Protein AF-A0AAN0KIA1-F1 (afdb_monomer_lite)

pLDDT: mean 77.54, std 20.57, range [27.17, 98.75]

Structure (mmCIF, N/CA/C/O backbone):
data_AF-A0AAN0KIA1-F1
#
_entry.id   AF-A0AAN0KIA1-F1
#
loop_
_atom_site.group_PDB
_atom_site.id
_atom_site.type_symbol
_atom_site.label_atom_id
_atom_site.label_alt_id
_atom_site.label_comp_id
_atom_site.label_asym_id
_atom_site.label_entity_id
_atom_site.label_seq_id
_atom_site.pdbx_PDB_ins_code
_atom_site.Cartn_x
_atom_site.Cartn_y
_atom_site.Cartn_z
_atom_site.occupancy
_atom_site.B_iso_or_equiv
_atom_site.auth_seq_id
_atom_site.auth_comp_id
_atom_site.auth_asym_id
_atom_site.auth_atom_id
_atom_site.pdbx_PDB_model_num
ATOM 1 N N . MET A 1 1 ? -20.945 -3.684 -8.820 1.00 30.94 1 MET A N 1
ATOM 2 C CA . MET A 1 1 ? -21.741 -3.152 -7.690 1.00 30.94 1 MET A CA 1
ATOM 3 C C . MET A 1 1 ? -21.444 -1.670 -7.592 1.00 30.94 1 MET A C 1
ATOM 5 O O . MET A 1 1 ? -20.277 -1.324 -7.480 1.00 30.94 1 MET A O 1
ATOM 9 N N . SER A 1 2 ? -22.457 -0.810 -7.702 1.00 33.41 2 SER A N 1
ATOM 10 C CA . SER A 1 2 ? -22.309 0.614 -7.383 1.00 33.41 2 SER A CA 1
ATOM 11 C C . SER A 1 2 ? -21.857 0.712 -5.924 1.00 33.41 2 SER A C 1
ATOM 13 O O . SER A 1 2 ? -22.547 0.207 -5.040 1.00 33.41 2 SER A O 1
ATOM 15 N N . LEU A 1 3 ? -20.665 1.260 -5.674 1.00 46.97 3 LEU A N 1
ATOM 16 C CA . LEU A 1 3 ? -20.264 1.640 -4.323 1.00 46.97 3 LEU A CA 1
ATOM 17 C C . LEU A 1 3 ? -21.205 2.761 -3.898 1.00 46.97 3 LEU A C 1
ATOM 19 O O . LEU A 1 3 ? -21.096 3.878 -4.402 1.00 46.97 3 LEU A O 1
ATOM 23 N N . ASP A 1 4 ? -22.150 2.459 -3.012 1.00 44.25 4 ASP A N 1
ATOM 24 C CA . ASP A 1 4 ? -22.975 3.489 -2.398 1.00 44.25 4 ASP A CA 1
ATOM 25 C C . ASP A 1 4 ? -22.068 4.324 -1.489 1.00 44.25 4 ASP A C 1
ATOM 27 O O . ASP A 1 4 ? -21.781 3.976 -0.347 1.00 44.25 4 ASP A O 1
ATOM 31 N N . THR A 1 5 ? -21.546 5.426 -2.024 1.00 47.78 5 THR A N 1
ATOM 32 C CA . THR A 1 5 ? -20.623 6.337 -1.330 1.00 47.78 5 THR A CA 1
ATOM 33 C C . THR A 1 5 ? -21.319 7.196 -0.265 1.00 47.78 5 THR A C 1
ATOM 35 O O . THR A 1 5 ? -20.777 8.220 0.152 1.00 47.78 5 THR A O 1
ATOM 38 N N . ARG A 1 6 ? -22.545 6.836 0.132 1.00 52.62 6 ARG A N 1
ATOM 39 C CA . ARG A 1 6 ? -23.412 7.562 1.070 1.00 52.62 6 ARG A CA 1
ATOM 40 C C . ARG A 1 6 ? -23.608 6.767 2.359 1.00 52.62 6 ARG A C 1
ATOM 42 O O . ARG A 1 6 ? -24.728 6.603 2.834 1.00 52.62 6 ARG A O 1
ATOM 49 N N . THR A 1 7 ? -22.523 6.254 2.925 1.00 60.44 7 THR A N 1
ATOM 50 C CA . THR A 1 7 ? -22.574 5.693 4.276 1.00 60.44 7 THR A CA 1
ATOM 51 C C . THR A 1 7 ? -22.735 6.822 5.300 1.00 60.44 7 THR A C 1
ATOM 53 O O . THR A 1 7 ? -22.226 7.928 5.100 1.00 60.44 7 THR A O 1
ATOM 56 N N . GLN A 1 8 ? -23.450 6.556 6.399 1.00 76.00 8 GLN A N 1
ATOM 57 C CA . GLN A 1 8 ? -23.572 7.507 7.517 1.00 76.00 8 GLN A CA 1
ATOM 58 C C . GLN A 1 8 ? -22.212 7.833 8.164 1.00 76.00 8 GLN A C 1
ATOM 60 O O . GLN A 1 8 ? -22.034 8.936 8.667 1.00 76.00 8 GLN A O 1
ATOM 65 N N . GLY A 1 9 ? -21.241 6.921 8.075 1.00 89.25 9 GLY A N 1
ATOM 66 C CA . GLY A 1 9 ? -19.862 7.085 8.535 1.00 89.25 9 GLY A CA 1
ATOM 67 C C . GLY A 1 9 ? -18.930 6.023 7.920 1.00 89.25 9 GLY A C 1
ATOM 68 O O . GLY A 1 9 ? -19.361 5.294 7.013 1.00 89.25 9 GLY A O 1
ATOM 69 N N . PRO A 1 10 ? -17.651 5.945 8.325 1.00 95.25 10 PRO A N 1
ATOM 70 C CA . PRO A 1 10 ? -16.753 4.886 7.873 1.00 95.25 10 PRO A CA 1
ATOM 71 C C . PRO A 1 10 ? -17.162 3.535 8.476 1.00 95.25 10 PRO A C 1
ATOM 73 O O . PRO A 1 10 ? -17.524 3.449 9.642 1.00 95.25 10 PRO A O 1
ATOM 76 N N . VAL A 1 11 ? -17.075 2.465 7.688 1.00 96.31 11 VAL A N 1
ATOM 77 C CA . VAL A 1 11 ? -17.365 1.094 8.142 1.00 96.31 11 VAL A CA 1
ATOM 78 C C . VAL A 1 11 ? -16.134 0.458 8.790 1.00 96.31 11 VAL A C 1
ATOM 80 O O . VAL A 1 11 ? -16.275 -0.297 9.749 1.00 96.31 11 VAL A O 1
ATOM 83 N N . SER A 1 12 ? -14.939 0.789 8.301 1.00 97.31 12 SER A N 1
ATOM 84 C CA . SER A 1 12 ? -13.664 0.311 8.843 1.00 97.31 12 SER A CA 1
ATOM 85 C C . SER A 1 12 ? -12.727 1.488 9.104 1.00 97.31 12 SER A C 1
ATOM 87 O O . SER A 1 12 ? -12.732 2.483 8.365 1.00 97.31 12 SER A O 1
ATOM 89 N N . VAL A 1 13 ? -11.945 1.406 10.179 1.00 97.94 13 VAL A N 1
ATOM 90 C CA . VAL A 1 13 ? -10.911 2.396 10.493 1.00 97.94 13 VAL A CA 1
ATOM 91 C C . VAL A 1 13 ? -9.580 1.723 10.794 1.00 97.94 13 VAL A C 1
ATOM 93 O O . VAL A 1 13 ? -9.504 0.816 11.617 1.00 97.94 13 VAL A O 1
ATOM 96 N N . ALA A 1 14 ? -8.510 2.204 10.169 1.00 97.44 14 ALA A N 1
ATOM 97 C CA . ALA A 1 14 ? -7.159 1.840 10.570 1.00 97.44 14 ALA A CA 1
ATOM 98 C C . ALA A 1 14 ? -6.712 2.686 11.761 1.00 97.44 14 ALA A C 1
ATOM 100 O O . ALA A 1 14 ? -6.852 3.903 11.719 1.00 97.44 14 ALA A O 1
ATOM 101 N N . LEU A 1 15 ? -6.164 2.069 12.805 1.00 97.88 15 LEU A N 1
ATOM 102 C CA . LEU A 1 15 ? -5.670 2.744 14.002 1.00 97.88 15 LEU A CA 1
ATOM 103 C C . LEU A 1 15 ? -4.172 2.486 14.177 1.00 97.88 15 LEU A C 1
ATOM 105 O O . LEU A 1 15 ? -3.756 1.358 14.449 1.00 97.88 15 LEU A O 1
ATOM 109 N N . HIS A 1 16 ? -3.362 3.541 14.069 1.00 95.62 16 HIS A N 1
ATOM 110 C CA . HIS A 1 16 ? -1.916 3.478 14.303 1.00 95.62 16 HIS A CA 1
ATOM 111 C C . HIS A 1 16 ? -1.612 3.466 15.804 1.00 95.62 16 HIS A C 1
ATOM 113 O O . HIS A 1 16 ? -1.673 4.502 16.468 1.00 95.62 16 HIS A O 1
ATOM 119 N N . VAL A 1 17 ? -1.259 2.296 16.346 1.00 96.88 17 VAL A N 1
ATOM 120 C CA . VAL A 1 17 ? -1.047 2.108 17.799 1.00 96.88 17 VAL A CA 1
ATOM 121 C C . VAL A 1 17 ? 0.398 2.314 18.249 1.00 96.88 17 VAL A C 1
ATOM 123 O O . VAL A 1 17 ? 0.678 2.484 19.435 1.00 96.88 17 VAL A O 1
ATOM 126 N N . THR A 1 18 ? 1.353 2.292 17.324 1.00 95.19 18 THR A N 1
ATOM 127 C CA . THR A 1 18 ? 2.771 2.469 17.641 1.00 95.19 18 THR A CA 1
ATOM 128 C C . THR A 1 18 ? 3.547 2.953 16.429 1.00 95.19 18 THR A C 1
ATOM 130 O O . THR A 1 18 ? 3.179 2.634 15.305 1.00 95.19 18 THR A O 1
ATOM 133 N N . GLN A 1 19 ? 4.625 3.705 16.649 1.00 92.12 19 GLN A N 1
ATOM 134 C CA . GLN A 1 19 ? 5.630 4.005 15.623 1.00 92.12 19 GLN A CA 1
ATOM 135 C C . GLN A 1 19 ? 6.837 3.061 15.692 1.00 92.12 19 GLN A C 1
ATOM 137 O O . GLN A 1 19 ? 7.703 3.118 14.820 1.00 92.12 19 GLN A O 1
ATOM 142 N N . PHE A 1 20 ? 6.888 2.193 16.706 1.00 95.50 20 PHE A N 1
ATOM 143 C CA . PHE A 1 20 ? 7.945 1.211 16.877 1.00 95.50 20 PHE A CA 1
ATOM 144 C C . PHE A 1 20 ? 7.847 0.122 15.810 1.00 95.50 20 PHE A C 1
ATOM 146 O O . PHE A 1 20 ? 6.773 -0.440 15.584 1.00 95.50 20 PHE A O 1
ATOM 153 N N . CYS A 1 21 ? 8.970 -0.209 15.182 1.00 95.44 21 CYS A N 1
ATOM 154 C CA . CYS A 1 21 ? 9.098 -1.397 14.348 1.00 95.44 21 CYS A CA 1
ATOM 155 C C . CYS A 1 21 ? 10.533 -1.917 14.402 1.00 95.44 21 CYS A C 1
ATOM 157 O O . CYS A 1 21 ? 11.470 -1.147 14.218 1.00 95.44 21 CYS A O 1
ATOM 159 N N . ALA A 1 22 ? 10.698 -3.228 14.581 1.00 92.00 22 ALA A N 1
ATOM 160 C CA . ALA A 1 22 ? 12.008 -3.875 14.504 1.00 92.00 22 ALA A CA 1
ATOM 161 C C . ALA A 1 22 ? 12.520 -4.042 13.056 1.00 92.00 22 ALA A C 1
ATOM 163 O O . ALA A 1 22 ? 13.661 -4.440 12.850 1.00 92.00 22 ALA A O 1
ATOM 164 N N . HIS A 1 23 ? 11.671 -3.793 12.053 1.00 94.31 23 HIS A N 1
ATOM 165 C CA . HIS A 1 23 ? 12.015 -3.919 10.635 1.00 94.31 23 HIS A CA 1
ATOM 166 C C . HIS A 1 23 ? 12.422 -2.564 10.045 1.00 94.31 23 HIS A C 1
ATOM 168 O O . HIS A 1 23 ? 11.911 -1.511 10.428 1.00 94.31 23 HIS A O 1
ATOM 174 N N . ALA A 1 24 ? 13.281 -2.600 9.029 1.00 93.38 24 ALA A N 1
ATOM 175 C CA . ALA A 1 24 ? 13.822 -1.431 8.345 1.00 93.38 24 ALA A CA 1
ATOM 176 C C . ALA A 1 24 ? 13.448 -1.391 6.850 1.00 93.38 24 ALA A C 1
ATOM 178 O O . ALA A 1 24 ? 14.191 -0.833 6.043 1.00 93.38 24 ALA A O 1
ATOM 179 N N . CYS A 1 25 ? 12.277 -1.932 6.471 1.00 92.62 25 CYS A N 1
ATOM 180 C CA . CYS A 1 25 ? 11.848 -2.053 5.070 1.00 92.62 25 CYS A CA 1
ATOM 181 C C . CYS A 1 25 ? 12.008 -0.721 4.313 1.00 92.62 25 CYS A C 1
ATOM 183 O O . CYS A 1 25 ? 11.444 0.289 4.756 1.00 92.62 25 CYS A O 1
ATOM 185 N N . PRO A 1 26 ? 12.707 -0.672 3.169 1.00 88.88 26 PRO A N 1
ATOM 186 C CA . PRO A 1 26 ? 13.097 0.584 2.528 1.00 88.88 26 PRO A CA 1
ATOM 187 C C . PRO A 1 26 ? 11.931 1.347 1.878 1.00 88.88 26 PRO A C 1
ATOM 189 O O . PRO A 1 26 ? 12.130 2.469 1.422 1.00 88.88 26 PRO A O 1
ATOM 192 N N . MET A 1 27 ? 10.719 0.779 1.846 1.00 86.56 27 MET A N 1
ATOM 193 C CA . MET A 1 27 ? 9.525 1.428 1.291 1.00 86.56 27 MET A CA 1
ATOM 194 C C . MET A 1 27 ? 8.473 1.854 2.325 1.00 86.56 27 MET A C 1
ATOM 196 O O . MET A 1 27 ? 7.368 2.239 1.957 1.00 86.56 27 MET A O 1
ATOM 200 N N . CYS A 1 28 ? 8.783 1.770 3.621 1.00 89.88 28 CYS A N 1
ATOM 201 C CA . CYS A 1 28 ? 7.811 2.062 4.674 1.00 89.88 28 CYS A CA 1
ATOM 202 C C . CYS A 1 28 ? 7.292 3.504 4.588 1.00 89.88 28 CYS A C 1
ATOM 204 O O . CYS A 1 28 ? 8.031 4.457 4.851 1.00 89.88 28 CYS A O 1
ATOM 206 N N . TYR A 1 29 ? 5.999 3.640 4.295 1.00 86.38 29 TYR A N 1
ATOM 207 C CA . TYR A 1 29 ? 5.315 4.929 4.200 1.00 86.38 29 TYR A CA 1
ATOM 208 C C . TYR A 1 29 ? 5.266 5.667 5.550 1.00 86.38 29 TYR A C 1
ATOM 210 O O . TYR A 1 29 ? 5.252 6.894 5.596 1.00 86.38 29 TYR A O 1
ATOM 218 N N . PHE A 1 30 ? 5.255 4.919 6.661 1.00 87.06 30 PHE A N 1
ATOM 219 C CA . PHE A 1 30 ? 5.161 5.468 8.014 1.00 87.06 30 PHE A CA 1
ATOM 220 C C . PHE A 1 30 ? 6.525 5.849 8.608 1.00 87.06 30 PHE A C 1
ATOM 222 O O . PHE A 1 30 ? 6.584 6.484 9.656 1.00 87.06 30 PHE A O 1
ATOM 229 N N . SER A 1 31 ? 7.628 5.466 7.949 1.00 86.31 31 SER A N 1
ATOM 230 C CA . SER A 1 31 ? 9.001 5.667 8.438 1.00 86.31 31 SER A CA 1
ATOM 231 C C . SER A 1 31 ? 9.226 5.188 9.881 1.00 86.31 31 SER A C 1
ATOM 233 O O . SER A 1 31 ? 10.000 5.789 10.622 1.00 86.31 31 SER A O 1
ATOM 235 N N . ALA A 1 32 ? 8.566 4.094 10.269 1.00 87.50 32 ALA A N 1
ATOM 236 C CA . ALA A 1 32 ? 8.684 3.498 11.597 1.00 87.50 32 ALA A CA 1
ATOM 237 C C . ALA A 1 32 ? 10.124 3.069 11.916 1.00 87.50 32 ALA A C 1
ATOM 239 O O . ALA A 1 32 ? 10.873 2.693 11.012 1.00 87.50 32 ALA A O 1
ATOM 240 N N . GLY A 1 33 ? 10.501 3.083 13.190 1.00 87.50 33 GLY A N 1
ATOM 241 C CA . GLY A 1 33 ? 11.852 2.725 13.622 1.00 87.50 33 GLY A CA 1
ATOM 242 C C . GLY A 1 33 ? 11.867 2.063 14.991 1.00 87.50 33 GLY A C 1
ATOM 243 O O . GLY A 1 33 ? 10.887 2.110 15.727 1.00 87.50 33 GLY A O 1
ATOM 244 N N . ASP A 1 34 ? 12.996 1.470 15.346 1.00 86.50 34 ASP A N 1
ATOM 245 C CA . ASP A 1 34 ? 13.216 0.707 16.581 1.00 86.50 34 ASP A CA 1
ATOM 246 C C . ASP A 1 34 ? 13.425 1.592 17.825 1.00 86.50 34 ASP A C 1
ATOM 248 O O . ASP A 1 34 ? 13.474 1.102 18.946 1.00 86.50 34 ASP A O 1
ATOM 252 N N . GLN A 1 35 ? 13.534 2.908 17.644 1.00 86.12 35 GLN A N 1
ATOM 253 C CA . GLN A 1 35 ? 13.648 3.885 18.735 1.00 86.12 35 GLN A CA 1
ATOM 254 C C . GLN A 1 35 ? 12.367 4.706 18.938 1.00 86.12 35 GLN A C 1
ATOM 256 O O . GLN A 1 35 ? 12.333 5.629 19.753 1.00 86.12 35 GLN A O 1
ATOM 261 N N . ALA A 1 36 ? 11.314 4.421 18.171 1.00 85.44 36 ALA A N 1
ATOM 262 C CA . ALA A 1 36 ? 10.085 5.196 18.212 1.00 85.44 36 ALA A CA 1
ATOM 263 C C . ALA A 1 36 ? 9.157 4.736 19.354 1.00 85.44 36 ALA A C 1
ATOM 265 O O . ALA A 1 36 ? 9.124 3.552 19.691 1.00 85.44 36 ALA A O 1
ATOM 266 N N . PRO A 1 37 ? 8.376 5.647 19.963 1.00 87.25 37 PRO A N 1
ATOM 267 C CA . PRO A 1 37 ? 7.538 5.301 21.102 1.00 87.25 37 PRO A CA 1
ATOM 268 C C . PRO A 1 37 ? 6.294 4.490 20.703 1.00 87.25 37 PRO A C 1
ATOM 270 O O . PRO A 1 37 ? 5.750 4.588 19.594 1.00 87.25 37 PRO A O 1
ATOM 273 N N . HIS A 1 38 ? 5.780 3.725 21.664 1.00 92.94 38 HIS A N 1
ATOM 274 C CA . HIS A 1 38 ? 4.406 3.230 21.627 1.00 92.94 38 HIS A CA 1
ATOM 275 C C . HIS A 1 38 ? 3.440 4.342 22.038 1.00 92.94 38 HIS A C 1
ATOM 277 O O . HIS A 1 38 ? 3.767 5.171 22.890 1.00 92.94 38 HIS A O 1
ATOM 283 N N . ALA A 1 39 ? 2.241 4.359 21.454 1.00 93.69 39 ALA A N 1
ATOM 284 C CA . ALA A 1 39 ? 1.200 5.240 21.954 1.00 93.69 39 ALA A CA 1
ATOM 285 C C . ALA A 1 39 ? 0.728 4.782 23.339 1.00 93.69 39 ALA A C 1
ATOM 287 O O . ALA A 1 39 ? 0.768 3.598 23.671 1.00 93.69 39 ALA A O 1
ATOM 288 N N . GLU A 1 40 ? 0.248 5.716 24.159 1.00 96.44 40 GLU A N 1
ATOM 289 C CA . GLU A 1 40 ? -0.272 5.343 25.467 1.00 96.44 40 GLU A CA 1
ATOM 290 C C . GLU A 1 40 ? -1.542 4.500 25.342 1.00 96.44 40 GLU A C 1
ATOM 292 O O . GLU A 1 40 ? -2.533 4.906 24.731 1.00 96.44 40 GLU A O 1
ATOM 297 N N . THR A 1 41 ? -1.563 3.357 26.026 1.00 97.81 41 THR A N 1
ATOM 298 C CA . THR A 1 41 ? -2.730 2.466 26.044 1.00 97.81 41 THR A CA 1
ATOM 299 C C . THR A 1 41 ? -3.983 3.189 26.535 1.00 97.81 41 THR A C 1
ATOM 301 O O . THR A 1 41 ? -5.054 3.006 25.970 1.00 97.81 41 THR A O 1
ATOM 304 N N . SER A 1 42 ? -3.863 4.062 27.543 1.00 97.88 42 SER A N 1
ATOM 305 C CA . SER A 1 42 ? -5.001 4.830 28.071 1.00 97.88 42 SER A CA 1
ATOM 306 C C . SER A 1 42 ? -5.656 5.719 27.005 1.00 97.88 42 SER A C 1
ATOM 308 O O . SER A 1 42 ? -6.873 5.884 26.990 1.00 97.88 42 SER A O 1
ATOM 310 N N . GLN A 1 43 ? -4.844 6.275 26.109 1.00 97.88 43 GLN A N 1
ATOM 311 C CA . GLN A 1 43 ? -5.269 7.144 25.025 1.00 97.88 43 GLN A CA 1
ATOM 312 C C . GLN A 1 43 ? -5.918 6.322 23.902 1.00 97.88 43 GLN A C 1
ATOM 314 O O . GLN A 1 43 ? -7.006 6.673 23.453 1.00 97.88 43 GLN A O 1
ATOM 319 N N . LEU A 1 44 ? -5.320 5.192 23.518 1.00 98.44 44 LEU A N 1
ATOM 320 C CA . LEU A 1 44 ? -5.895 4.279 22.523 1.00 98.44 44 LEU A CA 1
ATOM 321 C C . LEU A 1 44 ? -7.248 3.707 22.968 1.00 98.44 44 LEU A C 1
ATOM 323 O O . LEU A 1 44 ? -8.174 3.633 22.165 1.00 98.44 44 LEU A O 1
ATOM 327 N N . LEU A 1 45 ? -7.397 3.364 24.252 1.00 98.69 45 LEU A N 1
ATOM 328 C CA . LEU A 1 45 ? -8.676 2.913 24.809 1.00 98.69 45 LEU A CA 1
ATOM 329 C C . LEU A 1 45 ? -9.760 3.993 24.676 1.00 98.69 45 LEU A C 1
ATOM 331 O O . LEU A 1 45 ? -10.867 3.672 24.261 1.00 98.69 45 LEU A O 1
ATOM 335 N N . ARG A 1 46 ? -9.440 5.275 24.924 1.00 98.56 46 ARG A N 1
ATOM 336 C CA . ARG A 1 46 ? -10.390 6.383 24.696 1.00 98.56 46 ARG A CA 1
ATOM 337 C C . ARG A 1 46 ? -10.792 6.516 23.229 1.00 98.56 46 ARG A C 1
ATOM 339 O O . ARG A 1 46 ? -11.950 6.809 22.944 1.00 98.56 46 ARG A O 1
ATOM 346 N N . VAL A 1 47 ? -9.850 6.316 22.304 1.00 98.62 47 VAL A N 1
ATOM 347 C CA . VAL A 1 47 ? -10.152 6.326 20.866 1.00 98.62 47 VAL A CA 1
ATOM 348 C C . VAL A 1 47 ? -11.110 5.188 20.525 1.00 98.62 47 VAL A C 1
ATOM 350 O O . VAL A 1 47 ? -12.139 5.453 19.916 1.00 98.62 47 VAL A O 1
ATOM 353 N N . LEU A 1 48 ? -10.851 3.959 20.982 1.00 98.75 48 LEU A N 1
ATOM 354 C CA . LEU A 1 48 ? -11.767 2.827 20.781 1.00 98.75 48 LEU A CA 1
ATOM 355 C C . LEU A 1 48 ? -13.155 3.093 21.388 1.00 98.75 48 LEU A C 1
ATOM 357 O O . LEU A 1 48 ? -14.166 2.848 20.735 1.00 98.75 48 LEU A O 1
ATOM 361 N N . ASP A 1 49 ? -13.210 3.665 22.592 1.00 98.62 49 ASP A N 1
ATOM 362 C CA . ASP A 1 49 ? -14.463 4.028 23.263 1.00 98.62 49 ASP A CA 1
ATOM 363 C C . ASP A 1 49 ? -15.290 5.028 22.456 1.00 98.62 49 ASP A C 1
ATOM 365 O O . ASP A 1 49 ? -16.513 4.913 22.399 1.00 98.62 49 ASP A O 1
ATOM 369 N N . SER A 1 50 ? -14.633 5.983 21.792 1.00 98.44 50 SER A N 1
ATOM 370 C CA . SER A 1 50 ? -15.311 6.979 20.953 1.00 98.44 50 SER A CA 1
ATOM 371 C C . SER A 1 50 ? -15.980 6.387 19.705 1.00 98.44 50 SER A C 1
ATOM 373 O O . SER A 1 50 ? -16.832 7.038 19.103 1.00 98.44 50 SER A O 1
ATOM 375 N N . LEU A 1 51 ? -15.623 5.155 19.324 1.00 98.44 51 LEU A N 1
ATOM 376 C CA . LEU A 1 51 ? -16.216 4.441 18.190 1.00 98.44 51 LEU A CA 1
ATOM 377 C C . LEU A 1 51 ? -17.444 3.610 18.591 1.00 98.44 51 LEU A C 1
ATOM 379 O O . LEU A 1 51 ? -18.167 3.125 17.715 1.00 98.44 51 LEU A O 1
ATOM 383 N N . ALA A 1 52 ? -17.713 3.453 19.890 1.00 97.88 52 ALA A N 1
ATOM 384 C CA . ALA A 1 52 ? -18.844 2.680 20.385 1.00 97.88 52 ALA A CA 1
ATOM 385 C C . ALA A 1 52 ? -20.180 3.255 19.882 1.00 97.88 52 ALA A C 1
ATOM 387 O O . ALA A 1 52 ? -20.459 4.445 20.020 1.00 97.88 52 ALA A O 1
ATOM 388 N N . GLY A 1 53 ? -21.030 2.397 19.311 1.00 95.44 53 GLY A N 1
ATOM 389 C CA . GLY A 1 53 ? -22.351 2.801 18.813 1.00 95.44 53 GLY A CA 1
ATOM 390 C C . GLY A 1 53 ? -22.337 3.649 17.534 1.00 95.44 53 GLY A C 1
ATOM 391 O O . GLY A 1 53 ? -23.387 4.153 17.143 1.00 95.44 53 GLY A O 1
ATOM 392 N N . THR A 1 54 ? -21.184 3.790 16.876 1.00 97.00 54 THR A N 1
ATOM 393 C CA . THR A 1 54 ? -21.048 4.491 15.589 1.00 97.00 54 THR A CA 1
ATOM 394 C C . THR A 1 54 ? -21.279 3.547 14.400 1.00 97.00 54 THR A C 1
ATOM 396 O O . THR A 1 54 ? -21.573 2.348 14.553 1.00 97.00 54 THR A O 1
ATOM 399 N N . SER A 1 55 ? -21.149 4.071 13.179 1.00 96.31 55 SER A N 1
ATOM 400 C CA . SER A 1 55 ? -21.202 3.256 11.961 1.00 96.31 55 SER A CA 1
ATOM 401 C C . SER A 1 55 ? -20.011 2.303 11.785 1.00 96.31 55 SER A C 1
ATOM 403 O O . SER A 1 55 ? -20.151 1.324 11.047 1.00 96.31 55 SER A O 1
ATOM 405 N N . VAL A 1 56 ? -18.902 2.517 12.503 1.00 97.94 56 VAL A N 1
ATOM 406 C CA . VAL A 1 56 ? -17.710 1.660 12.444 1.00 97.94 56 VAL A CA 1
ATOM 407 C C . VAL A 1 56 ? -18.057 0.247 12.927 1.00 97.94 56 VAL A C 1
ATOM 409 O O . VAL A 1 56 ? -18.806 0.056 13.892 1.00 97.94 56 VAL A O 1
ATOM 412 N N . LYS A 1 57 ? -17.554 -0.757 12.208 1.00 97.88 57 LYS A N 1
ATOM 413 C CA . LYS A 1 57 ? -17.731 -2.191 12.494 1.00 97.88 57 LYS A CA 1
ATOM 414 C C . LYS A 1 57 ? -16.415 -2.930 12.649 1.00 97.88 57 LYS A C 1
ATOM 416 O O . LYS A 1 57 ? -16.402 -3.980 13.277 1.00 97.88 57 LYS A O 1
ATOM 421 N N . GLU A 1 58 ? -15.333 -2.378 12.121 1.00 98.25 58 GLU A N 1
ATOM 422 C CA . GLU A 1 58 ? -14.015 -2.996 12.126 1.00 98.25 58 GLU A CA 1
ATOM 423 C C . GLU A 1 58 ? -12.946 -1.964 12.485 1.00 98.25 58 GLU A C 1
ATOM 425 O O . GLU A 1 58 ? -13.001 -0.812 12.043 1.00 98.25 58 GLU A O 1
ATOM 430 N N . VAL A 1 59 ? -11.968 -2.396 13.282 1.00 98.62 59 VAL A N 1
ATOM 431 C CA . VAL A 1 59 ? -10.718 -1.673 13.502 1.00 98.62 59 VAL A CA 1
ATOM 432 C C . VAL A 1 59 ? -9.540 -2.508 13.008 1.00 98.62 59 VAL A C 1
ATOM 434 O O . VAL A 1 59 ? -9.363 -3.662 13.402 1.00 98.62 59 VAL A O 1
ATOM 437 N N . ILE A 1 60 ? -8.722 -1.893 12.158 1.00 98.38 60 ILE A N 1
ATOM 438 C CA . ILE A 1 60 ? -7.480 -2.456 11.636 1.00 98.38 60 ILE A CA 1
ATOM 439 C C . ILE A 1 60 ? -6.333 -1.868 12.459 1.00 98.38 60 ILE A C 1
ATOM 441 O O . ILE A 1 60 ? -6.010 -0.687 12.342 1.00 98.38 60 ILE A O 1
ATOM 445 N N . PHE A 1 61 ? -5.722 -2.660 13.333 1.00 98.44 61 PHE A N 1
ATOM 446 C CA . PHE A 1 61 ? -4.567 -2.213 14.107 1.00 98.44 61 PHE A CA 1
ATOM 447 C C . PHE A 1 61 ? -3.319 -2.214 13.224 1.00 98.44 61 PHE A C 1
ATOM 449 O O . PHE A 1 61 ? -2.891 -3.273 12.768 1.00 98.44 61 PHE A O 1
ATOM 456 N N . LEU A 1 62 ? -2.743 -1.024 13.027 1.00 94.00 62 LEU A N 1
ATOM 457 C CA . LEU A 1 62 ? -1.541 -0.750 12.231 1.00 94.00 62 LEU A CA 1
ATOM 458 C C . LEU A 1 62 ? -0.513 0.046 13.056 1.00 94.00 62 LEU A C 1
ATOM 460 O O . LEU A 1 62 ? -0.685 0.284 14.254 1.00 94.00 62 LEU A O 1
ATOM 464 N N . GLY A 1 63 ? 0.562 0.512 12.419 1.00 89.50 63 GLY A N 1
ATOM 465 C CA . GLY A 1 63 ? 1.603 1.307 13.062 1.00 89.50 63 GLY A CA 1
ATOM 466 C C . GLY A 1 63 ? 2.939 1.174 12.345 1.00 89.50 63 GLY A C 1
ATOM 467 O O . GLY A 1 63 ? 2.996 1.109 11.120 1.00 89.50 63 GLY A O 1
ATOM 468 N N . GLY A 1 64 ? 4.007 1.098 13.136 1.00 92.56 64 GLY A N 1
ATOM 469 C CA . GLY A 1 64 ? 5.192 0.339 12.766 1.00 92.56 64 GLY A CA 1
ATOM 470 C C . GLY A 1 64 ? 4.839 -1.146 12.699 1.00 92.56 64 GLY A C 1
ATOM 471 O O . GLY A 1 64 ? 4.318 -1.598 11.688 1.00 92.56 64 GLY A O 1
ATOM 472 N N . ASP A 1 65 ? 5.052 -1.894 13.781 1.00 96.62 65 ASP A N 1
ATOM 473 C CA . ASP A 1 65 ? 4.450 -3.222 13.945 1.00 96.62 65 ASP A CA 1
ATOM 474 C C . ASP A 1 65 ? 3.516 -3.237 15.173 1.00 96.62 65 ASP A C 1
ATOM 476 O O . ASP A 1 65 ? 3.999 -3.154 16.305 1.00 96.62 65 ASP A O 1
ATOM 480 N N . PRO A 1 66 ? 2.183 -3.343 15.002 1.00 97.12 66 PRO A N 1
ATOM 481 C CA . PRO A 1 66 ? 1.240 -3.333 16.122 1.00 97.12 66 PRO A CA 1
ATOM 482 C C . PRO A 1 66 ? 1.458 -4.485 17.111 1.00 97.12 66 PRO A C 1
ATOM 484 O O . PRO A 1 66 ? 1.102 -4.346 18.281 1.00 97.12 66 PRO A O 1
ATOM 487 N N . ALA A 1 67 ? 2.058 -5.603 16.683 1.00 96.75 67 ALA A N 1
ATOM 488 C CA . ALA A 1 67 ? 2.348 -6.725 17.573 1.00 96.75 67 ALA A CA 1
ATOM 489 C C . ALA A 1 67 ? 3.424 -6.408 18.622 1.00 96.75 67 ALA A C 1
ATOM 491 O O . ALA A 1 67 ? 3.492 -7.099 19.638 1.00 96.75 67 ALA A O 1
ATOM 492 N N . GLU A 1 68 ? 4.217 -5.360 18.399 1.00 95.12 68 GLU A N 1
ATOM 493 C CA . GLU A 1 68 ? 5.235 -4.883 19.336 1.00 95.12 68 GLU A CA 1
ATOM 494 C C . GLU A 1 68 ? 4.638 -3.962 20.416 1.00 95.12 68 GLU A C 1
ATOM 496 O O . GLU A 1 68 ? 5.286 -3.670 21.418 1.00 95.12 68 GLU A O 1
ATOM 501 N N . HIS A 1 69 ? 3.383 -3.513 20.274 1.00 96.81 69 HIS A N 1
ATOM 502 C CA . HIS A 1 69 ? 2.720 -2.777 21.347 1.00 96.81 69 HIS A CA 1
ATOM 503 C C . HIS A 1 69 ? 2.394 -3.733 22.519 1.00 96.81 69 HIS A C 1
ATOM 505 O O . HIS A 1 69 ? 1.632 -4.690 22.338 1.00 96.81 69 HIS A O 1
ATOM 511 N N . PRO A 1 70 ? 2.868 -3.463 23.754 1.00 94.94 70 PRO A N 1
ATOM 512 C CA . PRO A 1 70 ? 2.841 -4.436 24.858 1.00 94.94 70 PRO A CA 1
ATOM 513 C C . PRO A 1 70 ? 1.427 -4.896 25.250 1.00 94.94 70 PRO A C 1
ATOM 515 O O . PRO A 1 70 ? 1.223 -6.036 25.672 1.00 94.94 70 PRO A O 1
ATOM 518 N N . GLU A 1 71 ? 0.442 -4.016 25.057 1.00 97.00 71 GLU A N 1
ATOM 519 C CA . GLU A 1 71 ? -0.963 -4.230 25.414 1.00 97.00 71 GLU A CA 1
ATOM 520 C C . GLU A 1 71 ? -1.866 -4.480 24.184 1.00 97.00 71 GLU A C 1
ATOM 522 O O . GLU A 1 71 ? -3.073 -4.263 24.259 1.00 97.00 71 GLU A O 1
ATOM 527 N N . ILE A 1 72 ? -1.329 -4.923 23.036 1.00 98.12 72 ILE A N 1
ATOM 528 C CA . ILE A 1 72 ? -2.121 -5.108 21.797 1.00 98.12 72 ILE A CA 1
ATOM 529 C C . ILE A 1 72 ? -3.361 -6.003 21.988 1.00 98.12 72 ILE A C 1
ATOM 531 O O . ILE A 1 72 ? -4.454 -5.661 21.538 1.00 98.12 72 ILE A O 1
ATOM 535 N N . LEU A 1 73 ? -3.245 -7.101 22.745 1.00 98.25 73 LEU A N 1
ATOM 536 C CA . LEU A 1 73 ? -4.386 -7.979 23.041 1.00 98.25 73 LEU A CA 1
ATOM 537 C C . LEU A 1 73 ? -5.436 -7.304 23.935 1.00 98.25 73 LEU A C 1
ATOM 539 O O . LEU A 1 73 ? -6.624 -7.581 23.799 1.00 98.25 73 LEU A O 1
ATOM 543 N N . ARG A 1 74 ? -5.034 -6.380 24.815 1.00 98.25 74 ARG A N 1
ATOM 544 C CA . ARG A 1 74 ? -5.977 -5.586 25.614 1.00 98.25 74 ARG A CA 1
ATOM 545 C C . ARG A 1 74 ? -6.752 -4.602 24.740 1.00 98.25 74 ARG A C 1
ATOM 547 O O . ARG A 1 74 ? -7.939 -4.397 24.974 1.00 98.25 74 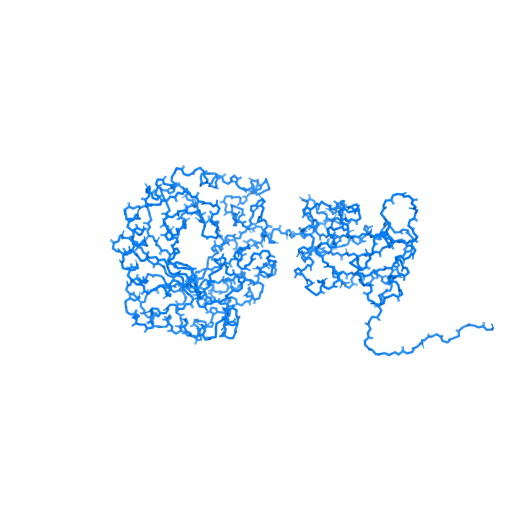ARG A O 1
ATOM 554 N N . LEU A 1 75 ? -6.105 -4.023 23.727 1.00 98.69 75 LEU A N 1
ATOM 555 C CA . LEU A 1 75 ? -6.780 -3.175 22.741 1.00 98.69 75 LEU A CA 1
ATOM 556 C C . LEU A 1 75 ? -7.801 -3.980 21.928 1.00 98.69 75 LEU A C 1
ATOM 558 O O . LEU A 1 75 ? -8.925 -3.522 21.754 1.00 98.69 75 LEU A O 1
ATOM 562 N N . CYS A 1 76 ? -7.453 -5.203 21.515 1.00 98.56 76 CYS A N 1
ATOM 563 C CA . CYS A 1 76 ? -8.386 -6.101 20.825 1.00 98.56 76 CYS A CA 1
ATOM 564 C C . CYS A 1 76 ? -9.586 -6.471 21.705 1.00 98.56 76 CYS A C 1
ATOM 566 O O . CYS A 1 76 ? -10.727 -6.392 21.258 1.00 98.56 76 CYS A O 1
ATOM 568 N N . ALA A 1 77 ? -9.342 -6.808 22.979 1.00 98.62 77 ALA A N 1
ATOM 569 C CA . ALA A 1 77 ? -10.413 -7.069 23.938 1.00 98.62 77 ALA A CA 1
ATOM 570 C C . ALA A 1 77 ? -11.355 -5.866 24.065 1.00 98.62 77 ALA A C 1
ATOM 572 O O . ALA A 1 77 ? -12.572 -6.032 24.007 1.00 98.62 77 ALA A O 1
ATOM 573 N N . ARG A 1 78 ? -10.803 -4.649 24.161 1.00 98.62 78 ARG A N 1
ATOM 574 C CA . ARG A 1 78 ? -11.630 -3.446 24.241 1.00 98.62 78 ARG A CA 1
ATOM 575 C C . ARG A 1 78 ? -12.427 -3.199 22.962 1.00 98.62 78 ARG A C 1
ATOM 577 O O . ARG A 1 78 ? -13.597 -2.852 23.058 1.00 98.62 78 ARG A O 1
ATOM 584 N N . ALA A 1 79 ? -11.822 -3.394 21.791 1.00 98.50 79 ALA A N 1
ATOM 585 C CA . ALA A 1 79 ? -12.508 -3.272 20.507 1.00 98.50 79 ALA A CA 1
ATOM 586 C C . ALA A 1 79 ? -13.729 -4.209 20.429 1.00 98.50 79 ALA A C 1
ATOM 588 O O . ALA A 1 79 ? -14.823 -3.760 20.090 1.00 98.50 79 ALA A O 1
ATOM 589 N N . HIS A 1 80 ? -13.580 -5.469 20.853 1.00 98.06 80 HIS A N 1
ATOM 590 C CA . HIS A 1 80 ? -14.694 -6.423 20.944 1.00 98.06 80 HIS A CA 1
ATOM 591 C C . HIS A 1 80 ? -15.785 -5.960 21.920 1.00 98.06 80 HIS A C 1
ATOM 593 O O . HIS A 1 80 ? -16.968 -6.029 21.590 1.00 98.06 80 HIS A O 1
ATOM 599 N N . GLU A 1 81 ? -15.416 -5.445 23.098 1.00 98.25 81 GLU A N 1
ATOM 600 C CA . GLU A 1 81 ? -16.376 -4.929 24.092 1.00 98.25 81 GLU A CA 1
ATOM 601 C C . GLU A 1 81 ? -17.228 -3.768 23.564 1.00 98.25 81 GLU A C 1
ATOM 603 O O . GLU A 1 81 ? -18.390 -3.636 23.953 1.00 98.25 81 GLU A O 1
ATOM 608 N N . VAL A 1 82 ? -16.674 -2.934 22.679 1.00 97.94 82 VAL A N 1
ATOM 609 C CA . VAL A 1 82 ? -17.403 -1.823 22.043 1.00 97.94 82 VAL A CA 1
ATOM 610 C C . VAL A 1 82 ? -18.082 -2.220 20.723 1.00 97.94 82 VAL A C 1
ATOM 612 O O . VAL A 1 82 ? -18.679 -1.371 20.059 1.00 97.94 82 VAL A O 1
ATOM 615 N N . GLY A 1 83 ? -18.053 -3.510 20.368 1.00 97.81 83 GLY A N 1
ATOM 616 C CA . GLY A 1 83 ? -18.775 -4.080 19.228 1.00 97.81 83 GLY A CA 1
ATOM 617 C C . GLY A 1 83 ? -18.040 -4.009 17.888 1.00 97.81 83 GLY A C 1
ATOM 618 O O . GLY A 1 83 ? -18.696 -4.053 16.847 1.00 97.81 83 GLY A O 1
ATOM 619 N N . LEU A 1 84 ? -16.711 -3.884 17.900 1.00 98.50 84 LEU A N 1
ATOM 620 C CA . LEU A 1 84 ? -15.870 -3.856 16.703 1.00 98.50 84 LEU A CA 1
ATOM 621 C C . LEU A 1 84 ? -15.228 -5.221 16.449 1.00 98.50 84 LEU A C 1
ATOM 623 O O . LEU A 1 84 ? -14.767 -5.875 17.382 1.00 98.50 84 LEU A O 1
ATOM 627 N N . GLN A 1 85 ? -15.145 -5.611 15.181 1.00 98.31 85 GLN A N 1
ATOM 628 C CA . GLN A 1 85 ? -14.259 -6.674 14.712 1.00 98.31 85 GLN A CA 1
ATOM 629 C C . GLN A 1 85 ? -12.815 -6.177 14.675 1.00 98.31 85 GLN A C 1
ATOM 631 O O . GLN A 1 85 ? -12.560 -4.982 14.494 1.00 98.31 85 GLN A O 1
ATOM 636 N N . THR A 1 86 ? -11.872 -7.095 14.851 1.00 98.50 86 THR A N 1
ATOM 637 C CA . THR A 1 86 ? -10.448 -6.770 14.965 1.00 98.50 86 THR A CA 1
ATOM 638 C C . THR A 1 86 ? -9.641 -7.416 13.853 1.00 98.50 86 THR A C 1
ATOM 640 O O . THR A 1 86 ? -9.607 -8.637 13.689 1.00 98.50 86 THR A O 1
ATOM 643 N N . LEU A 1 87 ? -8.913 -6.574 13.131 1.00 98.44 87 LEU A N 1
ATOM 644 C CA . LEU A 1 87 ? -7.897 -6.987 12.181 1.00 98.44 87 LEU A CA 1
ATOM 645 C C . LEU A 1 87 ? -6.537 -6.515 12.691 1.00 98.44 87 LEU A C 1
ATOM 647 O O . LEU A 1 87 ? -6.404 -5.387 13.167 1.00 98.44 87 LEU A O 1
ATOM 651 N N . ILE A 1 88 ? -5.520 -7.370 12.610 1.00 98.56 88 ILE A N 1
ATOM 652 C CA . ILE A 1 88 ? -4.133 -6.974 12.876 1.00 98.56 88 ILE A CA 1
ATOM 653 C C . ILE A 1 88 ? -3.313 -7.240 11.623 1.00 98.56 88 ILE A C 1
ATOM 655 O O . ILE A 1 88 ? -3.143 -8.403 11.265 1.00 98.56 88 ILE A O 1
ATOM 659 N N . LEU A 1 89 ? -2.743 -6.183 11.039 1.00 97.69 89 LEU A N 1
ATOM 660 C CA . LEU A 1 89 ? -1.695 -6.294 10.024 1.00 97.69 89 LEU A CA 1
ATOM 661 C C . LEU A 1 89 ? -0.333 -6.149 10.707 1.00 97.69 89 LEU A C 1
ATOM 663 O O . LEU A 1 89 ? 0.028 -5.066 11.169 1.00 97.69 89 LEU A O 1
ATOM 667 N N . SER A 1 90 ? 0.413 -7.246 10.808 1.00 97.81 90 SER A N 1
ATOM 668 C CA . SER A 1 90 ? 1.681 -7.296 11.539 1.00 97.81 90 SER A CA 1
ATOM 669 C C . SER A 1 90 ? 2.777 -8.004 10.749 1.00 97.81 90 SER A C 1
ATOM 671 O O . SER A 1 90 ? 2.549 -8.996 10.056 1.00 97.81 90 SER A O 1
ATOM 673 N N . ASN A 1 91 ? 4.008 -7.517 10.907 1.00 96.19 91 ASN A N 1
ATOM 674 C CA . ASN A 1 91 ? 5.190 -8.149 10.324 1.00 96.19 91 ASN A CA 1
ATOM 675 C C . ASN A 1 91 ? 5.664 -9.358 11.140 1.00 96.19 91 ASN A C 1
ATOM 677 O O . ASN A 1 91 ? 6.498 -10.115 10.665 1.00 96.19 91 ASN A O 1
ATOM 681 N N . THR A 1 92 ? 5.170 -9.542 12.370 1.00 96.56 92 THR A N 1
ATOM 682 C CA . THR A 1 92 ? 5.702 -10.552 13.298 1.00 96.56 92 THR A CA 1
ATOM 683 C C . THR A 1 92 ? 4.629 -11.390 13.979 1.00 96.56 92 THR A C 1
ATOM 685 O O . THR A 1 92 ? 4.875 -12.557 14.276 1.00 96.56 92 THR A O 1
ATOM 688 N N . HIS A 1 93 ? 3.460 -10.815 14.274 1.00 98.00 93 HIS A N 1
ATOM 689 C CA . HIS A 1 93 ? 2.451 -11.383 15.174 1.00 98.00 93 HIS A CA 1
ATOM 690 C C . HIS A 1 93 ? 3.036 -11.899 16.505 1.00 98.00 93 HIS A C 1
ATOM 692 O O . HIS A 1 93 ? 2.571 -12.897 17.055 1.00 98.00 93 HIS A O 1
ATOM 698 N N . ALA A 1 94 ? 4.047 -11.208 17.043 1.00 96.94 94 ALA A N 1
ATOM 699 C CA . ALA A 1 94 ? 4.827 -11.608 18.220 1.00 96.94 94 ALA A CA 1
ATOM 700 C C . ALA A 1 94 ? 3.995 -12.040 19.446 1.00 96.94 94 ALA A C 1
ATOM 702 O O . ALA A 1 94 ? 4.382 -12.945 20.185 1.00 96.94 94 ALA A O 1
ATOM 703 N N . TYR A 1 95 ? 2.821 -11.439 19.667 1.00 97.12 95 TYR A N 1
ATOM 704 C CA . TYR A 1 95 ? 1.936 -11.797 20.783 1.00 97.12 95 TYR A CA 1
ATOM 705 C C . TYR A 1 95 ? 1.439 -13.256 20.732 1.00 97.12 95 TYR A C 1
ATOM 707 O O . TYR A 1 95 ? 1.074 -13.804 21.776 1.00 97.12 95 TYR A O 1
ATOM 715 N N . LEU A 1 96 ? 1.458 -13.904 19.558 1.00 98.06 96 LEU A N 1
ATOM 716 C CA . LEU A 1 96 ? 1.110 -15.319 19.386 1.00 98.06 96 LEU A CA 1
ATOM 717 C C . LEU A 1 96 ? 2.170 -16.269 19.955 1.00 98.06 96 LEU A C 1
ATOM 719 O O . LEU A 1 96 ? 1.849 -17.416 20.259 1.00 98.06 96 LEU A O 1
ATOM 723 N N . GLU A 1 97 ? 3.411 -15.814 20.140 1.00 96.25 97 GLU A N 1
ATOM 724 C CA . GLU A 1 97 ? 4.446 -16.591 20.835 1.00 96.25 97 GLU A CA 1
ATOM 725 C C . GLU A 1 97 ? 4.080 -16.779 22.310 1.00 96.25 97 GLU A C 1
ATOM 727 O O . GLU A 1 97 ? 4.308 -17.845 22.884 1.00 96.25 97 GLU A O 1
ATOM 732 N N . ARG A 1 98 ? 3.478 -15.743 22.908 1.00 94.56 98 ARG A N 1
ATOM 733 C CA . ARG A 1 98 ? 3.092 -15.711 24.319 1.00 94.56 98 ARG A CA 1
ATOM 734 C C . ARG A 1 98 ? 1.740 -16.370 24.570 1.00 94.56 98 ARG A C 1
ATOM 736 O O . ARG A 1 98 ? 1.618 -17.144 25.513 1.00 94.56 98 ARG A O 1
ATOM 743 N N . ASP A 1 99 ? 0.721 -16.021 23.783 1.00 96.75 99 ASP A N 1
ATOM 744 C CA . ASP A 1 99 ? -0.655 -16.471 24.023 1.00 96.75 99 ASP A CA 1
ATOM 745 C C . ASP A 1 99 ? -1.452 -16.630 22.713 1.00 96.75 99 ASP A C 1
ATOM 747 O O . ASP A 1 99 ? -2.265 -15.771 22.347 1.00 96.75 99 ASP A O 1
ATOM 751 N N . PRO A 1 100 ? -1.231 -17.733 21.973 1.00 96.94 100 PRO A N 1
ATOM 752 C CA . PRO A 1 100 ? -1.901 -17.958 20.697 1.00 96.94 100 PRO A CA 1
ATOM 753 C C . PRO A 1 100 ? -3.406 -18.207 20.856 1.00 96.94 100 PRO A C 1
ATOM 755 O O . PRO A 1 100 ? -4.173 -17.878 19.954 1.00 96.94 100 PRO A O 1
ATOM 758 N N . LEU A 1 101 ? -3.850 -18.743 22.001 1.00 97.44 101 LEU A N 1
ATOM 759 C CA . LEU A 1 101 ? -5.271 -18.977 22.275 1.00 97.44 101 LEU A CA 1
ATOM 760 C C . LEU A 1 101 ? -6.019 -17.657 22.456 1.00 97.44 101 LEU A C 1
ATOM 762 O O . LEU A 1 101 ? -7.097 -17.478 21.891 1.00 97.44 101 LEU A O 1
ATOM 766 N N . MET A 1 102 ? -5.445 -16.720 23.214 1.00 97.31 102 MET A N 1
ATOM 767 C CA . MET A 1 102 ? -6.024 -15.389 23.358 1.00 97.31 102 MET A CA 1
ATOM 768 C C . MET A 1 102 ? -5.989 -14.618 22.040 1.00 97.31 102 MET A C 1
ATOM 770 O O . MET A 1 102 ? -6.984 -13.984 21.693 1.00 97.31 102 MET A O 1
ATOM 774 N N . GLY A 1 103 ? -4.892 -14.718 21.280 1.00 97.12 103 GLY A N 1
ATOM 775 C CA . GLY A 1 103 ? -4.805 -14.159 19.930 1.00 97.12 103 GLY A CA 1
ATOM 776 C C . GLY A 1 103 ? -5.934 -14.667 19.032 1.00 97.12 103 GLY A C 1
ATOM 777 O O . GLY A 1 103 ? -6.712 -13.871 18.521 1.00 97.12 103 GLY A O 1
ATOM 778 N N . ALA A 1 104 ? -6.103 -15.987 18.927 1.00 97.25 104 ALA A N 1
ATOM 779 C CA . ALA A 1 104 ? -7.182 -16.605 18.154 1.00 97.25 104 ALA A CA 1
ATOM 780 C C . ALA A 1 104 ? -8.592 -16.270 18.670 1.00 97.25 104 ALA A C 1
ATOM 782 O O . ALA A 1 104 ? -9.558 -16.365 17.919 1.00 97.25 104 ALA A O 1
ATOM 783 N N . ARG A 1 105 ? -8.748 -15.896 19.945 1.00 97.56 105 ARG A N 1
ATOM 784 C CA . ARG A 1 105 ? -10.043 -15.471 20.494 1.00 97.56 105 ARG A CA 1
ATOM 785 C C . ARG A 1 105 ? -10.375 -14.025 20.134 1.00 97.56 105 ARG A C 1
ATOM 787 O O . ARG A 1 105 ? -11.529 -13.735 19.839 1.00 97.56 105 ARG A O 1
ATOM 794 N N . LEU A 1 106 ? -9.387 -13.138 20.227 1.00 98.00 106 LEU A N 1
ATOM 795 C CA . LEU A 1 106 ? -9.574 -11.686 20.180 1.00 98.00 106 LEU A CA 1
ATOM 796 C C . LEU A 1 106 ? -9.280 -11.053 18.823 1.00 98.00 106 LEU A C 1
ATOM 798 O O . LEU A 1 106 ? -9.595 -9.882 18.655 1.00 98.00 106 LEU A O 1
ATOM 802 N N . VAL A 1 107 ? -8.645 -11.775 17.902 1.00 98.25 107 VAL A N 1
ATOM 803 C CA . VAL A 1 107 ? -8.320 -11.301 16.553 1.00 98.25 107 VAL A CA 1
ATOM 804 C C . VAL A 1 107 ? -9.185 -12.057 15.553 1.00 98.25 107 VAL A C 1
ATOM 806 O O . VAL A 1 107 ? -9.228 -13.290 15.564 1.00 98.25 107 VAL A O 1
ATOM 809 N N . ASP A 1 108 ? -9.912 -11.323 14.717 1.00 98.12 108 ASP A N 1
ATOM 810 C CA . ASP A 1 108 ? -10.816 -11.897 13.721 1.00 98.12 108 ASP A CA 1
ATOM 811 C C . ASP A 1 108 ? -10.113 -12.161 12.389 1.00 98.12 108 ASP A C 1
ATOM 813 O O . ASP A 1 108 ? -10.365 -13.194 11.759 1.00 98.12 108 ASP A O 1
ATOM 817 N N . VAL A 1 109 ? -9.188 -11.275 12.014 1.00 98.19 109 VAL A N 1
ATOM 818 C CA . VAL A 1 109 ? -8.386 -11.377 10.792 1.00 98.19 109 VAL A CA 1
ATOM 819 C C . VAL A 1 109 ? -6.912 -11.110 11.106 1.00 98.19 109 VAL A C 1
ATOM 821 O O . VAL A 1 109 ? -6.556 -10.086 11.696 1.00 98.19 109 VAL A O 1
ATOM 824 N N . PHE A 1 110 ? -6.048 -12.045 10.713 1.00 98.50 110 PHE A N 1
ATOM 825 C CA . PHE A 1 110 ? -4.597 -11.909 10.793 1.00 98.50 110 PHE A CA 1
ATOM 826 C C . PHE A 1 110 ? -4.062 -11.573 9.408 1.00 98.50 110 PHE A C 1
ATOM 828 O O . PHE A 1 110 ? -4.116 -12.411 8.515 1.00 98.50 110 PHE A O 1
ATOM 835 N N . GLU A 1 111 ? -3.522 -10.380 9.217 1.00 98.06 111 GLU A N 1
ATOM 836 C CA . GLU A 1 111 ? -2.841 -10.025 7.977 1.00 98.06 111 GLU A CA 1
ATOM 837 C C . GLU A 1 111 ? -1.349 -9.872 8.222 1.00 98.06 111 GLU A C 1
ATOM 839 O O . GLU A 1 111 ? -0.913 -9.351 9.249 1.00 98.06 111 GLU A O 1
ATOM 844 N N . THR A 1 112 ? -0.544 -10.285 7.253 1.00 97.75 112 THR A N 1
ATOM 845 C CA . THR A 1 112 ? 0.901 -10.107 7.335 1.00 97.75 112 THR A CA 1
ATOM 846 C C . THR A 1 112 ? 1.498 -9.617 6.031 1.00 97.75 112 THR A C 1
ATOM 848 O O . THR A 1 112 ? 0.976 -9.895 4.953 1.00 97.75 112 THR A O 1
ATOM 851 N N . THR A 1 113 ? 2.625 -8.917 6.120 1.00 96.06 113 THR A N 1
ATOM 852 C CA . THR A 1 113 ? 3.396 -8.527 4.943 1.00 96.06 113 THR A CA 1
ATOM 853 C C . THR A 1 113 ? 4.417 -9.607 4.610 1.00 96.06 113 THR A C 1
ATOM 855 O O . THR A 1 113 ? 5.244 -9.945 5.450 1.00 96.06 113 THR A O 1
ATOM 858 N N . ILE A 1 114 ? 4.422 -10.112 3.372 1.00 96.88 114 ILE A N 1
ATOM 859 C CA . ILE A 1 114 ? 5.465 -11.028 2.878 1.00 96.88 114 ILE A CA 1
ATOM 860 C C . ILE A 1 114 ? 6.082 -10.461 1.599 1.00 96.88 114 ILE A C 1
ATOM 862 O O . ILE A 1 114 ? 5.383 -10.192 0.626 1.00 96.88 114 ILE A O 1
ATOM 866 N N . HIS A 1 115 ? 7.409 -10.300 1.589 1.00 94.19 115 HIS A N 1
ATOM 867 C CA . HIS A 1 115 ? 8.133 -9.669 0.478 1.00 94.19 115 HIS A CA 1
ATOM 868 C C . HIS A 1 115 ? 8.644 -10.643 -0.599 1.00 94.19 115 HIS A C 1
ATOM 870 O O . HIS A 1 115 ? 9.103 -10.206 -1.654 1.00 94.19 115 HIS A O 1
ATOM 876 N N . GLY A 1 116 ? 8.570 -11.956 -0.373 1.00 94.31 116 GLY A N 1
ATOM 877 C CA . GLY A 1 116 ? 9.012 -12.947 -1.350 1.00 94.31 116 GLY A CA 1
ATOM 878 C C . GLY A 1 116 ? 8.837 -14.395 -0.890 1.00 94.31 116 GLY A C 1
ATOM 879 O O . GLY A 1 116 ? 8.394 -14.631 0.233 1.00 94.31 116 GLY A O 1
ATOM 880 N N . PRO A 1 117 ? 9.190 -15.364 -1.754 1.00 95.31 117 PRO A N 1
ATOM 881 C CA . PRO A 1 117 ? 8.900 -16.781 -1.534 1.00 95.31 117 PRO A CA 1
ATOM 882 C C . PRO A 1 117 ? 9.841 -17.484 -0.551 1.00 95.31 117 PRO A C 1
ATOM 884 O O . PRO A 1 117 ? 9.567 -18.620 -0.174 1.00 95.31 117 PRO A O 1
ATOM 887 N N . THR A 1 118 ? 10.951 -16.853 -0.163 1.00 96.12 118 THR A N 1
ATOM 888 C CA . THR A 1 118 ? 11.954 -17.447 0.730 1.00 96.12 118 THR A CA 1
ATOM 889 C C . THR A 1 118 ? 12.349 -16.487 1.847 1.00 96.12 118 THR A C 1
ATOM 891 O O . THR A 1 118 ? 12.176 -15.269 1.714 1.00 96.12 118 THR A O 1
ATOM 894 N N . SER A 1 119 ? 12.932 -17.034 2.919 1.00 96.88 119 SER A N 1
ATOM 895 C CA . SER A 1 119 ? 13.505 -16.259 4.023 1.00 96.88 119 SER A CA 1
ATOM 896 C C . SER A 1 119 ? 14.543 -15.260 3.541 1.00 96.88 119 SER A C 1
ATOM 898 O O . SER A 1 119 ? 14.512 -14.112 3.953 1.00 96.88 119 SER A O 1
ATOM 900 N N . GLU A 1 120 ? 15.409 -15.639 2.602 1.00 96.56 120 GLU A N 1
ATOM 901 C CA . GLU A 1 120 ? 16.487 -14.763 2.132 1.00 96.56 120 GLU A CA 1
ATOM 902 C C . GLU A 1 120 ? 15.929 -13.518 1.438 1.00 96.56 120 GLU A C 1
ATOM 904 O O . GLU A 1 120 ? 16.420 -12.415 1.657 1.00 96.56 120 GLU A O 1
ATOM 909 N N . VAL A 1 121 ? 14.889 -13.679 0.611 1.00 94.75 121 VAL A N 1
ATOM 910 C CA . VAL A 1 121 ? 14.257 -12.548 -0.084 1.00 94.75 121 VAL A CA 1
ATOM 911 C C . VAL A 1 121 ? 13.470 -11.687 0.897 1.00 94.75 121 VAL A C 1
ATOM 913 O O . VAL A 1 121 ? 13.545 -10.461 0.828 1.00 94.75 121 VAL A O 1
ATOM 916 N N . HIS A 1 122 ? 12.712 -12.316 1.795 1.00 96.50 122 HIS A N 1
ATOM 917 C CA . HIS A 1 122 ? 11.896 -11.598 2.762 1.00 96.50 122 HIS A CA 1
ATOM 918 C C . HIS A 1 122 ? 12.754 -10.814 3.759 1.00 96.50 122 HIS A C 1
ATOM 920 O O . HIS A 1 122 ? 12.565 -9.608 3.893 1.00 96.50 122 HIS A O 1
ATOM 926 N N . ASP A 1 123 ? 13.709 -11.474 4.411 1.00 97.31 123 ASP A N 1
ATOM 927 C CA . ASP A 1 123 ? 14.533 -10.912 5.483 1.00 97.31 123 ASP A CA 1
ATOM 928 C C . ASP A 1 123 ? 15.430 -9.786 4.953 1.00 97.31 123 ASP A C 1
ATOM 930 O O . ASP A 1 123 ? 15.507 -8.714 5.558 1.00 97.31 123 ASP A O 1
ATOM 934 N N . ALA A 1 124 ? 16.031 -9.974 3.768 1.00 94.88 124 ALA A N 1
ATOM 935 C CA . ALA A 1 124 ? 16.836 -8.940 3.116 1.00 94.88 124 ALA A CA 1
ATOM 936 C C . ALA A 1 124 ? 16.008 -7.694 2.780 1.00 94.88 124 ALA A C 1
ATOM 938 O O . ALA A 1 124 ? 16.497 -6.570 2.893 1.00 94.88 124 ALA A O 1
ATOM 939 N N . PHE A 1 125 ? 14.750 -7.881 2.374 1.00 92.44 125 PHE A N 1
ATOM 940 C CA . PHE A 1 125 ? 13.855 -6.770 2.088 1.00 92.44 125 PHE A CA 1
ATOM 941 C C . PHE A 1 125 ? 13.375 -6.086 3.383 1.00 92.44 125 PHE A C 1
ATOM 943 O O . PHE A 1 125 ? 13.334 -4.857 3.469 1.00 92.44 125 PHE A O 1
ATOM 950 N N . ALA A 1 126 ? 13.037 -6.878 4.400 1.00 93.88 126 ALA A N 1
ATOM 951 C CA . ALA A 1 126 ? 12.611 -6.416 5.714 1.00 93.88 126 ALA A CA 1
ATOM 952 C C . ALA A 1 126 ? 13.720 -5.682 6.487 1.00 93.88 126 ALA A C 1
ATOM 954 O O . ALA A 1 126 ? 13.426 -4.864 7.361 1.00 93.88 126 ALA A O 1
ATOM 955 N N . GLY A 1 127 ? 14.987 -5.970 6.176 1.00 94.25 127 GLY A N 1
ATOM 956 C CA . GLY A 1 127 ? 16.134 -5.519 6.959 1.00 94.25 127 GLY A CA 1
ATOM 957 C C . GLY A 1 127 ? 16.159 -6.157 8.349 1.00 94.25 127 GLY A C 1
ATOM 958 O O . GLY A 1 127 ? 16.522 -5.490 9.314 1.00 94.25 127 GLY A O 1
ATOM 959 N N . SER A 1 128 ? 15.695 -7.406 8.466 1.00 94.38 128 SER A N 1
ATOM 960 C CA . SER A 1 128 ? 15.567 -8.117 9.740 1.00 94.38 128 SER A CA 1
ATOM 961 C C . SER A 1 128 ? 15.777 -9.620 9.546 1.00 94.38 128 SER A C 1
ATOM 963 O O . SER A 1 128 ? 14.967 -10.293 8.909 1.00 94.38 128 SER A O 1
ATOM 965 N N . ASP A 1 129 ? 16.875 -10.142 10.096 1.00 95.81 129 ASP A N 1
ATOM 966 C CA . ASP A 1 129 ? 17.236 -11.558 9.993 1.00 95.81 129 ASP 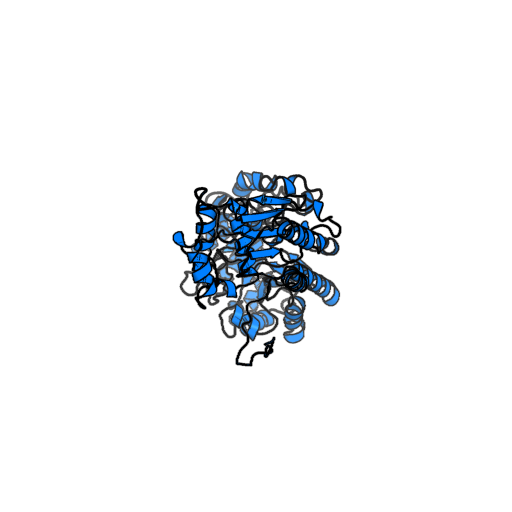A CA 1
ATOM 967 C C . ASP A 1 129 ? 16.244 -12.446 10.760 1.00 95.81 129 ASP A C 1
ATOM 969 O O . ASP A 1 129 ? 15.939 -12.210 11.932 1.00 95.81 129 ASP A O 1
ATOM 973 N N . GLY A 1 130 ? 15.760 -13.509 10.115 1.00 97.00 130 GLY A N 1
ATOM 974 C CA . GLY A 1 130 ? 14.808 -14.457 10.690 1.00 97.00 130 GLY A CA 1
ATOM 975 C C . GLY A 1 130 ? 13.355 -13.975 10.712 1.00 97.00 130 GLY A C 1
ATOM 976 O O . GLY A 1 130 ? 12.501 -14.696 11.240 1.00 97.00 130 GLY A O 1
ATOM 977 N N . ALA A 1 131 ? 13.052 -12.802 10.143 1.00 97.19 131 ALA A N 1
ATOM 978 C CA . ALA A 1 131 ? 11.712 -12.216 10.118 1.00 97.19 131 ALA A CA 1
ATOM 979 C C . ALA A 1 131 ? 10.674 -13.154 9.485 1.00 97.19 131 ALA A C 1
ATOM 981 O O . ALA A 1 131 ? 9.626 -13.410 10.084 1.00 97.19 131 ALA A O 1
ATOM 982 N N . PHE A 1 132 ? 11.005 -13.758 8.341 1.00 98.19 132 PHE A N 1
ATOM 983 C CA . PHE A 1 132 ? 10.125 -14.687 7.638 1.00 98.19 132 PHE A CA 1
ATOM 984 C C . PHE A 1 132 ? 9.744 -15.891 8.504 1.00 98.19 132 PHE A C 1
ATOM 986 O O . PHE A 1 132 ? 8.567 -16.208 8.679 1.00 98.19 132 PHE A O 1
ATOM 993 N N . ASN A 1 133 ? 10.743 -16.554 9.090 1.00 97.50 133 ASN A N 1
ATOM 994 C CA . ASN A 1 133 ? 10.515 -17.744 9.908 1.00 97.50 133 ASN A CA 1
ATOM 995 C C . ASN A 1 133 ? 9.716 -17.412 11.171 1.00 97.50 133 ASN A C 1
ATOM 997 O O . ASN A 1 133 ? 8.864 -18.202 11.581 1.00 97.50 133 ASN A O 1
ATOM 1001 N N . ARG A 1 134 ? 9.958 -16.237 11.766 1.00 97.62 134 ARG A N 1
ATOM 1002 C CA . ARG A 1 134 ? 9.210 -15.754 12.929 1.00 97.62 134 ARG A CA 1
ATOM 1003 C C . ARG A 1 134 ? 7.733 -15.574 12.592 1.00 97.62 134 ARG A C 1
ATOM 1005 O O . ARG A 1 134 ? 6.885 -16.159 13.265 1.00 97.62 134 ARG A O 1
ATOM 1012 N N . VAL A 1 135 ? 7.415 -14.813 11.545 1.00 98.00 135 VAL A N 1
ATOM 1013 C CA . VAL A 1 135 ? 6.019 -14.497 11.218 1.00 98.00 135 VAL A CA 1
ATOM 1014 C C . VAL A 1 135 ? 5.243 -15.716 10.728 1.00 98.00 135 VAL A C 1
ATOM 1016 O O . VAL A 1 135 ? 4.125 -15.958 11.184 1.00 98.00 135 VAL A O 1
ATOM 1019 N N . VAL A 1 136 ? 5.865 -16.556 9.896 1.00 98.25 136 VAL A N 1
ATOM 1020 C CA . VAL A 1 136 ? 5.273 -17.821 9.443 1.00 98.25 136 VAL A CA 1
ATOM 1021 C C . VAL A 1 136 ? 5.025 -18.752 10.630 1.00 98.25 136 VAL A C 1
ATOM 1023 O O . VAL A 1 136 ? 3.921 -19.279 10.774 1.00 98.25 136 VAL A O 1
ATOM 1026 N N . GLY A 1 137 ? 6.011 -18.915 11.517 1.00 98.12 137 GLY A N 1
ATOM 1027 C CA . GLY A 1 137 ? 5.880 -19.741 12.716 1.00 98.12 137 GLY A CA 1
ATOM 1028 C C . GLY A 1 137 ? 4.787 -19.244 13.665 1.00 98.12 137 GLY A C 1
ATOM 1029 O O . GLY A 1 137 ? 4.060 -20.050 14.244 1.00 98.12 137 GLY A O 1
ATOM 1030 N N . ASN A 1 138 ? 4.615 -17.928 13.793 1.00 98.31 138 ASN A N 1
ATOM 1031 C CA . ASN A 1 138 ? 3.567 -17.339 14.623 1.00 98.31 138 ASN A CA 1
ATOM 1032 C C . ASN A 1 138 ? 2.171 -17.552 14.035 1.00 98.31 138 ASN A C 1
ATOM 1034 O O . ASN A 1 138 ? 1.272 -17.977 14.761 1.00 98.31 138 ASN A O 1
ATOM 1038 N N . LEU A 1 139 ? 1.995 -17.376 12.725 1.00 98.38 139 LEU A N 1
ATOM 1039 C CA . LEU A 1 139 ? 0.722 -17.659 12.056 1.00 98.38 139 LEU A CA 1
ATOM 1040 C C . LEU A 1 139 ? 0.356 -19.151 12.089 1.00 98.38 139 LEU A C 1
ATOM 1042 O O . LEU A 1 139 ? -0.813 -19.496 12.268 1.00 98.38 139 LEU A O 1
ATOM 1046 N N . GLN A 1 140 ? 1.337 -20.057 12.027 1.00 97.94 140 GLN A N 1
ATOM 1047 C CA . GLN A 1 140 ? 1.093 -21.499 12.178 1.00 97.94 140 GLN A CA 1
ATOM 1048 C C . GLN A 1 140 ? 0.448 -21.856 13.527 1.00 97.94 140 GLN A C 1
ATOM 1050 O O . GLN A 1 140 ? -0.332 -22.807 13.598 1.00 97.94 140 GLN A O 1
ATOM 1055 N N . ARG A 1 141 ? 0.697 -21.079 14.591 1.00 97.94 141 ARG A N 1
ATOM 1056 C CA . ARG A 1 141 ? 0.076 -21.294 15.914 1.00 97.94 141 ARG A CA 1
ATOM 1057 C C . ARG A 1 141 ? -1.436 -21.069 15.907 1.00 97.94 141 ARG A C 1
ATOM 1059 O O . ARG A 1 141 ? -2.121 -21.604 16.774 1.00 97.94 141 ARG A O 1
ATOM 1066 N N . VAL A 1 142 ? -1.950 -20.300 14.945 1.00 97.25 142 VAL A N 1
ATOM 1067 C CA . VAL A 1 142 ? -3.379 -19.974 14.807 1.00 97.25 142 VAL A CA 1
ATOM 1068 C C . VAL A 1 142 ? -4.007 -20.508 13.519 1.00 97.25 142 VAL A C 1
ATOM 1070 O O . VAL A 1 142 ? -5.216 -20.376 13.347 1.00 97.25 142 VAL A O 1
ATOM 1073 N N . ALA A 1 143 ? -3.246 -21.187 12.659 1.00 96.06 143 ALA A N 1
ATOM 1074 C CA . ALA A 1 143 ? -3.716 -21.717 11.375 1.00 96.06 143 ALA A CA 1
ATOM 1075 C C . ALA A 1 143 ? -4.978 -22.599 11.487 1.00 96.06 143 ALA A C 1
ATOM 1077 O O . ALA A 1 143 ? -5.864 -22.532 10.643 1.00 96.06 143 ALA A O 1
ATOM 1078 N N . ASN A 1 144 ? -5.107 -23.385 12.560 1.00 95.12 144 ASN A N 1
ATOM 1079 C CA . ASN A 1 144 ? -6.255 -24.279 12.771 1.00 95.12 144 ASN A CA 1
ATOM 1080 C C . ASN A 1 144 ? -7.396 -23.649 13.590 1.00 95.12 144 ASN A C 1
ATOM 1082 O O . ASN A 1 144 ? -8.332 -24.348 13.973 1.00 95.12 144 ASN A O 1
ATOM 1086 N N . SER A 1 145 ? -7.328 -22.349 13.892 1.00 95.44 145 SER A N 1
ATOM 1087 C CA . SER A 1 145 ? -8.359 -21.656 14.680 1.00 95.44 145 SER A CA 1
ATOM 1088 C C . SER A 1 145 ? -9.631 -21.334 13.887 1.00 95.44 145 SER A C 1
ATOM 1090 O O . SER A 1 145 ? -10.635 -20.944 14.480 1.00 95.44 145 SER A O 1
ATOM 1092 N N . GLY A 1 146 ? -9.597 -21.481 12.557 1.00 94.44 146 GLY A N 1
ATOM 1093 C CA . GLY A 1 146 ? -10.681 -21.068 11.660 1.00 94.44 146 GLY A CA 1
ATOM 1094 C C . GLY A 1 146 ? -10.764 -19.553 11.440 1.00 94.44 146 GLY A C 1
ATOM 1095 O O . GLY A 1 146 ? -11.729 -19.086 10.841 1.00 94.44 146 GLY A O 1
ATOM 1096 N N . LYS A 1 147 ? -9.781 -18.789 11.932 1.00 95.75 147 LYS A N 1
ATOM 1097 C CA . LYS A 1 147 ? -9.642 -17.353 11.670 1.00 95.75 147 LYS A CA 1
ATOM 1098 C C . LYS A 1 147 ? -9.032 -17.098 10.292 1.00 95.75 147 LYS A C 1
ATOM 1100 O O . LYS A 1 147 ? -8.304 -17.941 9.770 1.00 95.75 147 LYS A O 1
ATOM 1105 N N . SER A 1 148 ? -9.339 -15.931 9.731 1.00 96.88 148 SER A N 1
ATOM 1106 C CA . SER A 1 148 ? -8.853 -15.518 8.413 1.00 96.88 148 SER A CA 1
ATOM 1107 C C . SER A 1 148 ? -7.369 -15.146 8.467 1.00 96.88 148 SER A C 1
ATOM 1109 O O . SER A 1 148 ? -6.935 -14.520 9.440 1.00 96.88 148 SER A O 1
ATOM 1111 N N . ILE A 1 149 ? -6.600 -15.547 7.447 1.00 98.19 149 ILE A N 1
ATOM 1112 C CA . ILE A 1 149 ? -5.161 -15.269 7.329 1.00 98.19 149 ILE A CA 1
ATOM 1113 C C . ILE A 1 149 ? -4.866 -14.679 5.947 1.00 98.19 149 ILE A C 1
ATOM 1115 O O . ILE A 1 149 ? -4.803 -15.392 4.943 1.00 98.19 149 ILE A O 1
ATOM 1119 N N . GLY A 1 150 ? -4.628 -13.371 5.926 1.00 97.81 150 GLY A N 1
ATOM 1120 C CA . GLY A 1 150 ? -4.329 -12.592 4.734 1.00 97.81 150 GLY A CA 1
ATOM 1121 C C . GLY A 1 150 ? -2.848 -12.308 4.534 1.00 97.81 150 GLY A C 1
ATOM 1122 O O . GLY A 1 150 ? -2.066 -12.228 5.485 1.00 97.81 150 GLY A O 1
ATOM 1123 N N . VAL A 1 151 ? -2.466 -12.087 3.277 1.00 98.06 151 VAL A N 1
ATOM 1124 C CA . VAL A 1 151 ? -1.144 -11.558 2.922 1.00 98.06 151 VAL A CA 1
ATOM 1125 C C . VAL A 1 151 ? -1.290 -10.194 2.257 1.00 98.06 151 VAL A C 1
ATOM 1127 O O . VAL A 1 151 ? -1.840 -10.089 1.161 1.00 98.06 151 VAL A O 1
ATOM 1130 N N . ALA A 1 152 ? -0.734 -9.162 2.884 1.00 96.00 152 ALA A N 1
ATOM 1131 C CA . ALA A 1 152 ? -0.463 -7.881 2.253 1.00 96.00 152 ALA A CA 1
ATOM 1132 C C . ALA A 1 152 ? 0.815 -8.002 1.408 1.00 96.00 152 ALA A C 1
ATOM 1134 O O . ALA A 1 152 ? 1.922 -8.213 1.912 1.00 96.00 152 ALA A O 1
ATOM 1135 N N . TYR A 1 153 ? 0.661 -7.922 0.090 1.00 96.25 153 TYR A N 1
ATOM 1136 C CA . TYR A 1 153 ? 1.738 -8.086 -0.872 1.00 96.25 153 TYR A CA 1
ATOM 1137 C C . TYR A 1 153 ? 2.086 -6.755 -1.528 1.00 96.25 153 TYR A C 1
ATOM 1139 O O . TYR A 1 153 ? 1.333 -6.213 -2.342 1.00 96.25 153 TYR A O 1
ATOM 1147 N N . ASN A 1 154 ? 3.275 -6.256 -1.206 1.00 93.06 154 ASN A N 1
ATOM 1148 C CA . ASN A 1 154 ? 3.829 -5.057 -1.816 1.00 93.06 154 ASN A CA 1
ATOM 1149 C C . ASN A 1 154 ? 4.323 -5.370 -3.234 1.00 93.06 154 ASN A C 1
ATOM 1151 O O . ASN A 1 154 ? 5.358 -6.018 -3.415 1.00 93.06 154 ASN A O 1
ATOM 1155 N N . ALA A 1 155 ? 3.590 -4.897 -4.237 1.00 90.94 155 ALA A N 1
ATOM 1156 C CA . ALA A 1 155 ? 3.945 -5.028 -5.638 1.00 90.94 155 ALA A CA 1
ATOM 1157 C C . ALA A 1 155 ? 4.969 -3.953 -6.031 1.00 90.94 155 ALA A C 1
ATOM 1159 O O . ALA A 1 155 ? 4.640 -2.776 -6.186 1.00 90.94 155 ALA A O 1
ATOM 1160 N N . ILE A 1 156 ? 6.209 -4.394 -6.226 1.00 85.00 156 ILE A N 1
ATOM 1161 C CA . ILE A 1 156 ? 7.344 -3.618 -6.744 1.00 85.00 156 ILE A CA 1
ATOM 1162 C C . ILE A 1 156 ? 7.980 -4.391 -7.909 1.00 85.00 156 ILE A C 1
ATOM 1164 O O . ILE A 1 156 ? 7.712 -5.589 -8.029 1.00 85.00 156 ILE A O 1
ATOM 1168 N N . PRO A 1 157 ? 8.819 -3.783 -8.766 1.00 78.31 157 PRO A N 1
ATOM 1169 C CA . PRO A 1 157 ? 9.431 -4.489 -9.899 1.00 78.31 157 PRO A CA 1
ATOM 1170 C C . PRO A 1 157 ? 10.092 -5.818 -9.524 1.00 78.31 157 PRO A C 1
ATOM 1172 O O . PRO A 1 157 ? 9.928 -6.823 -10.214 1.00 78.31 157 PRO A O 1
ATOM 1175 N N . GLU A 1 158 ? 10.793 -5.853 -8.390 1.00 81.75 158 GLU A N 1
ATOM 1176 C CA . GLU A 1 158 ? 11.499 -7.041 -7.915 1.00 81.75 158 GLU A CA 1
ATOM 1177 C C . GLU A 1 158 ? 10.560 -8.170 -7.434 1.00 81.75 158 GLU A C 1
ATOM 1179 O O . GLU A 1 158 ? 10.964 -9.337 -7.431 1.00 81.75 158 GLU A O 1
ATOM 1184 N N . SER A 1 159 ? 9.318 -7.849 -7.042 1.00 88.81 159 SER A N 1
ATOM 1185 C CA . SER A 1 159 ? 8.341 -8.791 -6.470 1.00 88.81 159 SER A CA 1
ATOM 1186 C C . SER A 1 159 ? 7.167 -9.106 -7.409 1.00 88.81 159 SER A C 1
ATOM 1188 O O . SER A 1 159 ? 6.575 -10.176 -7.318 1.00 88.81 159 SER A O 1
ATOM 1190 N N . ALA A 1 160 ? 6.854 -8.240 -8.376 1.00 83.50 160 ALA A N 1
ATOM 1191 C CA . ALA A 1 160 ? 5.654 -8.339 -9.212 1.00 83.50 160 ALA A CA 1
ATOM 1192 C C . ALA A 1 160 ? 5.525 -9.661 -9.990 1.00 83.50 160 ALA A C 1
ATOM 1194 O O . ALA A 1 160 ? 4.417 -10.108 -10.265 1.00 83.50 160 ALA A O 1
ATOM 1195 N N . ALA A 1 161 ? 6.649 -10.303 -10.318 1.00 82.75 161 ALA A N 1
ATOM 1196 C CA . ALA A 1 161 ? 6.694 -11.589 -11.018 1.00 82.75 161 ALA A CA 1
ATOM 1197 C C . ALA A 1 161 ? 6.828 -12.810 -10.084 1.00 82.75 161 ALA A C 1
ATOM 1199 O O . ALA A 1 161 ? 7.192 -13.888 -10.546 1.00 82.75 161 ALA A O 1
ATOM 1200 N N . ARG A 1 162 ? 6.640 -12.629 -8.771 1.00 93.75 162 ARG A N 1
ATOM 1201 C CA . ARG A 1 162 ? 6.848 -13.660 -7.739 1.00 93.75 162 ARG A CA 1
ATOM 1202 C C . ARG A 1 162 ? 5.641 -13.829 -6.823 1.00 93.75 162 ARG A C 1
ATOM 1204 O O . ARG A 1 162 ? 5.746 -14.529 -5.813 1.00 93.75 162 ARG A O 1
ATOM 1211 N N . LEU A 1 163 ? 4.510 -13.198 -7.135 1.00 96.94 163 LEU A N 1
ATOM 1212 C CA . LEU A 1 163 ? 3.316 -13.259 -6.297 1.00 96.94 163 LEU A CA 1
ATOM 1213 C C . LEU A 1 163 ? 2.833 -14.709 -6.164 1.00 96.94 163 LEU A C 1
ATOM 1215 O O . LEU A 1 163 ? 2.656 -15.194 -5.046 1.00 96.94 163 LEU A O 1
ATOM 1219 N N . TYR A 1 164 ? 2.679 -15.420 -7.286 1.00 97.62 164 TYR A N 1
ATOM 1220 C CA . TYR A 1 164 ? 2.189 -16.799 -7.262 1.00 97.62 164 TYR A CA 1
ATOM 1221 C C . TYR A 1 164 ? 3.118 -17.710 -6.453 1.00 97.62 164 TYR A C 1
ATOM 1223 O O . TYR A 1 164 ? 2.661 -18.452 -5.586 1.00 97.62 164 TYR A O 1
ATOM 1231 N N . GLU A 1 165 ? 4.428 -17.627 -6.704 1.00 97.69 165 GLU A N 1
ATOM 1232 C CA . GLU A 1 165 ? 5.440 -18.419 -5.996 1.00 97.69 165 GLU A CA 1
ATOM 1233 C C . GLU A 1 165 ? 5.451 -18.123 -4.496 1.00 97.69 165 GLU A C 1
ATOM 1235 O O . GLU A 1 165 ? 5.539 -19.047 -3.692 1.00 97.69 165 GLU A O 1
ATOM 1240 N N . THR A 1 166 ? 5.301 -16.851 -4.115 1.00 97.81 166 THR A N 1
ATOM 1241 C CA . THR A 1 166 ? 5.268 -16.438 -2.709 1.00 97.81 166 THR A CA 1
ATOM 1242 C C . THR A 1 166 ? 4.093 -17.070 -1.977 1.00 97.81 166 THR A C 1
ATOM 1244 O O . THR A 1 166 ? 4.269 -17.718 -0.947 1.00 97.81 166 THR A O 1
ATOM 1247 N N . ILE A 1 167 ? 2.887 -16.943 -2.531 1.00 98.12 167 ILE A N 1
ATOM 1248 C CA . ILE A 1 167 ? 1.683 -17.487 -1.897 1.00 98.12 167 ILE A CA 1
ATOM 1249 C C . ILE A 1 167 ? 1.689 -19.021 -1.925 1.00 98.12 167 ILE A C 1
ATOM 1251 O O . ILE A 1 167 ? 1.324 -19.658 -0.936 1.00 98.12 167 ILE A O 1
ATOM 1255 N N . ALA A 1 168 ? 2.171 -19.636 -3.010 1.00 97.75 168 ALA A N 1
ATOM 1256 C CA . ALA A 1 168 ? 2.331 -21.086 -3.093 1.00 97.75 168 ALA A CA 1
ATOM 1257 C C . ALA A 1 168 ? 3.332 -21.622 -2.054 1.00 97.75 168 ALA A C 1
ATOM 1259 O O . ALA A 1 168 ? 3.085 -22.680 -1.473 1.00 97.75 168 ALA A O 1
ATOM 1260 N N . ALA A 1 169 ? 4.426 -20.902 -1.781 1.00 97.69 169 ALA A N 1
ATOM 1261 C CA . ALA A 1 169 ? 5.391 -21.270 -0.747 1.00 97.69 169 ALA A CA 1
ATOM 1262 C C . ALA A 1 169 ? 4.751 -21.248 0.649 1.00 97.69 169 ALA A C 1
ATOM 1264 O O . ALA A 1 169 ? 4.858 -22.228 1.387 1.00 97.69 169 ALA A O 1
ATOM 1265 N N . LEU A 1 170 ? 4.004 -20.194 0.989 1.00 97.94 170 LEU A N 1
ATOM 1266 C CA . LEU A 1 170 ? 3.285 -20.107 2.268 1.00 97.94 170 LEU A CA 1
ATOM 1267 C C . LEU A 1 170 ? 2.264 -21.243 2.419 1.00 97.94 170 LEU A C 1
ATOM 1269 O O . LEU A 1 170 ? 2.224 -21.925 3.445 1.00 97.94 170 LEU A O 1
ATOM 1273 N N . LYS A 1 171 ? 1.466 -21.491 1.377 1.00 96.69 171 LYS A N 1
ATOM 1274 C CA . LYS A 1 171 ? 0.373 -22.463 1.435 1.00 96.69 171 LYS A CA 1
ATOM 1275 C C . LYS A 1 171 ? 0.858 -23.910 1.420 1.00 96.69 171 LYS A C 1
ATOM 1277 O O . LYS A 1 171 ? 0.424 -24.713 2.240 1.00 96.69 171 LYS A O 1
ATOM 1282 N N . ASN A 1 172 ? 1.748 -24.252 0.492 1.00 96.06 172 ASN A N 1
ATOM 1283 C CA . ASN A 1 172 ? 2.173 -25.636 0.271 1.00 96.06 172 ASN A CA 1
ATOM 1284 C C . ASN A 1 172 ? 3.454 -25.974 1.040 1.0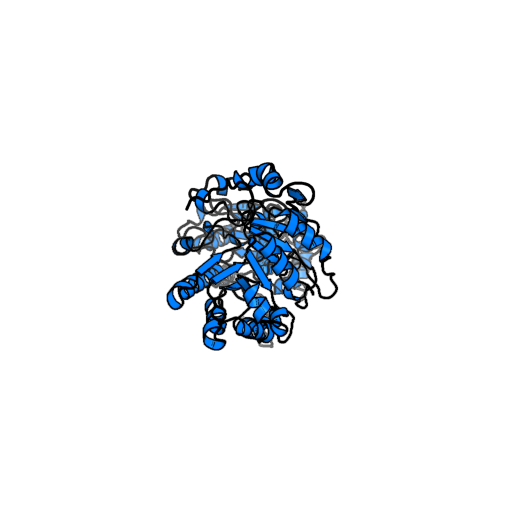0 96.06 172 ASN A C 1
ATOM 1286 O O . ASN A 1 172 ? 3.577 -27.080 1.556 1.00 96.06 172 ASN A O 1
ATOM 1290 N N . GLY A 1 173 ? 4.401 -25.036 1.115 1.00 95.06 173 GLY A N 1
ATOM 1291 C CA . GLY A 1 173 ? 5.670 -25.226 1.821 1.00 95.06 173 GLY A CA 1
ATOM 1292 C C . GLY A 1 173 ? 5.536 -25.083 3.336 1.00 95.06 173 GLY A C 1
ATOM 1293 O O . GLY A 1 173 ? 6.161 -25.839 4.076 1.00 95.06 173 GLY A O 1
ATOM 1294 N N . HIS A 1 174 ? 4.683 -24.163 3.800 1.00 95.81 174 HIS A N 1
ATOM 1295 C CA . HIS A 1 174 ? 4.510 -23.867 5.228 1.00 95.81 174 HIS A CA 1
ATOM 1296 C C . HIS A 1 174 ? 3.129 -24.224 5.793 1.00 95.81 174 HIS A C 1
ATOM 1298 O O . HIS A 1 174 ? 2.881 -23.979 6.974 1.00 95.81 174 HIS A O 1
ATOM 1304 N N . ALA A 1 175 ? 2.248 -24.829 4.989 1.00 94.88 175 ALA A N 1
ATOM 1305 C CA . ALA A 1 175 ? 0.905 -25.246 5.399 1.00 94.88 175 ALA A CA 1
ATOM 1306 C C . ALA A 1 175 ? 0.056 -24.114 6.018 1.00 94.88 175 ALA A C 1
ATOM 1308 O O . ALA A 1 175 ? -0.795 -24.370 6.871 1.00 94.88 175 ALA A O 1
ATOM 1309 N N . LEU A 1 176 ? 0.278 -22.861 5.600 1.00 96.44 176 LEU A N 1
ATOM 1310 C CA . LEU A 1 176 ? -0.536 -21.731 6.042 1.00 96.44 176 LEU A CA 1
ATOM 1311 C C . LEU A 1 176 ? -1.832 -21.645 5.219 1.00 96.44 176 LEU A C 1
ATOM 1313 O O . LEU A 1 176 ? -1.771 -21.633 3.986 1.00 96.44 176 LEU A O 1
ATOM 1317 N N . PRO A 1 177 ? -3.011 -21.551 5.859 1.00 95.44 177 PRO A N 1
ATOM 1318 C CA . PRO A 1 177 ? -4.288 -21.428 5.166 1.00 95.44 177 PRO A CA 1
ATOM 1319 C C . PRO A 1 177 ? -4.527 -19.978 4.725 1.00 95.44 177 PRO A C 1
ATOM 1321 O O . PRO A 1 177 ? -5.431 -19.316 5.221 1.00 95.44 177 PRO A O 1
ATOM 1324 N N . VAL A 1 178 ? -3.696 -19.484 3.803 1.00 97.44 178 VAL A N 1
ATOM 1325 C CA . VAL A 1 178 ? -3.872 -18.151 3.207 1.00 97.44 178 VAL A CA 1
ATOM 1326 C C . VAL A 1 178 ? -5.193 -18.125 2.439 1.00 97.44 178 VAL A C 1
ATOM 1328 O O . VAL A 1 178 ? -5.361 -18.892 1.487 1.00 97.44 178 VAL A O 1
ATOM 1331 N N . ASP A 1 179 ? -6.122 -17.265 2.850 1.00 95.00 179 ASP A N 1
ATOM 1332 C CA . ASP A 1 179 ? -7.473 -17.181 2.280 1.00 95.00 179 ASP A CA 1
ATOM 1333 C C . ASP A 1 179 ? -7.678 -15.942 1.397 1.00 95.00 179 ASP A C 1
ATOM 1335 O O . ASP A 1 179 ? -8.476 -15.980 0.452 1.00 95.00 179 ASP A O 1
ATOM 1339 N N . HIS A 1 180 ? -6.907 -14.878 1.630 1.00 96.88 180 HIS A N 1
ATOM 1340 C CA . HIS A 1 180 ? -6.922 -13.686 0.793 1.00 96.88 180 HIS A CA 1
ATOM 1341 C C . HIS A 1 180 ? -5.553 -13.014 0.642 1.00 96.88 180 HIS A C 1
ATOM 1343 O O . HIS A 1 180 ? -4.628 -13.204 1.433 1.00 96.88 180 HIS A O 1
ATOM 1349 N N . VAL A 1 181 ? -5.431 -12.214 -0.418 1.00 97.06 181 VAL A N 1
ATOM 1350 C CA . VAL A 1 181 ? -4.245 -11.405 -0.712 1.00 97.06 181 VAL A CA 1
ATOM 1351 C C . VAL A 1 181 ? -4.663 -9.973 -1.025 1.00 97.06 181 VAL A C 1
ATOM 1353 O O . VAL A 1 181 ? -5.522 -9.733 -1.880 1.00 97.06 181 VAL A O 1
ATOM 1356 N N . LEU A 1 182 ? -4.008 -9.020 -0.368 1.00 94.56 182 LEU A N 1
ATOM 1357 C CA . LEU A 1 182 ? -4.129 -7.594 -0.637 1.00 94.56 182 LEU A CA 1
ATOM 1358 C C . LEU A 1 182 ? -2.916 -7.125 -1.433 1.00 94.56 182 LEU A C 1
ATOM 1360 O O . LEU A 1 182 ? -1.788 -7.185 -0.959 1.00 94.56 182 LEU A O 1
ATOM 1364 N N . ILE A 1 183 ? -3.136 -6.655 -2.656 1.00 93.88 183 ILE A N 1
ATOM 1365 C CA . ILE A 1 183 ? -2.079 -6.070 -3.479 1.00 93.88 183 ILE A CA 1
ATOM 1366 C C . ILE A 1 183 ? -1.947 -4.591 -3.133 1.00 93.88 183 ILE A C 1
ATOM 1368 O O . ILE A 1 183 ? -2.894 -3.820 -3.324 1.00 93.88 183 ILE A O 1
ATOM 1372 N N . GLN A 1 184 ? -0.756 -4.209 -2.684 1.00 90.69 184 GLN A N 1
ATOM 1373 C CA . GLN A 1 184 ? -0.389 -2.842 -2.332 1.00 90.69 184 GLN A CA 1
ATOM 1374 C C . GLN A 1 184 ? 0.649 -2.310 -3.318 1.00 90.69 184 GLN A C 1
ATOM 1376 O O . GLN A 1 184 ? 1.569 -3.022 -3.725 1.00 90.69 184 GLN A O 1
ATOM 1381 N N . ARG A 1 185 ? 0.497 -1.051 -3.720 1.00 87.19 185 ARG A N 1
ATOM 1382 C CA . ARG A 1 185 ? 1.480 -0.323 -4.524 1.00 87.19 185 ARG A CA 1
ATOM 1383 C C . ARG A 1 185 ? 2.223 0.631 -3.609 1.00 87.19 185 ARG A C 1
ATOM 1385 O O . ARG A 1 185 ? 1.666 1.168 -2.661 1.00 87.19 185 ARG A O 1
ATOM 1392 N N . ILE A 1 186 ? 3.479 0.910 -3.925 1.00 83.31 186 ILE A N 1
ATOM 1393 C CA . ILE A 1 186 ? 4.252 1.811 -3.076 1.00 83.31 186 ILE A CA 1
ATOM 1394 C C . ILE A 1 186 ? 3.892 3.258 -3.386 1.00 83.31 186 ILE A C 1
ATOM 1396 O O . ILE A 1 186 ? 4.180 3.782 -4.462 1.00 83.31 186 ILE A O 1
ATOM 1400 N N . ILE A 1 187 ? 3.267 3.906 -2.408 1.00 75.94 187 ILE A N 1
ATOM 1401 C CA . ILE A 1 187 ? 3.076 5.352 -2.389 1.00 75.94 187 ILE A CA 1
ATOM 1402 C C . ILE A 1 187 ? 4.443 5.990 -2.077 1.00 75.94 187 ILE A C 1
ATOM 1404 O O . ILE A 1 187 ? 5.138 5.512 -1.179 1.00 75.94 187 ILE A O 1
ATOM 1408 N N . PRO A 1 188 ? 4.859 7.049 -2.796 1.00 69.62 188 PRO A N 1
ATOM 1409 C CA . PRO A 1 188 ? 6.159 7.717 -2.637 1.00 69.62 188 PRO A CA 1
ATOM 1410 C C . PRO A 1 188 ? 6.231 8.566 -1.352 1.00 69.62 188 PRO A C 1
ATOM 1412 O O . PRO A 1 188 ? 6.531 9.757 -1.398 1.00 69.62 188 PRO A O 1
ATOM 1415 N N . SER A 1 189 ? 5.917 7.984 -0.200 1.00 76.25 189 SER A N 1
ATOM 1416 C CA . SER A 1 189 ? 5.946 8.652 1.097 1.00 76.25 189 SER A CA 1
ATOM 1417 C C . SER A 1 189 ? 6.851 7.905 2.077 1.00 76.25 189 SER A C 1
ATOM 1419 O O . SER A 1 189 ? 7.371 6.821 1.793 1.00 76.25 189 SER A O 1
ATOM 1421 N N . GLY A 1 190 ? 7.113 8.522 3.229 1.00 83.19 190 GLY A N 1
ATOM 1422 C CA . GLY A 1 190 ? 8.004 7.955 4.238 1.00 83.19 190 GLY A CA 1
ATOM 1423 C C . GLY A 1 190 ? 9.408 7.690 3.691 1.00 83.19 190 GLY A C 1
ATOM 1424 O O . GLY A 1 190 ? 10.027 8.583 3.115 1.00 83.19 190 GLY A O 1
ATOM 1425 N N . ARG A 1 191 ? 9.913 6.461 3.853 1.00 82.75 191 ARG A N 1
ATOM 1426 C CA . ARG A 1 191 ? 11.232 6.044 3.336 1.00 82.75 191 ARG A CA 1
ATOM 1427 C C . ARG A 1 191 ? 11.280 5.901 1.815 1.00 82.75 191 ARG A C 1
ATOM 1429 O O . ARG A 1 191 ? 12.361 5.982 1.242 1.00 82.75 191 ARG A O 1
ATOM 1436 N N . ALA A 1 192 ? 10.128 5.727 1.169 1.00 76.62 192 ALA A N 1
ATOM 1437 C CA . ALA A 1 192 ? 10.017 5.689 -0.287 1.00 76.62 192 ALA A CA 1
ATOM 1438 C C . ALA A 1 192 ? 9.902 7.085 -0.919 1.00 76.62 192 ALA A C 1
ATOM 1440 O O . ALA A 1 192 ? 9.750 7.182 -2.141 1.00 76.62 192 ALA A O 1
ATOM 1441 N N . ARG A 1 193 ? 9.943 8.161 -0.117 1.00 69.69 193 ARG A N 1
ATOM 1442 C CA . ARG A 1 193 ? 9.883 9.528 -0.639 1.00 69.69 193 ARG A CA 1
ATOM 1443 C C . ARG A 1 193 ? 10.955 9.751 -1.698 1.00 69.69 193 ARG A C 1
ATOM 1445 O O . ARG A 1 193 ? 12.066 9.240 -1.582 1.00 69.69 193 ARG A O 1
ATOM 1452 N N . ASP A 1 194 ? 10.600 10.515 -2.724 1.00 56.81 194 ASP A N 1
ATOM 1453 C CA . ASP A 1 194 ? 11.524 10.921 -3.787 1.00 56.81 194 ASP A CA 1
ATOM 1454 C C . ASP A 1 194 ? 12.175 9.735 -4.545 1.00 56.81 194 ASP A C 1
ATOM 1456 O O . ASP A 1 194 ? 13.162 9.907 -5.257 1.00 56.81 194 ASP A O 1
ATOM 1460 N N . SER A 1 195 ? 11.606 8.524 -4.440 1.00 58.00 195 SER A N 1
ATOM 1461 C CA . SER A 1 195 ? 12.098 7.321 -5.114 1.00 58.00 195 SER A CA 1
ATOM 1462 C C . SER A 1 195 ? 11.181 6.888 -6.255 1.00 58.00 195 SER A C 1
ATOM 1464 O O . SER A 1 195 ? 9.984 6.676 -6.070 1.00 58.00 195 SER A O 1
ATOM 1466 N N . ALA A 1 196 ? 11.762 6.675 -7.437 1.00 59.97 196 ALA A N 1
ATOM 1467 C CA . ALA A 1 196 ? 11.085 6.024 -8.560 1.00 59.97 196 ALA A CA 1
ATOM 1468 C C . ALA A 1 196 ? 11.254 4.494 -8.552 1.00 59.97 196 ALA A C 1
ATOM 1470 O O . ALA A 1 196 ? 10.629 3.811 -9.360 1.00 59.97 196 ALA A O 1
ATOM 1471 N N . ARG A 1 197 ? 12.077 3.944 -7.646 1.00 66.25 197 ARG A N 1
ATOM 1472 C CA . ARG A 1 197 ? 12.503 2.535 -7.652 1.00 66.25 197 ARG A CA 1
ATOM 1473 C C . ARG A 1 197 ? 11.341 1.542 -7.617 1.00 66.25 197 ARG A C 1
ATOM 1475 O O . ARG A 1 197 ? 11.404 0.504 -8.260 1.00 66.25 197 ARG A O 1
ATOM 1482 N N . TYR A 1 198 ? 10.294 1.852 -6.860 1.00 73.44 198 TYR A N 1
ATOM 1483 C CA . TYR A 1 198 ? 9.176 0.936 -6.603 1.00 73.44 198 TYR A CA 1
ATOM 1484 C C . TYR A 1 198 ? 8.056 1.017 -7.643 1.00 73.44 198 TYR A C 1
ATOM 1486 O O . TYR A 1 198 ? 6.984 0.437 -7.479 1.00 73.44 198 TYR A O 1
ATOM 1494 N N . THR A 1 199 ? 8.306 1.750 -8.718 1.00 70.62 199 THR A N 1
ATOM 1495 C CA . THR A 1 199 ? 7.390 1.924 -9.832 1.00 70.62 199 THR A CA 1
ATOM 1496 C C . THR A 1 199 ? 7.239 0.645 -10.627 1.00 70.62 199 THR A C 1
ATOM 1498 O O . THR A 1 199 ? 8.208 0.157 -11.194 1.00 70.62 199 THR A O 1
ATOM 1501 N N . LEU A 1 200 ? 6.008 0.171 -10.780 1.00 72.94 200 LEU A N 1
ATOM 1502 C CA . LEU A 1 200 ? 5.710 -0.938 -11.678 1.00 72.94 200 LEU A CA 1
ATOM 1503 C C . LEU A 1 200 ? 5.757 -0.487 -13.144 1.00 72.94 200 LEU A C 1
ATOM 1505 O O . LEU A 1 200 ? 5.191 0.542 -13.505 1.00 72.94 200 LEU A O 1
ATOM 1509 N N . SER A 1 201 ? 6.384 -1.285 -14.006 1.00 66.88 201 SER A N 1
ATOM 1510 C CA . SER A 1 201 ? 6.245 -1.163 -15.458 1.00 66.88 201 SER A CA 1
ATOM 1511 C C . SER A 1 201 ? 4.970 -1.857 -15.953 1.00 66.88 201 SER A C 1
ATOM 1513 O O . SER A 1 201 ? 4.362 -2.663 -15.248 1.00 66.88 201 SER A O 1
ATOM 1515 N N . HIS A 1 202 ? 4.590 -1.629 -17.216 1.00 68.75 202 HIS A N 1
ATOM 1516 C CA . HIS A 1 202 ? 3.492 -2.380 -17.837 1.00 68.75 202 HIS A CA 1
ATOM 1517 C C . HIS A 1 202 ? 3.706 -3.899 -17.760 1.00 68.75 202 HIS A C 1
ATOM 1519 O O . HIS A 1 202 ? 2.772 -4.640 -17.477 1.00 68.75 202 HIS A O 1
ATOM 1525 N N . ASN A 1 203 ? 4.935 -4.370 -17.988 1.00 70.06 203 ASN A N 1
ATOM 1526 C CA . ASN A 1 203 ? 5.243 -5.794 -17.917 1.00 70.06 203 ASN A CA 1
ATOM 1527 C C . ASN A 1 203 ? 5.125 -6.336 -16.482 1.00 70.06 203 ASN A C 1
ATOM 1529 O O . ASN A 1 203 ? 4.668 -7.461 -16.303 1.00 70.06 203 ASN A O 1
ATOM 1533 N N . ASP A 1 204 ? 5.485 -5.542 -15.473 1.00 80.50 204 ASP A N 1
ATOM 1534 C CA . ASP A 1 204 ? 5.319 -5.936 -14.070 1.00 80.50 204 ASP A CA 1
ATOM 1535 C C . ASP A 1 204 ? 3.838 -6.061 -13.717 1.00 80.50 204 ASP A C 1
ATOM 1537 O O . ASP A 1 204 ? 3.433 -7.059 -13.129 1.00 80.50 204 ASP A O 1
ATOM 1541 N N . VAL A 1 205 ? 3.010 -5.112 -14.168 1.00 81.19 205 VAL A N 1
ATOM 1542 C CA . VAL A 1 205 ? 1.547 -5.194 -14.043 1.00 81.19 205 VAL A CA 1
ATOM 1543 C C . VAL A 1 205 ? 1.008 -6.438 -14.750 1.00 81.19 205 VAL A C 1
ATOM 1545 O O . VAL A 1 205 ? 0.231 -7.179 -14.158 1.00 81.19 205 VAL A O 1
ATOM 1548 N N . LEU A 1 206 ? 1.421 -6.714 -15.991 1.00 78.88 206 LEU A N 1
ATOM 1549 C CA . LEU A 1 206 ? 0.981 -7.917 -16.705 1.00 78.88 206 LEU A CA 1
ATOM 1550 C C . LEU A 1 206 ? 1.272 -9.191 -15.908 1.00 78.88 206 LEU A C 1
ATOM 1552 O O . LEU A 1 206 ? 0.357 -9.981 -15.691 1.00 78.88 206 LEU A O 1
ATOM 1556 N N . ARG A 1 207 ? 2.516 -9.356 -15.446 1.00 85.94 207 ARG A N 1
ATOM 1557 C CA . ARG A 1 207 ? 2.945 -10.538 -14.685 1.00 85.94 207 ARG A CA 1
ATOM 1558 C C . ARG A 1 207 ? 2.215 -10.657 -13.354 1.00 85.94 207 ARG A C 1
ATOM 1560 O O . ARG A 1 207 ? 1.739 -11.737 -13.024 1.00 85.94 207 ARG A O 1
ATOM 1567 N N . LEU A 1 208 ? 2.066 -9.542 -12.639 1.00 93.38 208 LEU A N 1
ATOM 1568 C CA . LEU A 1 208 ? 1.331 -9.489 -11.382 1.00 93.38 208 LEU A CA 1
ATOM 1569 C C . LEU A 1 208 ? -0.102 -9.987 -11.569 1.00 93.38 208 LEU A C 1
ATOM 1571 O O . LEU A 1 208 ? -0.543 -10.871 -10.846 1.00 93.38 208 LEU A O 1
ATOM 1575 N N . PHE A 1 209 ? -0.828 -9.462 -12.558 1.00 92.88 209 PHE A N 1
ATOM 1576 C CA . PHE A 1 209 ? -2.220 -9.854 -12.785 1.00 92.88 209 PHE A CA 1
ATOM 1577 C C . PHE A 1 209 ? -2.373 -11.267 -13.370 1.00 92.88 209 PHE A C 1
ATOM 1579 O O . PHE A 1 209 ? -3.379 -11.922 -13.096 1.00 92.88 209 PHE A O 1
ATOM 1586 N N . GLU A 1 210 ? -1.389 -11.767 -14.120 1.00 92.94 210 GLU A N 1
ATOM 1587 C CA . GLU A 1 210 ? -1.330 -13.181 -14.515 1.00 92.94 210 GLU A CA 1
ATOM 1588 C C . GLU A 1 210 ? -1.174 -14.092 -13.290 1.00 92.94 210 GLU A C 1
ATOM 1590 O O . GLU A 1 210 ? -1.889 -15.087 -13.171 1.00 92.94 210 GLU A O 1
ATOM 1595 N N . ASP A 1 211 ? -0.325 -13.722 -12.331 1.00 96.94 211 ASP A N 1
ATOM 1596 C CA . ASP A 1 211 ? -0.198 -14.441 -11.063 1.00 96.94 211 ASP A CA 1
ATOM 1597 C C . ASP A 1 211 ? -1.473 -14.356 -10.210 1.00 96.94 211 ASP A C 1
ATOM 1599 O O . ASP A 1 211 ? -1.878 -15.363 -9.631 1.00 96.94 211 ASP A O 1
ATOM 1603 N N . ILE A 1 212 ? -2.156 -13.205 -10.175 1.00 95.88 212 ILE A N 1
ATOM 1604 C CA . ILE A 1 212 ? -3.464 -13.061 -9.509 1.00 95.88 212 ILE A CA 1
ATOM 1605 C C . ILE A 1 212 ? -4.491 -14.033 -10.103 1.00 95.88 212 ILE A C 1
ATOM 1607 O O . ILE A 1 212 ? -5.201 -14.721 -9.366 1.00 95.88 212 ILE A O 1
ATOM 1611 N N . GLU A 1 213 ? -4.577 -14.110 -11.434 1.00 94.88 213 GLU A N 1
ATOM 1612 C CA . GLU A 1 213 ? -5.507 -15.018 -12.108 1.00 94.88 213 GLU A CA 1
ATOM 1613 C C . GLU A 1 213 ? -5.178 -16.486 -11.817 1.00 94.88 213 GLU A C 1
ATOM 1615 O O . GLU A 1 213 ? -6.084 -17.268 -11.517 1.00 94.88 213 GLU A O 1
ATOM 1620 N N . ARG A 1 214 ? -3.890 -16.846 -11.806 1.00 96.31 214 ARG A N 1
ATOM 1621 C CA . ARG A 1 214 ? -3.429 -18.187 -11.423 1.00 96.31 214 ARG A CA 1
ATOM 1622 C C . ARG A 1 214 ? -3.769 -18.525 -9.975 1.00 96.31 214 ARG A C 1
ATOM 1624 O O . ARG A 1 214 ? -4.302 -19.598 -9.727 1.00 96.31 214 ARG A O 1
ATOM 1631 N N . LEU A 1 215 ? -3.538 -17.619 -9.023 1.00 96.69 215 LEU A N 1
ATOM 1632 C CA . LEU A 1 215 ? -3.893 -17.838 -7.613 1.00 96.69 215 LEU A CA 1
ATOM 1633 C C . LEU A 1 215 ? -5.395 -18.057 -7.421 1.00 96.69 215 LEU A C 1
ATOM 1635 O O . LEU A 1 215 ? -5.811 -18.948 -6.678 1.00 96.69 215 LEU A O 1
ATOM 1639 N N . SER A 1 216 ? -6.207 -17.266 -8.121 1.00 93.81 216 SER A N 1
ATOM 1640 C CA . SER A 1 216 ? -7.659 -17.412 -8.107 1.00 93.81 216 SER A CA 1
ATOM 1641 C C . SER A 1 216 ? -8.100 -18.758 -8.697 1.00 93.81 216 SER A C 1
ATOM 1643 O O . SER A 1 216 ? -8.975 -19.404 -8.128 1.00 93.81 216 SER A O 1
ATOM 1645 N N . SER A 1 217 ? -7.478 -19.207 -9.791 1.00 95.00 217 SER A N 1
ATOM 1646 C CA . SER A 1 217 ? -7.778 -20.486 -10.450 1.00 95.00 217 SER A CA 1
ATOM 1647 C C . SER A 1 217 ? -7.326 -21.702 -9.633 1.00 95.00 217 SER A C 1
ATOM 1649 O O . SER A 1 217 ? -8.107 -22.625 -9.410 1.00 95.00 217 SER A O 1
ATOM 1651 N N . ASP A 1 218 ? -6.073 -21.705 -9.182 1.00 96.56 218 ASP A N 1
ATOM 1652 C CA . ASP A 1 218 ? -5.422 -22.890 -8.613 1.00 96.56 218 ASP A CA 1
ATOM 1653 C C . ASP A 1 218 ? -5.776 -23.088 -7.135 1.00 96.56 218 ASP A C 1
ATOM 1655 O O . ASP A 1 218 ? -5.828 -24.220 -6.649 1.00 96.56 218 ASP A O 1
ATOM 1659 N N . TYR A 1 219 ? -6.042 -21.994 -6.412 1.00 95.50 219 TYR A N 1
ATOM 1660 C CA . TYR A 1 219 ? -6.293 -22.028 -4.971 1.00 95.50 219 TYR A CA 1
ATOM 1661 C C . TYR A 1 219 ? -7.630 -21.426 -4.539 1.00 95.50 219 TYR A C 1
ATOM 1663 O O . TYR A 1 219 ? -7.982 -21.562 -3.369 1.00 95.50 219 TYR A O 1
ATOM 1671 N N . GLY A 1 220 ? -8.376 -20.765 -5.430 1.00 95.06 220 GLY A N 1
ATOM 1672 C CA . GLY A 1 220 ? -9.613 -20.074 -5.051 1.00 95.06 220 GLY A CA 1
ATOM 1673 C C . GLY A 1 220 ? -9.388 -18.880 -4.117 1.00 95.06 220 GLY A C 1
ATOM 1674 O O . GLY A 1 220 ? -10.328 -18.448 -3.455 1.00 95.06 220 GLY A O 1
ATOM 1675 N N . ILE A 1 221 ? -8.157 -18.363 -4.041 1.00 95.12 221 ILE A N 1
ATOM 1676 C CA . ILE A 1 221 ? -7.791 -17.266 -3.139 1.00 95.12 221 ILE A CA 1
ATOM 1677 C C . ILE A 1 221 ? -8.411 -15.964 -3.645 1.00 95.12 221 ILE A C 1
ATOM 1679 O O . ILE A 1 221 ? -8.295 -15.616 -4.825 1.00 95.12 221 ILE A O 1
ATOM 1683 N N . ALA A 1 222 ? -9.060 -15.234 -2.738 1.00 93.25 222 ALA A N 1
ATOM 1684 C CA . ALA A 1 222 ? -9.593 -13.918 -3.040 1.00 93.25 222 ALA A CA 1
ATOM 1685 C C . ALA A 1 222 ? -8.444 -12.909 -3.109 1.00 93.25 222 ALA A C 1
ATOM 1687 O O . ALA A 1 222 ? -7.696 -12.740 -2.150 1.00 93.25 222 ALA A O 1
ATOM 1688 N N . VAL A 1 223 ? -8.312 -12.215 -4.236 1.00 92.81 223 VAL A N 1
ATOM 1689 C CA . VAL A 1 223 ? -7.313 -11.158 -4.390 1.00 92.81 223 VAL A CA 1
ATOM 1690 C C . VAL A 1 223 ? -8.008 -9.830 -4.627 1.00 92.81 223 VAL A C 1
ATOM 1692 O O . VAL A 1 223 ? -8.901 -9.728 -5.473 1.00 92.81 223 VAL A O 1
ATOM 1695 N N . SER A 1 224 ? -7.581 -8.803 -3.902 1.00 88.62 224 SER A N 1
ATOM 1696 C CA . SER A 1 224 ? -7.998 -7.425 -4.150 1.00 88.62 224 SER A CA 1
ATOM 1697 C C . SER A 1 224 ? -6.812 -6.480 -4.170 1.00 88.62 224 SER A C 1
ATOM 1699 O O . SER A 1 224 ? -5.847 -6.663 -3.438 1.00 88.62 224 SER A O 1
ATOM 1701 N N . CYS A 1 225 ? -6.899 -5.436 -4.988 1.00 88.00 225 CYS A N 1
ATOM 1702 C CA . CYS A 1 225 ? -5.955 -4.326 -4.947 1.00 88.00 225 CYS A CA 1
ATOM 1703 C C . CYS A 1 225 ? -6.447 -3.287 -3.940 1.00 88.00 225 CYS A C 1
ATOM 1705 O O . CYS A 1 225 ? -7.483 -2.660 -4.173 1.00 88.00 225 CYS A O 1
ATOM 1707 N N . GLU A 1 226 ? -5.722 -3.121 -2.837 1.00 83.12 226 GLU A N 1
ATOM 1708 C CA . GLU A 1 226 ? -6.032 -2.108 -1.824 1.00 83.12 226 GLU A CA 1
ATOM 1709 C C . GLU A 1 226 ? -5.700 -0.709 -2.361 1.00 83.12 226 GLU A C 1
ATOM 1711 O O . GLU A 1 226 ? -6.533 0.204 -2.343 1.00 83.12 226 GLU A O 1
ATOM 1716 N N . ASP A 1 227 ? -4.521 -0.582 -2.974 1.00 81.50 227 ASP A N 1
ATOM 1717 C CA . ASP A 1 227 ? -4.143 0.592 -3.748 1.00 81.50 227 ASP A CA 1
ATOM 1718 C C . ASP A 1 227 ? -4.716 0.501 -5.159 1.00 81.50 227 ASP A C 1
ATOM 1720 O O . ASP A 1 227 ? -4.161 -0.147 -6.052 1.00 81.50 227 ASP A O 1
ATOM 1724 N N . ALA A 1 228 ? -5.842 1.185 -5.371 1.00 85.00 228 ALA A N 1
ATOM 1725 C CA . ALA A 1 228 ? -6.578 1.159 -6.630 1.00 85.00 228 ALA A CA 1
ATOM 1726 C C . ALA A 1 228 ? -5.676 1.480 -7.837 1.00 85.00 228 ALA A C 1
ATOM 1728 O O . ALA A 1 228 ? -5.099 2.568 -7.926 1.00 85.00 228 ALA A O 1
ATOM 1729 N N . PHE A 1 229 ? -5.583 0.547 -8.788 1.00 86.00 229 PHE A N 1
ATOM 1730 C CA . PHE A 1 229 ? -4.934 0.772 -10.081 1.00 86.00 229 PHE A CA 1
ATOM 1731 C C . PHE A 1 229 ? -5.865 1.580 -10.996 1.00 86.00 229 PHE A C 1
ATOM 1733 O O . PHE A 1 229 ? -7.062 1.276 -11.064 1.00 86.00 229 PHE A O 1
ATOM 1740 N N . PRO A 1 230 ? -5.354 2.563 -11.756 1.00 82.56 230 PRO A N 1
ATOM 1741 C CA . PRO A 1 230 ? -6.129 3.144 -12.841 1.00 82.56 230 PRO A CA 1
ATOM 1742 C C . PRO A 1 230 ? -6.399 2.077 -13.914 1.00 82.56 230 PRO A C 1
ATOM 1744 O O . PRO A 1 230 ? -5.484 1.418 -14.396 1.00 82.56 230 PRO A O 1
ATOM 1747 N N . TYR A 1 231 ? -7.653 1.912 -14.333 1.00 83.00 231 TYR A N 1
ATOM 1748 C CA . TYR A 1 231 ? -8.046 0.836 -15.258 1.00 83.00 231 TYR A CA 1
ATOM 1749 C C . TYR A 1 231 ? -7.306 0.891 -16.603 1.00 83.00 231 TYR A C 1
ATOM 1751 O O . TYR A 1 231 ? -7.091 -0.142 -17.228 1.00 83.00 231 TYR A O 1
ATOM 1759 N N . CYS A 1 232 ? -6.895 2.077 -17.058 1.00 74.44 232 CYS A N 1
ATOM 1760 C CA . CYS A 1 232 ? -6.148 2.245 -18.306 1.00 74.44 232 CYS A CA 1
ATOM 1761 C C . CYS A 1 232 ? -4.725 1.660 -18.269 1.00 74.44 232 CYS A C 1
ATOM 1763 O O . CYS A 1 232 ? -4.123 1.502 -19.328 1.00 74.44 232 CYS A O 1
ATOM 1765 N N . THR A 1 233 ? -4.192 1.323 -17.091 1.00 74.81 233 THR A N 1
ATOM 1766 C CA . THR A 1 233 ? -2.839 0.762 -16.930 1.00 74.81 233 THR A CA 1
ATOM 1767 C C . THR A 1 233 ? -2.845 -0.765 -16.852 1.00 74.81 233 THR A C 1
ATOM 1769 O O . THR A 1 233 ? -1.800 -1.406 -16.970 1.00 74.81 233 THR A O 1
ATOM 1772 N N . VAL A 1 234 ? -4.035 -1.357 -16.718 1.00 80.06 234 VAL A N 1
ATOM 1773 C CA . VAL A 1 234 ? -4.262 -2.795 -16.569 1.00 80.06 234 VAL A CA 1
ATOM 1774 C C . VAL A 1 234 ? -5.068 -3.302 -17.772 1.00 80.06 234 VAL A C 1
ATOM 1776 O O . VAL A 1 234 ? -6.084 -2.700 -18.123 1.00 80.06 234 VAL A O 1
ATOM 1779 N N . PRO A 1 235 ? -4.679 -4.414 -18.424 1.00 77.44 235 PRO A N 1
ATOM 1780 C CA . PRO A 1 235 ? -5.475 -4.990 -19.506 1.00 77.44 235 PRO A CA 1
ATOM 1781 C C . PRO A 1 235 ? -6.919 -5.280 -19.090 1.00 77.44 235 PRO A C 1
ATOM 1783 O O . PRO A 1 235 ? -7.164 -5.822 -18.012 1.00 77.44 235 PRO A O 1
ATOM 1786 N N . SER A 1 236 ? -7.869 -5.020 -19.990 1.00 80.75 236 SER A N 1
ATOM 1787 C CA . SER A 1 236 ? -9.310 -5.148 -19.717 1.00 80.75 236 SER A CA 1
ATOM 1788 C C . SER A 1 236 ? -9.742 -6.521 -19.198 1.00 80.75 236 SER A C 1
ATOM 1790 O O . SER A 1 236 ? -10.630 -6.606 -18.353 1.00 80.75 236 SER A O 1
ATOM 1792 N N . ARG A 1 237 ? -9.070 -7.603 -19.620 1.00 85.19 237 ARG A N 1
ATOM 1793 C CA . ARG A 1 237 ? -9.332 -8.969 -19.122 1.00 85.19 237 ARG A CA 1
ATOM 1794 C C . ARG A 1 237 ? -9.170 -9.113 -17.600 1.00 85.19 237 ARG A C 1
ATOM 1796 O O . ARG A 1 237 ? -9.770 -10.004 -17.006 1.00 85.19 237 ARG A O 1
ATOM 1803 N N . PHE A 1 238 ? -8.388 -8.235 -16.974 1.00 87.44 238 PHE A N 1
ATOM 1804 C CA . PHE A 1 238 ? -8.097 -8.254 -15.543 1.00 87.44 238 PHE A CA 1
ATOM 1805 C C . PHE A 1 238 ? -8.900 -7.231 -14.730 1.00 87.44 238 PHE A C 1
ATOM 1807 O O . PHE A 1 238 ? -8.798 -7.225 -13.506 1.00 87.44 238 PHE A O 1
ATOM 1814 N N . HIS A 1 239 ? -9.748 -6.405 -15.360 1.00 87.12 239 HIS A N 1
ATOM 1815 C CA . HIS A 1 239 ? -10.539 -5.380 -14.655 1.00 87.12 239 HIS A CA 1
ATOM 1816 C C . HIS A 1 239 ? -11.455 -5.961 -13.568 1.00 87.12 239 HIS A C 1
ATOM 1818 O O . HIS A 1 239 ? -11.721 -5.288 -12.580 1.00 87.12 239 HIS A O 1
ATOM 1824 N N . LYS A 1 240 ? -11.843 -7.240 -13.675 1.00 89.00 240 LYS A N 1
ATOM 1825 C CA . LYS A 1 240 ? -12.607 -7.971 -12.645 1.00 89.00 240 LYS A CA 1
ATOM 1826 C C . LYS A 1 240 ? -11.932 -8.015 -11.261 1.00 89.00 240 LYS A C 1
ATOM 1828 O O . LYS A 1 240 ? -12.628 -8.187 -10.266 1.00 89.00 240 LYS A O 1
ATOM 1833 N N . TYR A 1 241 ? -10.606 -7.866 -11.194 1.00 89.25 241 TYR A N 1
ATOM 1834 C CA . TYR A 1 241 ? -9.835 -7.844 -9.942 1.00 89.25 241 TYR A CA 1
ATOM 1835 C C . TYR A 1 241 ? -9.669 -6.434 -9.361 1.00 89.25 241 TYR A C 1
ATOM 1837 O O . TYR A 1 241 ? -9.207 -6.272 -8.231 1.00 89.25 241 TYR A O 1
ATOM 1845 N N . LEU A 1 242 ? -10.031 -5.404 -10.127 1.00 89.19 242 LEU A N 1
ATOM 1846 C CA . LEU A 1 242 ? -9.839 -4.017 -9.741 1.00 89.19 242 LEU A CA 1
ATOM 1847 C C . LEU A 1 242 ? -11.043 -3.484 -8.977 1.00 89.19 242 LEU A C 1
ATOM 1849 O O . LEU A 1 242 ? -12.198 -3.729 -9.323 1.00 89.19 242 LEU A O 1
ATOM 1853 N N . LYS A 1 243 ? -10.761 -2.662 -7.970 1.00 88.25 243 LYS A N 1
ATOM 1854 C CA . LYS A 1 243 ? -11.761 -1.881 -7.248 1.00 88.25 243 LYS A CA 1
ATOM 1855 C C . LYS A 1 243 ? -11.272 -0.441 -7.127 1.00 88.25 243 LYS A C 1
ATOM 1857 O O . LYS A 1 243 ? -10.062 -0.220 -7.044 1.00 88.25 243 LYS A O 1
ATOM 1862 N N . PRO A 1 244 ? -12.177 0.547 -7.135 1.00 89.00 244 PRO A N 1
ATOM 1863 C CA . PRO A 1 244 ? -11.784 1.918 -6.867 1.00 89.00 244 PRO A CA 1
ATOM 1864 C C . PRO A 1 244 ? -11.440 2.099 -5.383 1.00 89.00 244 PRO A C 1
ATOM 1866 O O . PRO A 1 244 ? -11.793 1.282 -4.532 1.00 89.00 244 PRO A O 1
ATOM 1869 N N . CYS A 1 245 ? -10.773 3.210 -5.076 1.00 88.62 245 CYS A N 1
ATOM 1870 C CA . CYS A 1 245 ? -10.310 3.523 -3.729 1.00 88.62 245 CYS A CA 1
ATOM 1871 C C . CYS A 1 245 ? -11.470 3.587 -2.713 1.00 88.62 245 CYS A C 1
ATOM 1873 O O . CYS A 1 245 ? -12.438 4.336 -2.889 1.00 88.62 245 CYS A O 1
ATOM 1875 N N . VAL A 1 246 ? -11.343 2.822 -1.625 1.00 91.06 246 VAL A N 1
ATOM 1876 C CA . VAL A 1 246 ? -12.320 2.774 -0.522 1.00 91.06 246 VAL A CA 1
ATOM 1877 C C . VAL A 1 246 ? -12.020 3.779 0.598 1.00 91.06 246 VAL A C 1
ATOM 1879 O O . VAL A 1 246 ? -12.920 4.131 1.369 1.00 91.06 246 VAL A O 1
ATOM 1882 N N . TRP A 1 247 ? -10.790 4.298 0.654 1.00 92.44 247 TRP A N 1
ATOM 1883 C CA . TRP A 1 247 ? -10.342 5.306 1.616 1.00 92.44 247 TRP A CA 1
ATOM 1884 C C . TRP A 1 247 ? -11.031 6.655 1.374 1.00 92.44 247 TRP A C 1
ATOM 1886 O O . TRP A 1 247 ? -10.954 7.240 0.291 1.00 92.44 247 TRP A O 1
ATOM 1896 N N . GLY A 1 248 ? -11.755 7.145 2.379 1.00 92.12 248 GLY A N 1
ATOM 1897 C CA . GLY A 1 248 ? -12.657 8.294 2.269 1.00 92.12 248 GLY A CA 1
ATOM 1898 C C . GLY A 1 248 ? -14.075 7.962 1.787 1.00 92.12 248 GLY A C 1
ATOM 1899 O O . GLY A 1 248 ? -14.924 8.856 1.749 1.00 92.12 248 GLY A O 1
ATOM 1900 N N . SER A 1 249 ? -14.365 6.703 1.448 1.00 91.75 249 SER A N 1
ATOM 1901 C CA . SER A 1 249 ? -15.710 6.235 1.070 1.00 91.75 249 SER A CA 1
ATOM 1902 C C . SER A 1 249 ? -16.303 5.328 2.141 1.00 91.75 249 SER A C 1
ATOM 1904 O O . SER A 1 249 ? -17.359 5.640 2.678 1.00 91.75 249 SER A O 1
ATOM 1906 N N . THR A 1 250 ? -15.587 4.267 2.511 1.00 93.62 250 THR A N 1
ATOM 1907 C CA . THR A 1 250 ? -15.972 3.335 3.583 1.00 93.62 250 THR A CA 1
ATOM 1908 C C . THR A 1 250 ? -14.860 3.111 4.609 1.00 93.62 250 THR A C 1
ATOM 1910 O O . THR A 1 250 ? -15.149 2.563 5.666 1.00 93.62 250 THR A O 1
ATOM 1913 N N . HIS A 1 251 ? -13.626 3.546 4.323 1.00 95.25 251 HIS A N 1
ATOM 1914 C CA . HIS A 1 251 ? -12.460 3.377 5.198 1.00 95.25 251 HIS A CA 1
ATOM 1915 C C . HIS A 1 251 ? -11.856 4.725 5.598 1.00 95.25 251 HIS A C 1
ATOM 1917 O O . HIS A 1 251 ? -11.705 5.600 4.742 1.00 95.25 251 HIS A O 1
ATOM 1923 N N . GLY A 1 252 ? -11.487 4.889 6.866 1.00 95.88 252 GLY A N 1
ATOM 1924 C CA . GLY A 1 252 ? -10.745 6.048 7.381 1.00 95.88 252 GLY A CA 1
ATOM 1925 C C . GLY A 1 252 ? -9.517 5.625 8.187 1.00 95.88 252 GLY A C 1
ATOM 1926 O O . GLY A 1 252 ? -9.362 4.450 8.501 1.00 95.88 252 GLY A O 1
ATOM 1927 N N . SER A 1 253 ? -8.635 6.564 8.529 1.00 96.44 253 SER A N 1
ATOM 1928 C CA . SER A 1 253 ? -7.459 6.283 9.368 1.00 96.44 253 SER A CA 1
ATOM 1929 C C . SER A 1 253 ? -7.461 7.161 10.609 1.00 96.44 253 SER A C 1
ATOM 1931 O O . SER A 1 253 ? -7.823 8.330 10.536 1.00 96.44 253 SER A O 1
ATOM 1933 N N . LEU A 1 254 ? -7.044 6.605 11.737 1.00 97.06 254 LEU A N 1
ATOM 1934 C CA . LEU A 1 254 ? -6.939 7.250 13.033 1.00 97.06 254 LEU A CA 1
ATOM 1935 C C . LEU A 1 254 ? -5.501 7.163 13.528 1.00 97.06 254 LEU A C 1
ATOM 1937 O O . LEU A 1 254 ? -4.892 6.092 13.528 1.00 97.06 254 LEU A O 1
ATOM 1941 N N . ASP A 1 255 ? -4.976 8.289 13.995 1.00 94.88 255 ASP A N 1
ATOM 1942 C CA . ASP A 1 255 ? -3.780 8.271 14.827 1.00 94.88 255 ASP A CA 1
ATOM 1943 C C . ASP A 1 255 ? -4.130 7.996 16.299 1.00 94.88 255 ASP A C 1
ATOM 1945 O O . ASP A 1 255 ? -5.293 7.999 16.716 1.00 94.88 255 ASP A O 1
ATOM 1949 N N . ALA A 1 256 ? -3.099 7.787 17.117 1.00 94.56 256 ALA A N 1
ATOM 1950 C CA . ALA A 1 256 ? -3.267 7.565 18.546 1.00 94.56 256 ALA A CA 1
ATOM 1951 C C . ALA A 1 256 ? -3.962 8.730 19.272 1.00 94.56 256 ALA A C 1
ATOM 1953 O O . ALA A 1 256 ? -4.616 8.520 20.290 1.00 94.56 256 ALA A O 1
ATOM 1954 N N . SER A 1 257 ? -3.856 9.961 18.771 1.00 95.50 257 SER A N 1
ATOM 1955 C CA . SER A 1 257 ? -4.513 11.136 19.350 1.00 95.50 257 SER A CA 1
ATOM 1956 C C . SER A 1 257 ? -5.994 11.245 18.969 1.00 95.50 257 SER A C 1
ATOM 1958 O O . SER A 1 257 ? -6.677 12.146 19.459 1.00 95.50 257 SER A O 1
ATOM 1960 N N . GLY A 1 258 ? -6.506 10.330 18.142 1.00 96.81 258 GLY A N 1
ATOM 1961 C CA . GLY A 1 258 ? -7.885 10.314 17.670 1.00 96.81 258 GLY A CA 1
ATOM 1962 C C . GLY A 1 258 ? -8.133 11.224 16.467 1.00 96.81 258 GLY A C 1
ATOM 1963 O O . GLY A 1 258 ? -9.290 11.491 16.146 1.00 96.81 258 GLY A O 1
ATOM 1964 N N . ASN A 1 259 ? -7.094 11.731 15.799 1.00 97.12 259 ASN A N 1
ATOM 1965 C CA . ASN A 1 259 ? -7.292 12.502 14.575 1.00 97.12 259 ASN A CA 1
ATOM 1966 C C . ASN A 1 259 ? -7.686 11.561 13.438 1.00 97.12 259 ASN A C 1
ATOM 1968 O O . ASN A 1 259 ? -6.959 10.620 13.123 1.00 97.12 259 ASN A O 1
ATOM 1972 N N . LEU A 1 260 ? -8.828 11.837 12.815 1.00 97.38 260 LEU A N 1
ATOM 1973 C CA . LEU A 1 260 ? -9.338 11.101 11.671 1.00 97.38 260 LEU A CA 1
ATOM 1974 C C . LEU A 1 260 ? -8.791 11.713 10.384 1.00 97.38 260 LEU A C 1
ATOM 1976 O O . LEU A 1 260 ? -8.976 12.904 10.130 1.00 97.38 260 LEU A O 1
ATOM 1980 N N . THR A 1 261 ? -8.185 10.895 9.532 1.00 95.19 261 THR A N 1
ATOM 1981 C CA . THR A 1 261 ? -7.774 11.271 8.181 1.00 95.19 261 THR A CA 1
ATOM 1982 C C . THR A 1 261 ? -8.492 10.433 7.126 1.00 95.19 261 THR A C 1
ATOM 1984 O O . THR A 1 261 ? -8.975 9.325 7.379 1.00 95.19 261 THR A O 1
ATOM 1987 N N . ARG A 1 262 ? -8.568 10.966 5.899 1.00 92.19 262 ARG A N 1
ATOM 1988 C CA . ARG A 1 262 ? -9.164 10.254 4.753 1.00 92.19 262 ARG A CA 1
ATOM 1989 C C . ARG A 1 262 ? -8.422 8.954 4.412 1.00 92.19 262 ARG A C 1
ATOM 1991 O O . ARG A 1 262 ? -9.053 8.000 3.974 1.00 92.19 262 ARG A O 1
ATOM 1998 N N . CYS A 1 263 ? -7.096 8.947 4.537 1.00 90.00 263 CYS A N 1
ATOM 1999 C CA . CYS A 1 263 ? -6.215 7.851 4.135 1.00 90.00 263 CYS A CA 1
ATOM 2000 C C . CYS A 1 263 ? -5.010 7.794 5.079 1.00 90.00 263 CYS A C 1
ATOM 2002 O O . CYS A 1 263 ? -4.456 8.840 5.412 1.00 90.00 263 CYS A O 1
ATOM 2004 N N . GLY A 1 264 ? -4.588 6.590 5.473 1.00 85.75 264 GLY A N 1
ATOM 2005 C CA . GLY A 1 264 ? -3.467 6.397 6.399 1.00 85.75 264 GLY A CA 1
ATOM 2006 C C . GLY A 1 264 ? -2.091 6.730 5.818 1.00 85.75 264 GLY A C 1
ATOM 2007 O O . GLY A 1 264 ? -1.155 6.951 6.577 1.00 85.75 264 GLY A O 1
ATOM 2008 N N . ALA A 1 265 ? -1.960 6.817 4.492 1.00 82.44 265 ALA A N 1
ATOM 2009 C CA . ALA A 1 265 ? -0.688 7.105 3.829 1.00 82.44 265 ALA A CA 1
ATOM 2010 C C . ALA A 1 265 ? -0.275 8.590 3.869 1.00 82.44 265 ALA A C 1
ATOM 2012 O O . ALA A 1 265 ? 0.855 8.917 3.509 1.00 82.44 265 ALA A O 1
ATOM 2013 N N . THR A 1 266 ? -1.167 9.497 4.292 1.00 77.94 266 THR A N 1
ATOM 2014 C CA . THR A 1 266 ? -0.851 10.924 4.446 1.00 77.94 266 THR A CA 1
ATOM 2015 C C . THR A 1 266 ? -1.632 11.571 5.585 1.00 77.94 266 THR A C 1
ATOM 2017 O O . THR A 1 266 ? -2.811 11.294 5.809 1.00 77.94 266 THR A O 1
ATOM 2020 N N . THR A 1 267 ? -0.996 12.517 6.270 1.00 75.31 267 THR A N 1
ATOM 2021 C CA . THR A 1 267 ? -1.643 13.362 7.283 1.00 75.31 267 THR A CA 1
ATOM 2022 C C . THR A 1 267 ? -2.282 14.619 6.688 1.00 75.31 267 THR A C 1
ATOM 2024 O O . THR A 1 267 ? -3.024 15.312 7.381 1.00 75.31 267 THR A O 1
ATOM 2027 N N . ALA A 1 268 ? -2.064 14.902 5.397 1.00 77.75 268 ALA A N 1
ATOM 2028 C CA . ALA A 1 268 ? -2.560 16.108 4.726 1.00 77.75 268 ALA A CA 1
ATOM 2029 C C . ALA A 1 268 ? -4.098 16.192 4.647 1.00 77.75 268 ALA A C 1
ATOM 2031 O O . ALA A 1 268 ? -4.659 17.262 4.412 1.00 77.75 268 ALA A O 1
ATOM 2032 N N . TYR A 1 269 ? -4.794 15.070 4.843 1.00 84.69 269 TYR A N 1
ATOM 2033 C CA . TYR A 1 269 ? -6.251 14.974 4.763 1.00 84.69 269 TYR A CA 1
ATOM 2034 C C . TYR A 1 269 ? -6.895 14.775 6.136 1.00 84.69 269 TYR A C 1
ATOM 2036 O O . TYR A 1 269 ? -7.666 13.832 6.319 1.00 84.69 269 TYR A O 1
ATOM 2044 N N . ASN A 1 270 ? -6.538 15.620 7.106 1.00 91.81 270 ASN A N 1
ATOM 2045 C CA . ASN A 1 270 ? -7.155 15.625 8.432 1.00 91.81 270 ASN A CA 1
ATOM 2046 C C . ASN A 1 270 ? -8.604 16.136 8.357 1.00 91.81 270 ASN A C 1
ATOM 2048 O O . ASN A 1 270 ? -8.883 17.191 7.787 1.00 91.81 270 ASN A O 1
ATOM 2052 N N . LEU A 1 271 ? -9.519 15.360 8.932 1.00 95.50 271 LEU A N 1
ATOM 2053 C CA . LEU A 1 271 ? -10.962 15.565 8.892 1.00 95.50 271 LEU A CA 1
ATOM 2054 C C . LEU A 1 271 ? -11.521 16.080 10.226 1.00 95.50 271 LEU A C 1
ATOM 2056 O O . LEU A 1 271 ? -12.600 16.668 10.241 1.00 95.50 271 LEU A O 1
ATOM 2060 N N . GLY A 1 272 ? -10.816 15.856 11.337 1.00 96.12 272 GLY A N 1
ATOM 2061 C CA . GLY A 1 272 ? -11.266 16.179 12.690 1.00 96.12 272 GLY A CA 1
ATOM 2062 C C . GLY A 1 272 ? -10.716 15.207 13.735 1.00 96.12 272 GLY A C 1
ATOM 2063 O O . GLY A 1 272 ? -9.866 14.376 13.428 1.00 96.12 272 GLY A O 1
ATOM 2064 N N . ASN A 1 273 ? -11.214 15.292 14.972 1.00 98.06 273 ASN A N 1
ATOM 2065 C CA . ASN A 1 273 ? -10.781 14.433 16.077 1.00 98.06 273 ASN A CA 1
ATOM 2066 C C . ASN A 1 273 ? -11.973 13.731 16.750 1.00 98.06 273 ASN A C 1
ATOM 2068 O O . ASN A 1 273 ? -12.907 14.399 17.206 1.00 98.06 273 ASN A O 1
ATOM 2072 N N . VAL A 1 274 ? -11.924 12.397 16.830 1.00 98.31 274 VAL A N 1
ATOM 2073 C CA . VAL A 1 274 ? -13.034 11.555 17.320 1.00 98.31 274 VAL A CA 1
ATOM 2074 C C . VAL A 1 274 ? -13.296 11.689 18.820 1.00 98.31 274 VAL A C 1
ATOM 2076 O O . VAL A 1 274 ? -14.380 11.370 19.296 1.00 98.31 274 VAL A O 1
ATOM 2079 N N . LEU A 1 275 ? -12.336 12.226 19.577 1.00 98.06 275 LEU A N 1
ATOM 2080 C CA . LEU A 1 275 ? -12.511 12.516 21.002 1.00 98.06 275 LEU A CA 1
ATOM 2081 C C . LEU A 1 275 ? -13.283 13.817 21.250 1.00 98.06 275 LEU A C 1
ATOM 2083 O O . LEU A 1 275 ? -13.690 14.083 22.379 1.00 98.06 275 LEU A O 1
ATOM 2087 N N . LEU A 1 276 ? -13.471 14.637 20.212 1.00 97.88 276 LEU A N 1
ATOM 2088 C CA . LEU A 1 276 ? -14.210 15.900 20.283 1.00 97.88 276 LEU A CA 1
ATOM 2089 C C . LEU A 1 276 ? -15.594 15.800 19.637 1.00 97.88 276 LEU A C 1
ATOM 2091 O O . LEU A 1 276 ? -16.521 16.493 20.054 1.00 97.88 276 LEU A O 1
ATOM 2095 N N . LYS A 1 277 ? -15.733 14.972 18.598 1.00 97.06 277 LYS A N 1
ATOM 2096 C CA . LYS A 1 277 ? -16.965 14.809 17.824 1.00 97.06 277 LYS A CA 1
ATOM 2097 C C . LYS A 1 277 ? -17.078 13.367 17.336 1.00 97.06 277 LYS A C 1
ATOM 2099 O O . LYS A 1 277 ? -16.064 12.779 16.984 1.00 97.06 277 LYS A O 1
ATOM 2104 N N . SER A 1 278 ? -18.296 12.827 17.256 1.00 97.31 278 SER A N 1
ATOM 2105 C CA . SER A 1 278 ? -18.522 11.483 16.706 1.00 97.31 278 SER A CA 1
ATOM 2106 C C . SER A 1 278 ? -17.888 11.330 15.318 1.00 97.31 278 SER A C 1
ATOM 2108 O O . SER A 1 278 ? -17.965 12.242 14.487 1.00 97.31 278 SER A O 1
ATOM 2110 N N . VAL A 1 279 ? -17.296 10.160 15.057 1.00 97.56 279 VAL A N 1
ATOM 2111 C CA . VAL A 1 279 ? -16.703 9.817 13.755 1.00 97.56 279 VAL A CA 1
ATOM 2112 C C . VAL A 1 279 ? -17.718 9.960 12.614 1.00 97.56 279 VAL A C 1
ATOM 2114 O O . VAL A 1 279 ? -17.366 10.473 11.553 1.00 97.56 279 VAL A O 1
ATOM 2117 N N . ASP A 1 280 ? -18.985 9.613 12.853 1.00 97.06 280 ASP A N 1
ATOM 2118 C CA . ASP A 1 280 ? -20.066 9.705 11.863 1.00 97.06 280 ASP A CA 1
ATOM 2119 C C . ASP A 1 280 ? -20.355 11.166 11.499 1.00 97.06 280 ASP A C 1
ATOM 2121 O O . ASP A 1 280 ? -20.468 11.524 10.325 1.00 97.06 280 ASP A O 1
ATOM 2125 N N . ASP A 1 281 ? -20.370 12.054 12.494 1.00 96.12 281 ASP A N 1
ATOM 2126 C CA . ASP A 1 281 ? -20.588 13.475 12.252 1.00 96.12 281 ASP A CA 1
ATOM 2127 C C . ASP A 1 281 ? -19.411 14.117 11.514 1.00 96.12 281 ASP A C 1
ATOM 2129 O O . ASP A 1 281 ? -19.616 14.982 10.657 1.00 96.12 281 ASP A O 1
ATOM 2133 N N . ILE A 1 282 ? -18.171 13.749 11.858 1.00 96.88 282 ILE A N 1
ATOM 2134 C CA . ILE A 1 282 ? -16.972 14.210 11.139 1.00 96.88 282 ILE A CA 1
ATOM 2135 C C . ILE A 1 282 ? -17.065 13.765 9.673 1.00 96.88 282 ILE A C 1
ATOM 2137 O O . ILE A 1 282 ? -16.866 14.564 8.756 1.00 96.88 282 ILE A O 1
ATOM 2141 N N . TRP A 1 283 ? -17.431 12.504 9.452 1.00 96.00 283 TRP A N 1
ATOM 2142 C CA . TRP A 1 283 ? -17.534 11.893 8.132 1.00 96.00 283 TRP A CA 1
ATOM 2143 C C . TRP A 1 283 ? -18.622 12.513 7.253 1.00 96.00 283 TRP A C 1
ATOM 2145 O O . TRP A 1 283 ? -18.393 12.770 6.068 1.00 96.00 283 TRP A O 1
ATOM 2155 N N . ALA A 1 284 ? -19.801 12.765 7.823 1.00 93.69 284 ALA A N 1
ATOM 2156 C CA . ALA A 1 284 ? -20.949 13.306 7.104 1.00 93.69 284 ALA A CA 1
ATOM 2157 C C . ALA A 1 284 ? -20.783 14.793 6.756 1.00 93.69 284 ALA A C 1
ATOM 2159 O O . ALA A 1 284 ? -21.279 15.244 5.725 1.00 93.69 284 ALA A O 1
ATOM 2160 N N . THR A 1 285 ? -20.079 15.556 7.600 1.00 93.06 285 THR A N 1
ATOM 2161 C CA . THR A 1 285 ? -19.944 17.018 7.445 1.00 93.06 285 THR A CA 1
ATOM 2162 C C . THR A 1 285 ? -18.646 17.466 6.768 1.00 93.06 285 THR A C 1
ATOM 2164 O O . THR A 1 285 ? -18.472 18.656 6.505 1.00 93.06 285 THR A O 1
ATOM 2167 N N . SER A 1 286 ? -17.738 16.543 6.438 1.00 94.56 286 SER A N 1
ATOM 2168 C CA . SER A 1 286 ? -16.458 16.888 5.813 1.00 94.56 286 SER A CA 1
ATOM 2169 C C . SER A 1 286 ? -16.609 17.337 4.353 1.00 94.56 286 SER A C 1
ATOM 2171 O O . SER A 1 286 ? -16.899 16.541 3.454 1.00 94.56 286 SER A O 1
ATOM 2173 N N . ALA A 1 287 ? -16.298 18.611 4.092 1.00 92.38 287 ALA A N 1
ATOM 2174 C CA . ALA A 1 287 ? -16.219 19.160 2.737 1.00 92.38 287 ALA A CA 1
ATOM 2175 C C . ALA A 1 287 ? -15.149 18.458 1.880 1.00 92.38 287 ALA A C 1
ATOM 2177 O O . ALA A 1 287 ? -15.331 18.281 0.675 1.00 92.38 287 ALA A O 1
ATOM 2178 N N . GLN A 1 288 ? -14.055 18.009 2.501 1.00 91.00 288 GLN A N 1
ATOM 2179 C CA . GLN A 1 288 ? -12.986 17.285 1.817 1.00 91.00 288 GLN A CA 1
ATOM 2180 C C . GLN A 1 288 ? -13.458 15.914 1.324 1.00 91.00 288 GLN A C 1
ATOM 2182 O O . GLN A 1 288 ? -13.197 15.550 0.177 1.00 91.00 288 GLN A O 1
ATOM 2187 N N . LEU A 1 289 ? -14.202 15.172 2.153 1.00 93.44 289 LEU A N 1
ATOM 2188 C CA . LEU A 1 289 ? -14.808 13.909 1.732 1.00 93.44 289 LEU A CA 1
ATOM 2189 C C . LEU A 1 289 ? -15.880 14.132 0.665 1.00 93.44 289 LEU A C 1
ATOM 2191 O O . LEU A 1 289 ? -15.928 13.378 -0.305 1.00 93.44 289 LEU A O 1
ATOM 2195 N N . ALA A 1 290 ? -16.701 15.178 0.797 1.00 92.31 290 ALA A N 1
ATOM 2196 C CA . ALA A 1 290 ? -17.699 15.528 -0.211 1.00 92.31 290 ALA A CA 1
ATOM 2197 C C . ALA A 1 290 ? -17.051 15.811 -1.579 1.00 92.31 290 ALA A C 1
ATOM 2199 O O . ALA A 1 290 ? -17.443 15.207 -2.577 1.00 92.31 290 ALA A O 1
ATOM 2200 N N . SER A 1 291 ? -16.012 16.652 -1.617 1.00 90.56 291 SER A N 1
ATOM 2201 C CA . SER A 1 291 ? -15.240 16.961 -2.829 1.00 90.56 291 SER A CA 1
ATOM 2202 C C . SER A 1 291 ? -14.599 15.708 -3.442 1.00 90.56 291 SER A C 1
ATOM 2204 O O . SER A 1 291 ? -14.726 15.456 -4.645 1.00 90.56 291 SER A O 1
ATOM 2206 N N . PHE A 1 292 ? -13.983 14.859 -2.611 1.00 89.62 292 PHE A N 1
ATOM 2207 C CA . PHE A 1 292 ? -13.378 13.601 -3.049 1.00 89.62 292 PHE A CA 1
ATOM 2208 C C . PHE A 1 292 ? -14.407 12.637 -3.661 1.00 89.62 292 PHE A C 1
ATOM 2210 O O . PHE A 1 292 ? -14.191 12.114 -4.756 1.00 89.62 292 PHE A O 1
ATOM 2217 N N . ARG A 1 293 ? -15.551 12.434 -2.995 1.00 90.56 293 ARG A N 1
ATOM 2218 C CA . ARG A 1 293 ? -16.629 11.535 -3.450 1.00 90.56 293 ARG A CA 1
ATOM 2219 C C . ARG A 1 293 ? -17.314 12.026 -4.719 1.00 90.56 293 ARG A C 1
ATOM 2221 O O . ARG A 1 293 ? -17.743 11.195 -5.516 1.00 90.56 293 ARG A O 1
ATOM 2228 N N . GLN A 1 294 ? -17.358 13.341 -4.918 1.00 90.44 294 GLN A N 1
ATOM 2229 C CA . GLN A 1 294 ? -17.798 13.993 -6.155 1.00 90.44 294 GLN A CA 1
ATOM 2230 C C . GLN A 1 294 ? -16.728 13.986 -7.257 1.00 90.44 294 GLN A C 1
ATOM 2232 O O . GLN A 1 294 ? -16.923 14.611 -8.294 1.00 90.44 294 GLN A O 1
ATOM 2237 N N . LEU A 1 295 ? -15.606 13.287 -7.050 1.00 88.62 295 LEU A N 1
ATOM 2238 C CA . LEU A 1 295 ? -14.545 13.104 -8.040 1.00 88.62 295 LEU A CA 1
ATOM 2239 C C . LEU A 1 295 ? -13.889 14.414 -8.511 1.00 88.62 295 LEU A C 1
ATOM 2241 O O . LEU A 1 295 ? -13.261 14.452 -9.565 1.00 88.62 295 LEU A O 1
ATOM 2245 N N . GLN A 1 296 ? -13.955 15.480 -7.708 1.00 87.19 296 GLN A N 1
ATOM 2246 C CA . GLN A 1 296 ? -13.384 16.788 -8.064 1.00 87.19 296 GLN A CA 1
ATOM 2247 C C . GLN A 1 296 ? -11.847 16.781 -8.143 1.00 87.19 296 GLN A C 1
ATOM 2249 O O . GLN A 1 296 ? -11.247 17.690 -8.704 1.00 87.19 296 GLN A O 1
ATOM 2254 N N . HIS A 1 297 ? -11.210 15.749 -7.587 1.00 80.31 297 HIS A N 1
ATOM 2255 C CA . HIS A 1 297 ? -9.764 15.540 -7.640 1.00 80.31 297 HIS A CA 1
ATOM 2256 C C . HIS A 1 297 ? -9.280 14.969 -8.985 1.00 80.31 297 HIS A C 1
ATOM 2258 O O . HIS A 1 297 ? -8.072 14.895 -9.215 1.00 80.31 297 HIS A O 1
ATOM 2264 N N . LEU A 1 298 ? -10.192 14.525 -9.859 1.00 78.62 298 LEU A N 1
ATOM 2265 C CA . LEU A 1 298 ? -9.832 13.937 -11.145 1.00 78.62 298 LEU A CA 1
ATOM 2266 C C . LEU A 1 298 ? -9.306 14.983 -12.127 1.00 78.62 298 LEU A C 1
ATOM 2268 O O . LEU A 1 298 ? -9.773 16.119 -12.186 1.00 78.62 298 LEU A O 1
ATOM 2272 N N . SER A 1 299 ? -8.366 14.562 -12.975 1.00 72.56 299 SER A N 1
ATOM 2273 C CA . SER A 1 299 ? -7.970 15.346 -14.143 1.00 72.56 299 SER A CA 1
ATOM 2274 C C . SER A 1 299 ? -9.125 15.470 -15.143 1.00 72.56 299 SER A C 1
ATOM 2276 O O . SER A 1 299 ? -10.030 14.634 -15.189 1.00 72.56 299 SER A O 1
ATOM 2278 N N . ALA A 1 300 ? -9.046 16.462 -16.034 1.00 72.06 300 ALA A N 1
ATOM 2279 C CA . ALA A 1 300 ? -10.033 16.644 -17.099 1.00 72.06 300 ALA A CA 1
ATOM 2280 C C . ALA A 1 300 ? -10.173 15.415 -18.024 1.00 72.06 300 ALA A C 1
ATOM 2282 O O . ALA A 1 300 ? -11.253 15.183 -18.566 1.00 72.06 300 ALA A O 1
ATOM 2283 N N . SER A 1 301 ? -9.103 14.629 -18.210 1.00 70.19 301 SER A N 1
ATOM 2284 C CA . SER A 1 301 ? -9.145 13.386 -18.991 1.00 70.19 301 SER A CA 1
ATOM 2285 C C . SER A 1 301 ? -9.901 12.277 -18.256 1.00 70.19 301 SER A C 1
ATOM 2287 O O . SER A 1 301 ? -10.805 11.678 -18.836 1.00 70.19 301 SER A O 1
ATOM 2289 N N . CYS A 1 302 ? -9.605 12.047 -16.972 1.00 77.19 302 CYS A N 1
ATOM 2290 C CA . CYS A 1 302 ? -10.302 11.044 -16.163 1.00 77.19 302 CYS A CA 1
ATOM 2291 C C . CYS A 1 302 ? -11.778 11.402 -15.954 1.00 77.19 302 CYS A C 1
ATOM 2293 O O . CYS A 1 302 ? -12.631 10.524 -16.040 1.00 77.19 302 CYS A O 1
ATOM 2295 N N . ALA A 1 303 ? -12.089 12.686 -15.756 1.00 78.12 303 ALA A N 1
ATOM 2296 C CA . ALA A 1 303 ? -13.455 13.167 -15.551 1.00 78.12 303 ALA A CA 1
ATOM 2297 C C . ALA A 1 303 ? -14.385 12.934 -16.759 1.00 78.12 303 ALA A C 1
ATOM 2299 O O . ALA A 1 303 ? -15.597 12.861 -16.587 1.00 78.12 303 ALA A O 1
ATOM 2300 N N . ARG A 1 304 ? -13.838 12.808 -17.978 1.00 79.50 304 ARG A N 1
ATOM 2301 C CA . ARG A 1 304 ? -14.603 12.508 -19.206 1.00 79.50 304 ARG A CA 1
ATOM 2302 C C . ARG A 1 304 ? -14.465 11.053 -19.670 1.00 79.50 304 ARG A C 1
ATOM 2304 O O . ARG A 1 304 ? -14.938 10.712 -20.752 1.00 79.50 304 ARG A O 1
ATOM 2311 N N . CYS A 1 305 ? -13.776 10.208 -18.906 1.00 76.44 305 CYS A N 1
ATOM 2312 C CA . CYS A 1 305 ? -13.534 8.821 -19.282 1.00 76.44 305 CYS A CA 1
ATOM 2313 C C . CYS A 1 305 ? -14.820 7.991 -19.163 1.00 76.44 305 CYS A C 1
ATOM 2315 O O . CYS A 1 305 ? -15.521 8.071 -18.161 1.00 76.44 305 CYS A O 1
ATOM 2317 N N . HIS A 1 306 ? -15.094 7.126 -20.141 1.00 83.56 306 HIS A N 1
ATOM 2318 C CA . HIS A 1 306 ? -16.260 6.233 -20.110 1.00 83.56 306 HIS A CA 1
ATOM 2319 C C . HIS A 1 306 ? -16.207 5.179 -18.985 1.00 83.56 306 HIS A C 1
ATOM 2321 O O . HIS A 1 306 ? -17.231 4.588 -18.671 1.00 83.56 306 HIS A O 1
ATOM 2327 N N . LEU A 1 307 ? -15.035 4.958 -18.373 1.00 81.81 307 LEU A N 1
ATOM 2328 C CA . LEU A 1 307 ? -14.836 4.058 -17.226 1.00 81.81 307 LEU A CA 1
ATOM 2329 C C . LEU A 1 307 ? -14.821 4.800 -15.879 1.00 81.81 307 LEU A C 1
ATOM 2331 O O . LEU A 1 307 ? -14.429 4.217 -14.870 1.00 81.81 307 LEU A O 1
ATOM 2335 N N . VAL A 1 308 ? -15.160 6.095 -15.837 1.00 83.69 308 VAL A N 1
ATOM 2336 C CA . VAL A 1 308 ? -14.991 6.933 -14.635 1.00 83.69 308 VAL A CA 1
ATOM 2337 C C . VAL A 1 308 ? -15.747 6.396 -13.416 1.00 83.69 308 VAL A C 1
ATOM 2339 O O . VAL A 1 308 ? -15.210 6.443 -12.311 1.00 83.69 308 VAL A O 1
ATOM 2342 N N . ASP A 1 309 ? -16.930 5.815 -13.614 1.00 87.19 309 ASP A N 1
ATOM 2343 C CA . ASP A 1 309 ? -17.763 5.299 -12.522 1.00 87.19 309 ASP A CA 1
ATOM 2344 C C . ASP A 1 309 ? -17.182 4.032 -11.872 1.00 87.19 309 ASP A C 1
ATOM 2346 O O . ASP A 1 309 ? -17.359 3.811 -10.672 1.00 87.19 309 ASP A O 1
ATOM 2350 N N . GLU A 1 310 ? -16.447 3.225 -12.642 1.00 88.94 310 GLU A N 1
ATOM 2351 C CA . GLU A 1 310 ? -15.809 1.984 -12.183 1.00 88.94 310 GLU A CA 1
ATOM 2352 C C . GLU A 1 310 ? -14.384 2.234 -11.669 1.00 88.94 310 GLU A C 1
ATOM 2354 O O . GLU A 1 310 ? -14.009 1.784 -10.587 1.00 88.94 310 GLU A O 1
ATOM 2359 N N . CYS A 1 311 ? -13.595 2.998 -12.428 1.00 86.69 311 CYS A N 1
ATOM 2360 C CA . CYS A 1 311 ? -12.180 3.254 -12.168 1.00 86.69 311 CYS A CA 1
ATOM 2361 C C . CYS A 1 311 ? -11.961 4.348 -11.117 1.00 86.69 311 CYS A C 1
ATOM 2363 O O . CYS A 1 311 ? -11.051 4.255 -10.290 1.00 86.69 311 CYS A O 1
ATOM 2365 N N . ARG A 1 312 ? -12.762 5.422 -11.177 1.00 88.44 312 ARG A N 1
ATOM 2366 C CA . ARG A 1 312 ? -12.641 6.622 -10.330 1.00 88.44 312 ARG A CA 1
ATOM 2367 C C . ARG A 1 312 ? -11.224 7.217 -10.285 1.00 88.44 312 ARG A C 1
ATOM 2369 O O . ARG A 1 312 ? -10.864 7.858 -9.307 1.00 88.44 312 ARG A O 1
ATOM 2376 N N . GLY A 1 313 ? -10.433 7.012 -11.343 1.00 82.19 313 GLY A N 1
ATOM 2377 C CA . GLY A 1 313 ? -9.093 7.582 -11.511 1.00 82.19 313 GLY A CA 1
ATOM 2378 C C . GLY A 1 313 ? -7.952 6.859 -10.792 1.00 82.19 313 GLY A C 1
ATOM 2379 O O . GLY A 1 313 ? -6.847 7.384 -10.806 1.00 82.19 313 GLY A O 1
ATOM 2380 N N . GLY A 1 314 ? -8.178 5.681 -10.197 1.00 86.19 314 GLY A N 1
ATOM 2381 C CA . GLY A 1 314 ? -7.153 4.967 -9.425 1.00 86.19 314 GLY A CA 1
ATOM 2382 C C . GLY A 1 314 ? -6.892 5.583 -8.043 1.00 86.19 314 GLY A C 1
ATOM 2383 O O . GLY A 1 314 ? -7.766 6.217 -7.449 1.00 86.19 314 GLY A O 1
ATOM 2384 N N . CYS A 1 315 ? -5.700 5.357 -7.485 1.00 85.50 315 CYS A N 1
ATOM 2385 C CA . CYS A 1 315 ? -5.315 5.920 -6.192 1.00 85.50 315 CYS A CA 1
ATOM 2386 C C . CYS A 1 315 ? -5.172 7.442 -6.292 1.00 85.50 315 CYS A C 1
ATOM 2388 O O . CYS A 1 315 ? -4.294 7.962 -6.977 1.00 85.50 315 CYS A O 1
ATOM 2390 N N . SER A 1 316 ? -6.006 8.177 -5.559 1.00 80.00 316 SER A N 1
ATOM 2391 C CA . SER A 1 316 ? -6.024 9.637 -5.646 1.00 80.00 316 SER A CA 1
ATOM 2392 C C . SER A 1 316 ? -4.750 10.304 -5.126 1.00 80.00 316 SER A C 1
ATOM 2394 O O . SER A 1 316 ? -4.515 11.447 -5.488 1.00 80.00 316 SER A O 1
ATOM 2396 N N . LEU A 1 317 ? -3.970 9.624 -4.276 1.00 77.19 317 LEU A N 1
ATOM 2397 C CA . LEU A 1 317 ? -2.649 10.090 -3.842 1.00 77.19 317 LEU A CA 1
ATOM 2398 C C . LEU A 1 317 ? -1.637 9.974 -4.974 1.00 77.19 317 LEU A C 1
ATOM 2400 O O . LEU A 1 317 ? -0.953 10.934 -5.297 1.00 77.19 317 LEU A O 1
ATOM 2404 N N . SER A 1 318 ? -1.608 8.819 -5.634 1.00 67.62 318 SER A N 1
ATOM 2405 C CA . SER A 1 318 ? -0.703 8.573 -6.753 1.00 67.62 318 SER A CA 1
ATOM 2406 C C . SER A 1 318 ? -1.055 9.437 -7.981 1.00 67.62 318 SER A C 1
ATOM 2408 O O . SER A 1 318 ? -0.173 9.800 -8.760 1.00 67.62 318 SER A O 1
ATOM 2410 N N . CYS A 1 319 ? -2.336 9.796 -8.158 1.00 57.81 319 CYS A N 1
ATOM 2411 C CA . CYS A 1 319 ? -2.848 10.483 -9.351 1.00 57.81 319 CYS A CA 1
ATOM 2412 C C . CYS A 1 319 ? -3.082 12.010 -9.207 1.00 57.81 319 CYS A C 1
ATOM 2414 O O . CYS A 1 319 ? -3.339 12.682 -10.215 1.00 57.81 319 CYS A O 1
ATOM 2416 N N . SER A 1 320 ? -3.012 12.599 -8.005 1.00 51.75 320 SER A N 1
ATOM 2417 C CA . SER A 1 320 ? -3.299 14.032 -7.786 1.00 51.75 320 SER A CA 1
ATOM 2418 C C . SER A 1 320 ? -2.233 14.970 -8.364 1.00 51.75 320 SER A C 1
ATOM 2420 O O . SER A 1 320 ? -1.048 14.780 -8.127 1.00 51.75 320 SER A O 1
ATOM 2422 N N . ALA A 1 321 ? -2.657 16.012 -9.098 1.00 35.84 321 ALA A N 1
ATOM 2423 C CA . ALA A 1 321 ? -1.791 17.080 -9.618 1.00 35.84 321 ALA A CA 1
ATOM 2424 C C . ALA A 1 321 ? -1.270 17.988 -8.493 1.00 35.84 321 ALA A C 1
ATOM 2426 O O . ALA A 1 321 ? -2.067 18.645 -7.829 1.00 35.84 321 ALA A O 1
ATOM 2427 N N . GLY A 1 322 ? 0.054 18.064 -8.333 1.00 39.91 322 GLY A N 1
ATOM 2428 C CA . GLY A 1 322 ? 0.711 18.900 -7.325 1.00 39.91 322 GLY A CA 1
ATOM 2429 C C . GLY A 1 322 ? 1.293 18.077 -6.175 1.00 39.91 322 GLY A C 1
ATOM 2430 O O . GLY A 1 322 ? 0.594 17.299 -5.537 1.00 39.91 322 GLY A O 1
ATOM 2431 N N . VAL A 1 323 ? 2.598 18.259 -5.964 1.00 36.69 323 VAL A N 1
ATOM 2432 C CA . VAL A 1 323 ? 3.507 17.615 -4.993 1.00 36.69 323 VAL A CA 1
ATOM 2433 C C . VAL A 1 323 ? 3.684 16.090 -5.115 1.00 36.69 323 VAL A C 1
ATOM 2435 O O . VAL A 1 323 ? 4.796 15.632 -4.893 1.00 36.69 323 VAL A O 1
ATOM 2438 N N . GLU A 1 324 ? 2.706 15.297 -5.567 1.00 37.75 324 GLU A N 1
ATOM 2439 C CA . GLU A 1 324 ? 2.851 13.821 -5.565 1.00 37.75 324 GLU A CA 1
ATOM 2440 C C . GLU A 1 324 ? 2.209 13.100 -6.773 1.00 37.75 324 GLU A C 1
ATOM 2442 O O . GLU A 1 324 ? 1.667 12.006 -6.641 1.00 37.75 324 GLU A O 1
ATOM 2447 N N . ARG A 1 325 ? 2.316 13.640 -8.002 1.00 38.34 325 ARG A N 1
ATOM 2448 C CA . ARG A 1 325 ? 2.128 12.802 -9.211 1.00 38.34 325 ARG A CA 1
ATOM 2449 C C . ARG A 1 325 ? 3.348 11.908 -9.411 1.00 38.34 325 ARG A C 1
ATOM 2451 O O . ARG A 1 325 ? 4.219 12.226 -10.212 1.00 38.34 325 ARG A O 1
ATOM 2458 N N . ASN A 1 326 ? 3.402 10.794 -8.693 1.00 40.72 326 ASN A N 1
ATOM 2459 C CA . ASN A 1 326 ? 4.392 9.743 -8.936 1.00 40.72 326 ASN A CA 1
ATOM 2460 C C . ASN A 1 326 ? 3.734 8.423 -9.364 1.00 40.72 326 ASN A C 1
ATOM 2462 O O . ASN A 1 326 ? 4.371 7.378 -9.274 1.00 40.72 326 ASN A O 1
ATOM 2466 N N . ASP A 1 327 ? 2.482 8.420 -9.846 1.00 40.75 327 ASP A N 1
ATOM 2467 C CA . ASP A 1 327 ? 1.984 7.242 -10.564 1.00 40.75 327 ASP A CA 1
ATOM 2468 C C . ASP A 1 327 ? 2.573 7.189 -11.978 1.00 40.75 327 ASP A C 1
ATOM 2470 O O . ASP A 1 327 ? 1.977 7.625 -12.963 1.00 40.75 327 ASP A O 1
ATOM 2474 N N . TYR A 1 328 ? 3.780 6.650 -12.074 1.00 40.56 328 TYR A N 1
ATOM 2475 C CA . TYR A 1 328 ? 4.470 6.385 -13.332 1.00 40.56 328 TYR A CA 1
ATOM 2476 C C . TYR A 1 328 ? 3.747 5.345 -14.213 1.00 40.56 328 TYR A C 1
ATOM 2478 O O . TYR A 1 328 ? 4.072 5.232 -15.395 1.00 40.56 328 TYR A O 1
ATOM 2486 N N . LEU A 1 329 ? 2.732 4.627 -13.700 1.00 40.88 329 LEU A N 1
ATOM 2487 C CA . LEU A 1 329 ? 1.867 3.792 -14.544 1.00 40.88 329 LEU A CA 1
ATOM 2488 C C . LEU A 1 329 ? 0.986 4.628 -15.482 1.00 40.88 329 LEU A C 1
ATOM 2490 O O . LEU A 1 329 ? 0.447 4.090 -16.445 1.00 40.88 329 LEU A O 1
ATOM 2494 N N . ALA A 1 330 ? 0.856 5.937 -15.247 1.00 40.81 330 ALA A N 1
ATOM 2495 C CA . ALA A 1 330 ? 0.089 6.829 -16.109 1.00 40.81 330 ALA A CA 1
ATOM 2496 C C . ALA A 1 330 ? 0.753 7.120 -17.470 1.00 40.81 330 ALA A C 1
ATOM 2498 O O . ALA A 1 330 ? 0.173 7.858 -18.263 1.00 40.81 330 ALA A O 1
ATOM 2499 N N . ARG A 1 331 ? 1.925 6.548 -17.793 1.00 41.66 331 ARG A N 1
ATOM 2500 C CA . ARG A 1 331 ? 2.514 6.706 -19.133 1.00 41.66 331 ARG A CA 1
ATOM 2501 C C . ARG A 1 331 ? 2.037 5.626 -20.098 1.00 41.66 331 ARG A C 1
ATOM 2503 O O . ARG A 1 331 ? 2.599 4.543 -20.211 1.00 41.66 331 ARG A O 1
ATOM 2510 N N . TYR A 1 332 ? 0.936 5.993 -20.749 1.00 40.97 332 TYR A N 1
ATOM 2511 C CA . TYR A 1 332 ? 0.573 5.767 -22.145 1.00 40.97 332 TYR A CA 1
ATOM 2512 C C . TYR A 1 332 ? 1.276 4.608 -22.878 1.00 40.97 332 TYR A C 1
ATOM 2514 O O . TYR A 1 332 ? 2.458 4.665 -23.211 1.00 40.97 332 TYR A O 1
ATOM 2522 N N . ILE A 1 333 ? 0.489 3.586 -23.227 1.00 43.69 333 ILE A N 1
ATOM 2523 C CA . ILE A 1 333 ? 0.808 2.634 -24.295 1.00 43.69 333 ILE A CA 1
ATOM 2524 C C . ILE A 1 333 ? 0.195 3.221 -25.569 1.00 43.69 333 ILE A C 1
ATOM 2526 O O . ILE A 1 333 ? -1.034 3.211 -25.691 1.00 43.69 333 ILE A O 1
ATOM 2530 N N . PRO A 1 334 ? 0.993 3.711 -26.532 1.00 46.22 334 PRO A N 1
ATOM 2531 C CA . PRO A 1 334 ? 0.440 4.178 -27.789 1.00 46.22 334 PRO A CA 1
ATOM 2532 C C . PRO A 1 334 ? -0.337 3.047 -28.452 1.00 46.22 334 PRO A C 1
ATOM 2534 O O . PRO A 1 334 ? 0.116 1.896 -28.485 1.00 46.22 334 PRO A O 1
ATOM 2537 N N . THR A 1 335 ? -1.526 3.370 -28.957 1.00 40.12 335 THR A N 1
ATOM 2538 C CA . THR A 1 335 ? -2.373 2.414 -29.667 1.00 40.12 335 THR A CA 1
ATOM 2539 C C . THR A 1 335 ? -1.536 1.704 -30.731 1.00 40.12 335 THR A C 1
ATOM 2541 O O . THR A 1 335 ? -0.841 2.331 -31.538 1.00 40.12 335 THR A O 1
ATOM 2544 N N . LYS A 1 336 ? -1.544 0.363 -30.714 1.00 42.62 336 LYS A N 1
ATOM 2545 C CA . LYS A 1 336 ? -0.916 -0.438 -31.773 1.00 42.62 336 LYS A CA 1
ATOM 2546 C C . LYS A 1 336 ? -1.533 0.003 -33.107 1.00 42.62 336 LYS A C 1
ATOM 2548 O O . LYS A 1 336 ? -2.672 -0.354 -33.382 1.00 42.62 336 LYS A O 1
ATOM 2553 N N . GLY A 1 337 ? -0.796 0.780 -33.904 1.00 54.03 337 GLY A N 1
ATOM 2554 C CA . GLY A 1 337 ? -1.255 1.272 -35.209 1.00 54.03 337 GLY A CA 1
ATOM 2555 C C . GLY A 1 337 ? -1.117 2.776 -35.465 1.00 54.03 337 GLY A C 1
ATOM 2556 O O . GLY A 1 337 ? -1.381 3.178 -36.591 1.00 54.03 337 GLY A O 1
ATOM 2557 N N . ALA A 1 338 ? -0.689 3.588 -34.491 1.00 61.06 338 ALA A N 1
ATOM 2558 C CA . ALA A 1 338 ? -0.421 5.013 -34.727 1.00 61.06 338 ALA A CA 1
ATOM 2559 C C . ALA A 1 338 ? 0.656 5.217 -35.809 1.00 61.06 338 ALA A C 1
ATOM 2561 O O . ALA A 1 338 ? 1.683 4.522 -35.819 1.00 61.06 338 ALA A O 1
ATOM 2562 N N . ALA A 1 339 ? 0.417 6.157 -36.719 1.00 70.00 339 ALA A N 1
ATOM 2563 C CA . ALA A 1 339 ? 1.323 6.474 -37.810 1.00 70.00 339 ALA A CA 1
ATOM 2564 C C . ALA A 1 339 ? 2.419 7.454 -37.338 1.00 70.00 339 ALA A C 1
ATOM 2566 O O . ALA A 1 339 ? 2.224 8.173 -36.360 1.00 70.00 339 ALA A O 1
ATOM 2567 N N . PRO A 1 340 ? 3.606 7.495 -37.971 1.00 70.44 340 PRO A N 1
ATOM 2568 C CA . PRO A 1 340 ? 4.692 8.396 -37.568 1.00 70.44 340 PRO A CA 1
ATOM 2569 C C . PRO A 1 340 ? 4.302 9.883 -37.451 1.00 70.44 340 PRO A C 1
ATOM 2571 O O . PRO A 1 340 ? 4.851 10.602 -36.625 1.00 70.44 340 PRO A O 1
ATOM 2574 N N . GLU A 1 341 ? 3.357 10.339 -38.265 1.00 74.62 341 GLU A N 1
ATOM 2575 C CA . GLU A 1 341 ? 2.784 11.688 -38.278 1.00 74.62 341 GLU A CA 1
ATOM 2576 C C . GLU A 1 341 ? 1.931 12.037 -37.045 1.00 74.62 341 GLU A C 1
ATOM 2578 O O . GLU A 1 341 ? 1.706 13.221 -36.775 1.00 74.62 341 GLU A O 1
ATOM 2583 N N . ASP A 1 342 ? 1.514 11.035 -36.266 1.00 73.50 342 ASP A N 1
ATOM 2584 C CA . ASP A 1 342 ? 0.801 11.221 -34.997 1.00 73.50 342 ASP A CA 1
ATOM 2585 C C . ASP A 1 342 ? 1.740 11.663 -33.862 1.00 73.50 342 ASP A C 1
ATOM 2587 O O . ASP A 1 342 ? 1.278 11.999 -32.772 1.00 73.50 342 ASP A O 1
ATOM 2591 N N . PHE A 1 343 ? 3.056 11.684 -34.110 1.00 76.69 343 PHE A N 1
ATOM 2592 C CA . PHE A 1 343 ? 4.070 12.080 -33.140 1.00 76.69 343 PHE A CA 1
ATOM 2593 C C . PHE A 1 343 ? 4.664 13.433 -33.508 1.00 76.69 343 PHE A C 1
ATOM 2595 O O . PHE A 1 343 ? 5.282 13.596 -34.563 1.00 76.69 343 PHE A O 1
ATOM 2602 N N . ARG A 1 344 ? 4.503 14.416 -32.622 1.00 79.25 344 ARG A N 1
ATOM 2603 C CA . ARG A 1 344 ? 4.926 15.795 -32.867 1.00 79.25 344 ARG A CA 1
ATOM 2604 C C . ARG A 1 344 ? 6.040 16.207 -31.909 1.00 79.25 344 ARG A C 1
ATOM 2606 O O . ARG A 1 344 ? 5.873 16.036 -30.700 1.00 79.25 344 ARG A O 1
ATOM 2613 N N . PRO A 1 345 ? 7.152 16.758 -32.420 1.00 81.81 345 PRO A N 1
ATOM 2614 C CA . PRO A 1 345 ? 8.166 17.356 -31.574 1.00 81.81 345 PRO A CA 1
ATOM 2615 C C . PRO A 1 345 ? 7.682 18.707 -31.033 1.00 81.81 345 PRO A C 1
ATOM 2617 O O . PRO A 1 345 ? 7.033 19.478 -31.744 1.00 81.81 345 PRO A O 1
ATOM 2620 N N . SER A 1 346 ? 8.030 19.012 -29.790 1.00 83.56 346 SER A N 1
ATOM 2621 C CA . SER A 1 346 ? 7.906 20.345 -29.199 1.00 83.56 346 SER A CA 1
ATOM 2622 C C . SER A 1 346 ? 9.075 20.617 -28.262 1.00 83.56 346 SER A C 1
ATOM 2624 O O . SER A 1 346 ? 9.662 19.678 -27.730 1.00 83.56 346 SER A O 1
ATOM 2626 N N . VAL A 1 347 ? 9.373 21.891 -28.007 1.00 85.00 347 VAL A N 1
ATOM 2627 C CA . VAL A 1 347 ? 10.294 22.279 -26.927 1.00 85.00 347 VAL A CA 1
ATOM 2628 C C . VAL A 1 347 ? 9.782 21.710 -25.598 1.00 85.00 347 VAL A C 1
ATOM 2630 O O . VAL A 1 347 ? 8.571 21.721 -25.355 1.00 85.00 347 VAL A O 1
ATOM 2633 N N . ALA A 1 348 ? 10.683 21.170 -24.780 1.00 80.25 348 ALA A N 1
ATOM 2634 C CA . ALA A 1 348 ? 10.349 20.558 -23.499 1.00 80.25 348 ALA A CA 1
ATOM 2635 C C . ALA A 1 348 ? 9.981 21.624 -22.456 1.00 80.25 348 ALA A C 1
ATOM 2637 O O . ALA A 1 348 ? 10.768 22.528 -22.171 1.00 80.25 348 ALA A O 1
ATOM 2638 N N . GLY A 1 349 ? 8.801 21.499 -21.849 1.00 78.81 349 GLY A N 1
ATOM 2639 C CA . GLY A 1 349 ? 8.429 22.275 -20.664 1.00 78.81 349 GLY A CA 1
ATOM 2640 C C . GLY A 1 349 ? 9.102 21.758 -19.384 1.00 78.81 349 GLY A C 1
ATOM 2641 O O . GLY A 1 349 ? 9.541 20.613 -19.328 1.00 78.81 349 GLY A O 1
ATOM 2642 N N . VAL A 1 350 ? 9.112 22.571 -18.319 1.00 67.75 350 VAL A N 1
ATOM 2643 C CA . VAL A 1 350 ? 9.712 22.223 -17.005 1.00 67.75 350 VAL A CA 1
ATOM 2644 C C . VAL A 1 350 ? 9.229 20.864 -16.488 1.00 67.75 350 VAL A C 1
ATOM 2646 O O . VAL A 1 350 ? 10.025 20.017 -16.091 1.00 67.75 350 VAL A O 1
ATOM 2649 N N . SER A 1 351 ? 7.913 20.636 -16.508 1.00 59.53 351 SER A N 1
ATOM 2650 C CA . SER A 1 351 ? 7.315 19.384 -16.033 1.00 59.53 351 SER A CA 1
ATOM 2651 C C . SER A 1 351 ? 7.709 18.189 -16.898 1.00 59.53 351 SER A C 1
ATOM 2653 O O . SER A 1 351 ? 7.877 17.089 -16.391 1.00 59.53 351 SER A O 1
ATOM 2655 N N . GLU A 1 352 ? 7.882 18.412 -18.201 1.00 68.50 352 GLU A N 1
ATOM 2656 C CA . GLU A 1 352 ? 8.252 17.378 -19.167 1.00 68.50 352 GLU A CA 1
ATOM 2657 C C . GLU A 1 352 ? 9.724 16.998 -19.010 1.00 68.50 352 GLU A C 1
ATOM 2659 O O . GLU A 1 352 ? 10.052 15.820 -19.087 1.00 68.50 352 GLU A O 1
ATOM 2664 N N . LEU A 1 353 ? 10.594 17.967 -18.708 1.00 65.38 353 LEU A N 1
ATOM 2665 C CA . LEU A 1 353 ? 11.994 17.725 -18.368 1.00 65.38 353 LEU A CA 1
ATOM 2666 C C . LEU A 1 353 ? 12.115 16.856 -17.112 1.00 65.38 353 LEU A C 1
ATOM 2668 O O . LEU A 1 353 ? 12.794 15.835 -17.133 1.00 65.38 353 LEU A O 1
ATOM 2672 N N . GLN A 1 354 ? 11.409 17.201 -16.034 1.00 58.69 354 GLN A N 1
ATOM 2673 C CA . GLN A 1 354 ? 11.411 16.388 -14.811 1.00 58.69 354 GLN A CA 1
ATOM 2674 C C . GLN A 1 354 ? 10.943 14.954 -15.091 1.00 58.69 354 GLN A C 1
ATOM 2676 O O . GLN A 1 354 ? 11.506 13.981 -14.589 1.00 58.69 354 GLN A O 1
ATOM 2681 N N . ASP A 1 355 ? 9.940 14.823 -15.951 1.00 57.03 355 ASP A N 1
ATOM 2682 C CA . ASP A 1 355 ? 9.385 13.556 -16.389 1.00 57.03 355 ASP A CA 1
ATOM 2683 C C . ASP A 1 355 ? 10.337 12.732 -17.273 1.00 57.03 355 ASP A C 1
ATOM 2685 O O . ASP A 1 355 ? 10.350 11.502 -17.178 1.00 57.03 355 ASP A O 1
ATOM 2689 N N . ILE A 1 356 ? 11.116 13.377 -18.133 1.00 58.88 356 ILE A N 1
ATOM 2690 C CA . ILE A 1 356 ? 12.172 12.772 -18.952 1.00 58.88 356 ILE A CA 1
ATOM 2691 C C . ILE A 1 356 ? 13.279 12.202 -18.059 1.00 58.88 356 ILE A C 1
ATOM 2693 O O . ILE A 1 356 ? 13.635 11.029 -18.172 1.00 58.88 356 ILE A O 1
ATOM 2697 N N . LEU A 1 357 ? 13.777 13.023 -17.132 1.00 57.88 357 LEU A N 1
ATOM 2698 C CA . LEU A 1 357 ? 14.934 12.711 -16.292 1.00 57.88 357 LEU A CA 1
ATOM 2699 C C . LEU A 1 357 ? 14.640 11.583 -15.301 1.00 57.88 357 LEU A C 1
ATOM 2701 O O . LEU A 1 357 ? 15.468 10.698 -15.086 1.00 57.88 357 LEU A O 1
ATOM 2705 N N . ARG A 1 358 ? 13.414 11.546 -14.768 1.00 51.72 358 ARG A N 1
ATOM 2706 C CA . ARG A 1 358 ? 12.954 10.452 -13.902 1.00 51.72 358 ARG A CA 1
ATOM 2707 C C . ARG A 1 358 ? 12.929 9.101 -14.617 1.00 51.72 358 ARG A C 1
ATOM 2709 O O . ARG A 1 358 ? 13.209 8.083 -13.991 1.00 51.72 358 ARG A O 1
ATOM 2716 N N . ILE A 1 359 ? 12.607 9.076 -15.911 1.00 50.16 359 ILE A N 1
ATOM 2717 C CA . ILE A 1 359 ? 12.576 7.829 -16.685 1.00 50.16 359 ILE A CA 1
ATOM 2718 C C . ILE A 1 359 ? 13.974 7.336 -17.010 1.00 50.16 359 ILE A C 1
ATOM 2720 O O . ILE A 1 359 ? 14.224 6.139 -16.863 1.00 50.16 359 ILE A O 1
ATOM 2724 N N . GLU A 1 360 ? 14.871 8.225 -17.429 1.00 51.12 360 GLU A N 1
ATOM 2725 C CA . GLU A 1 360 ? 16.263 7.857 -17.690 1.00 51.12 360 GLU A CA 1
ATOM 2726 C C . GLU A 1 360 ? 16.914 7.215 -16.471 1.00 51.12 360 GLU A C 1
ATOM 2728 O O . GLU A 1 360 ? 17.481 6.131 -16.583 1.00 51.12 360 GLU A O 1
ATOM 2733 N N . TRP A 1 361 ? 16.770 7.814 -15.284 1.00 53.16 361 TRP A N 1
ATOM 2734 C CA . TRP A 1 361 ? 17.349 7.237 -14.068 1.00 53.16 361 TRP A CA 1
ATOM 2735 C C . TRP A 1 361 ? 16.714 5.922 -13.650 1.00 53.16 361 TRP A C 1
ATOM 2737 O O . TRP A 1 361 ? 17.421 5.037 -13.169 1.00 53.16 361 TRP A O 1
ATOM 2747 N N . ALA A 1 362 ? 15.402 5.772 -13.838 1.00 44.81 362 ALA A N 1
ATOM 2748 C CA . ALA A 1 362 ? 14.724 4.517 -13.535 1.00 44.81 362 ALA A CA 1
ATOM 2749 C C . ALA A 1 362 ? 15.171 3.386 -14.478 1.00 44.81 362 ALA A C 1
ATOM 2751 O O . ALA A 1 362 ? 15.265 2.235 -14.058 1.00 44.81 362 ALA A O 1
ATOM 2752 N N . CYS A 1 363 ? 15.468 3.703 -15.741 1.00 42.97 363 CYS A N 1
ATOM 2753 C CA . CYS A 1 363 ? 15.862 2.713 -16.742 1.00 42.97 363 CYS A CA 1
ATOM 2754 C C . CYS A 1 363 ? 17.378 2.445 -16.764 1.00 42.97 363 CYS A C 1
ATOM 2756 O O . CYS A 1 363 ? 17.793 1.339 -17.115 1.00 42.97 363 CYS A O 1
ATOM 2758 N N . PHE A 1 364 ? 18.205 3.426 -16.384 1.00 47.31 364 PHE A N 1
ATOM 2759 C CA . PHE A 1 364 ? 19.663 3.397 -16.545 1.00 47.31 364 PHE A CA 1
ATOM 2760 C C . PHE A 1 364 ? 20.390 3.993 -15.320 1.00 47.31 364 PHE A C 1
ATOM 2762 O O . PHE A 1 364 ? 21.055 5.020 -15.419 1.00 47.31 364 PHE A O 1
ATOM 2769 N N . PRO A 1 365 ? 20.333 3.342 -14.144 1.00 41.75 365 PRO A N 1
ATOM 2770 C CA . PRO A 1 365 ? 20.840 3.898 -12.879 1.00 41.75 365 PRO A CA 1
ATOM 2771 C C . PRO A 1 365 ? 22.355 4.188 -12.850 1.00 41.75 365 PRO A C 1
ATOM 2773 O O . PRO A 1 365 ? 22.817 4.972 -12.032 1.00 41.75 365 PRO A O 1
ATOM 2776 N N . HIS A 1 366 ? 23.135 3.607 -13.762 1.00 45.88 366 HIS A N 1
ATOM 2777 C CA . HIS A 1 366 ? 24.569 3.879 -13.943 1.00 45.88 366 HIS A CA 1
ATOM 2778 C C . HIS A 1 366 ? 24.852 5.203 -14.687 1.00 45.88 366 HIS A C 1
ATOM 2780 O O . HIS A 1 366 ? 26.006 5.573 -14.866 1.00 45.88 366 HIS A O 1
ATOM 2786 N N . TYR A 1 367 ? 23.818 5.927 -15.133 1.00 49.56 367 TYR A N 1
ATOM 2787 C CA . TYR A 1 367 ? 23.960 7.256 -15.740 1.00 49.56 367 TYR A CA 1
ATOM 2788 C C . TYR A 1 367 ? 24.133 8.384 -14.720 1.00 49.56 367 TYR A C 1
ATOM 2790 O O . TYR A 1 367 ? 24.455 9.497 -15.128 1.00 49.56 367 TYR A O 1
ATOM 2798 N N . VAL A 1 368 ? 23.968 8.121 -13.419 1.00 46.81 368 VAL A N 1
ATOM 2799 C CA . VAL A 1 368 ? 24.205 9.114 -12.352 1.00 46.81 368 VAL A CA 1
ATOM 2800 C C . VAL A 1 368 ? 25.630 9.682 -12.422 1.00 46.81 368 VAL A C 1
ATOM 2802 O O . VAL A 1 368 ? 25.823 10.868 -12.181 1.00 46.81 368 VAL A O 1
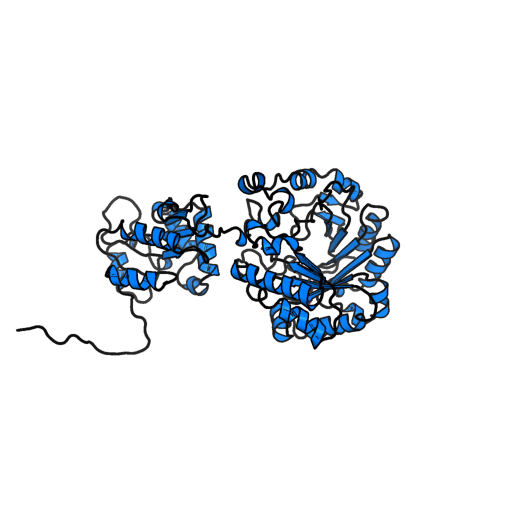ATOM 2805 N N . ASP A 1 369 ? 26.598 8.873 -12.861 1.00 50.19 369 ASP A N 1
ATOM 2806 C CA . ASP A 1 369 ? 27.995 9.290 -13.043 1.00 50.19 369 ASP A CA 1
ATOM 2807 C C . ASP A 1 369 ? 28.222 10.114 -14.325 1.00 50.19 369 ASP A C 1
ATOM 2809 O O . ASP A 1 369 ? 29.283 10.703 -14.517 1.00 50.19 369 ASP A O 1
ATOM 2813 N N . LYS A 1 370 ? 27.236 10.144 -15.233 1.00 50.88 370 LYS A N 1
ATOM 2814 C CA . LYS A 1 370 ? 27.300 10.872 -16.507 1.00 50.88 370 LYS A CA 1
ATOM 2815 C C . LYS A 1 370 ? 26.469 12.149 -16.486 1.00 50.88 370 LYS A C 1
ATOM 2817 O O . LYS A 1 370 ? 26.874 13.124 -17.105 1.00 50.88 370 LYS A O 1
ATOM 2822 N N . PHE A 1 371 ? 25.334 12.185 -15.799 1.00 53.34 371 PHE A N 1
ATOM 2823 C CA . PHE A 1 371 ? 24.493 13.380 -15.726 1.00 53.34 371 PHE A CA 1
ATOM 2824 C C . PHE A 1 371 ? 23.801 13.478 -14.363 1.00 53.34 371 PHE A C 1
ATOM 2826 O O . PHE A 1 371 ? 23.099 12.544 -13.961 1.00 53.34 371 PHE A O 1
ATOM 2833 N N . SER A 1 372 ? 23.932 14.624 -13.687 1.00 56.62 372 SER A N 1
ATOM 2834 C CA . SER A 1 372 ? 23.124 14.938 -12.504 1.00 56.62 372 SER A CA 1
ATOM 2835 C C . SER A 1 372 ? 21.859 15.725 -12.876 1.00 56.62 372 SER A C 1
ATOM 2837 O O . SER A 1 372 ? 21.797 16.376 -13.923 1.00 56.62 372 SER A O 1
ATOM 2839 N N . LEU A 1 373 ? 20.834 15.663 -12.011 1.00 56.34 373 LEU A N 1
ATOM 2840 C CA . LEU A 1 373 ? 19.595 16.447 -12.159 1.00 56.34 373 LEU A CA 1
ATOM 2841 C C . LEU A 1 373 ? 19.907 17.927 -12.285 1.00 56.34 373 LEU A C 1
ATOM 2843 O O . LEU A 1 373 ? 19.421 18.598 -13.188 1.00 56.34 373 LEU A O 1
ATOM 2847 N N . THR A 1 374 ? 20.770 18.379 -11.386 1.00 64.12 374 THR A N 1
ATOM 2848 C CA . THR A 1 374 ? 21.196 19.759 -11.255 1.00 64.12 374 THR A CA 1
ATOM 2849 C C . THR A 1 374 ? 21.848 20.260 -12.539 1.00 64.12 374 THR A C 1
ATOM 2851 O O . THR A 1 374 ? 21.550 21.369 -12.964 1.00 64.12 374 THR A O 1
ATOM 2854 N N . ASP A 1 375 ? 22.668 19.439 -13.202 1.00 66.50 375 ASP A N 1
ATOM 2855 C CA . ASP A 1 375 ? 23.362 19.841 -14.432 1.00 66.50 375 ASP A CA 1
ATOM 2856 C C . ASP A 1 375 ? 22.400 19.943 -15.620 1.00 66.50 375 ASP A C 1
ATOM 2858 O O . ASP A 1 375 ? 22.479 20.872 -16.418 1.00 66.50 375 ASP A O 1
ATOM 2862 N N . LEU A 1 376 ? 21.458 19.006 -15.751 1.00 66.69 376 LEU A N 1
ATOM 2863 C CA . LEU A 1 376 ? 20.487 19.036 -16.849 1.00 66.69 376 LEU A CA 1
ATOM 2864 C C . LEU A 1 376 ? 19.425 20.122 -16.653 1.00 66.69 376 LEU A C 1
ATOM 2866 O O . LEU A 1 376 ? 19.033 20.761 -17.627 1.00 66.69 376 LEU A O 1
ATOM 2870 N N . GLU A 1 377 ? 18.998 20.376 -15.416 1.00 71.75 377 GLU A N 1
ATOM 2871 C CA . GLU A 1 377 ? 18.160 21.531 -15.076 1.00 71.75 377 GLU A CA 1
ATOM 2872 C C . GLU A 1 377 ? 18.897 22.851 -15.319 1.00 71.75 377 GLU A C 1
ATOM 2874 O O . GLU A 1 377 ? 18.294 23.799 -15.822 1.00 71.75 377 GLU A O 1
ATOM 2879 N N . HIS A 1 378 ? 20.200 22.904 -15.028 1.00 75.25 378 HIS A N 1
ATOM 2880 C CA . HIS A 1 378 ? 21.050 24.049 -15.334 1.00 75.25 378 HIS A CA 1
ATOM 2881 C C . HIS A 1 378 ? 21.108 24.317 -16.845 1.00 75.25 378 HIS A C 1
ATOM 2883 O O . HIS A 1 378 ? 20.755 25.412 -17.282 1.00 75.25 378 HIS A O 1
ATOM 2889 N N . TRP A 1 379 ? 21.436 23.305 -17.657 1.00 74.62 379 TRP A N 1
ATOM 2890 C CA . TRP A 1 379 ? 21.478 23.436 -19.118 1.00 74.62 379 TRP A CA 1
ATOM 2891 C C . TRP A 1 379 ? 20.115 23.774 -19.729 1.00 74.62 379 TRP A C 1
ATOM 2893 O O . TRP A 1 379 ? 20.033 24.600 -20.639 1.00 74.62 379 TRP A O 1
ATOM 2903 N N . TRP A 1 380 ? 19.033 23.178 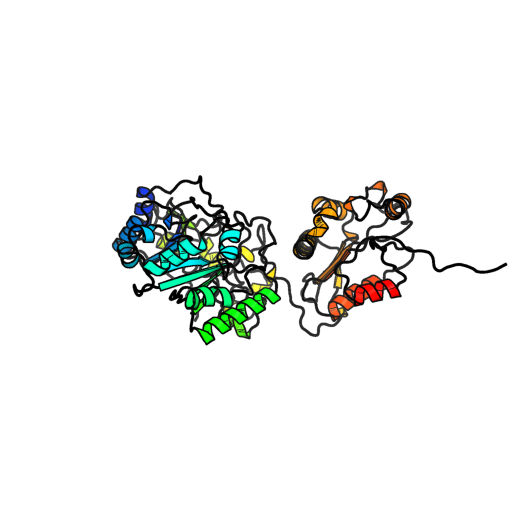-19.225 1.00 78.69 380 TRP A N 1
ATOM 2904 C CA . TRP A 1 380 ? 17.677 23.519 -19.655 1.00 78.69 380 TRP A CA 1
ATOM 2905 C C . TRP A 1 380 ? 17.297 24.952 -19.271 1.00 78.69 380 TRP A C 1
ATOM 2907 O O . TRP A 1 380 ? 16.654 25.641 -20.057 1.00 78.69 380 TRP A O 1
ATOM 2917 N N . GLY A 1 381 ? 17.716 25.424 -18.093 1.00 78.69 381 GLY A N 1
ATOM 2918 C CA . GLY A 1 381 ? 17.490 26.799 -17.649 1.00 78.69 381 GLY A CA 1
ATOM 2919 C C . GLY A 1 381 ? 18.217 27.838 -18.503 1.00 78.69 381 GLY A C 1
ATOM 2920 O O . GLY A 1 381 ? 17.713 28.950 -18.661 1.00 78.69 381 GLY A O 1
ATOM 2921 N N . LEU A 1 382 ? 19.368 27.475 -19.074 1.00 77.25 382 LEU A N 1
ATOM 2922 C CA . LEU A 1 382 ? 20.133 28.330 -19.980 1.00 77.25 382 LEU A CA 1
ATOM 2923 C C . LEU A 1 382 ? 19.560 28.347 -21.403 1.00 77.25 382 LEU A C 1
ATOM 2925 O O . LEU A 1 382 ? 19.502 29.409 -22.019 1.00 77.25 382 LEU A O 1
ATOM 2929 N N . MET A 1 383 ? 19.160 27.186 -21.927 1.00 76.81 383 MET A N 1
ATOM 2930 C CA . MET A 1 383 ? 18.764 27.020 -23.331 1.00 76.81 383 MET A CA 1
ATOM 2931 C C . MET A 1 383 ? 17.662 25.957 -23.483 1.00 76.81 383 MET A C 1
ATOM 2933 O O . MET A 1 383 ? 17.918 24.843 -23.946 1.00 76.81 383 MET A O 1
ATOM 2937 N N . PRO A 1 384 ? 16.413 26.245 -23.095 1.00 77.19 384 PRO A N 1
ATOM 2938 C CA . PRO A 1 384 ? 15.334 25.258 -23.121 1.00 77.19 384 PRO A CA 1
ATOM 2939 C C . PRO A 1 384 ? 15.020 24.744 -24.536 1.00 77.19 384 PRO A C 1
ATOM 2941 O O . PRO A 1 384 ? 14.599 23.600 -24.699 1.00 77.19 384 PRO A O 1
ATOM 2944 N N . GLU A 1 385 ? 15.259 25.551 -25.571 1.00 76.12 385 GLU A N 1
ATOM 2945 C CA . GLU A 1 385 ? 15.017 25.237 -26.982 1.00 76.12 385 GLU A CA 1
ATOM 2946 C C . GLU A 1 385 ? 15.820 24.044 -27.504 1.00 76.12 385 GLU A C 1
ATOM 2948 O O . GLU A 1 385 ? 15.422 23.419 -28.491 1.00 76.12 385 GLU A O 1
ATOM 2953 N N . ILE A 1 386 ? 16.921 23.695 -26.835 1.00 73.12 386 ILE A N 1
ATOM 2954 C CA . ILE A 1 386 ? 17.735 22.546 -27.225 1.00 73.12 386 ILE A CA 1
ATOM 2955 C C . ILE A 1 386 ? 17.140 21.223 -26.750 1.00 73.12 386 ILE A C 1
ATOM 2957 O O . ILE A 1 386 ? 17.542 20.169 -27.245 1.00 73.12 386 ILE A O 1
ATOM 2961 N N . PHE A 1 387 ? 16.189 21.262 -25.812 1.00 77.19 387 PHE A N 1
ATOM 2962 C CA . PHE A 1 387 ? 15.468 20.100 -25.311 1.00 77.19 387 PHE A CA 1
ATOM 2963 C C . PHE A 1 387 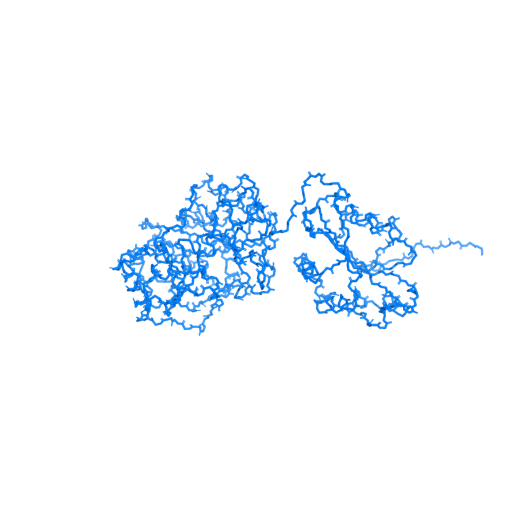? 14.146 19.955 -26.062 1.00 77.19 387 PHE A C 1
ATOM 2965 O O . PHE A 1 387 ? 13.254 20.797 -25.986 1.00 77.19 387 PHE A O 1
ATOM 2972 N N . THR A 1 388 ? 14.002 18.852 -26.788 1.00 78.25 388 THR A N 1
ATOM 2973 C CA . THR A 1 388 ? 12.808 18.515 -27.563 1.00 78.25 388 THR A CA 1
ATOM 2974 C C . THR A 1 388 ? 12.162 17.254 -27.004 1.00 78.25 388 THR A C 1
ATOM 2976 O O . THR A 1 388 ? 12.830 16.246 -26.802 1.00 78.25 388 THR A O 1
ATOM 2979 N N . VAL A 1 389 ? 10.846 17.274 -26.820 1.00 77.75 389 VAL A N 1
ATOM 2980 C CA . VAL A 1 389 ? 10.031 16.089 -26.525 1.00 77.75 389 VAL A CA 1
ATOM 2981 C C . VAL A 1 389 ? 9.184 15.710 -27.720 1.00 77.75 389 VAL A C 1
ATOM 2983 O O . VAL A 1 389 ? 8.715 16.571 -28.459 1.00 77.75 389 VAL A O 1
ATOM 2986 N N . TRP A 1 390 ? 8.935 14.416 -27.877 1.00 78.31 390 TRP A N 1
ATOM 2987 C CA . TRP A 1 390 ? 7.926 13.905 -28.787 1.00 78.31 390 TRP A CA 1
ATOM 2988 C C . TRP A 1 390 ? 6.685 13.571 -28.011 1.00 78.31 390 TRP A C 1
ATOM 2990 O O . TRP A 1 390 ? 6.739 12.793 -27.058 1.00 78.31 390 TRP A O 1
ATOM 3000 N N . LYS A 1 391 ? 5.577 14.129 -28.478 1.00 73.94 391 LYS A N 1
ATOM 3001 C CA . LYS A 1 391 ? 4.256 13.843 -27.954 1.00 73.94 391 LYS A CA 1
ATOM 3002 C C . LYS A 1 391 ? 3.446 13.075 -28.973 1.00 73.94 391 LYS A C 1
ATOM 3004 O O . LYS A 1 391 ? 3.568 13.335 -30.169 1.00 73.94 391 LYS A O 1
ATOM 3009 N N . ASP A 1 392 ? 2.644 12.131 -28.518 1.00 68.12 392 ASP A N 1
ATOM 3010 C CA . ASP A 1 392 ? 1.613 11.523 -29.360 1.00 68.12 392 ASP A CA 1
ATOM 3011 C C . ASP A 1 392 ? 0.407 12.460 -29.568 1.00 68.12 392 ASP A C 1
ATOM 3013 O O . ASP A 1 392 ? 0.370 13.604 -29.104 1.00 68.12 392 ASP A O 1
ATOM 3017 N N . SER A 1 393 ? -0.614 11.948 -30.258 1.00 65.12 393 SER A N 1
ATOM 3018 C CA . SER A 1 393 ? -1.871 12.640 -30.550 1.00 65.12 393 SER A CA 1
ATOM 3019 C C . SER A 1 393 ? -2.689 13.051 -29.317 1.00 65.12 393 SER A C 1
ATOM 3021 O O . SER A 1 393 ? -3.609 13.857 -29.450 1.00 65.12 393 SER A O 1
ATOM 3023 N N . PHE A 1 394 ? -2.396 12.501 -28.139 1.00 59.06 394 PHE A N 1
ATOM 3024 C CA . PHE A 1 394 ? -3.038 12.830 -26.865 1.00 59.06 394 PHE A CA 1
ATOM 3025 C C . PHE A 1 394 ? -2.204 13.796 -26.015 1.00 59.06 394 PHE A C 1
ATOM 3027 O O . PHE A 1 394 ? -2.718 14.334 -25.034 1.00 59.06 394 PHE A O 1
ATOM 3034 N N . GLY A 1 395 ? -0.971 14.092 -26.436 1.00 62.97 395 GLY A N 1
ATOM 3035 C CA . GLY A 1 395 ? -0.084 15.051 -25.786 1.00 62.97 395 GLY A CA 1
ATOM 3036 C C . GLY A 1 395 ? 0.890 14.433 -24.783 1.00 62.97 395 GLY A C 1
ATOM 3037 O O . GLY A 1 395 ? 1.612 15.191 -24.134 1.00 62.97 395 GLY A O 1
ATOM 3038 N N . ASP A 1 396 ? 0.945 13.103 -24.666 1.00 61.47 396 ASP A N 1
ATOM 3039 C CA . ASP A 1 396 ? 1.833 12.417 -23.725 1.00 61.47 396 ASP A CA 1
ATOM 3040 C C . ASP A 1 396 ? 3.252 12.277 -24.297 1.00 61.47 396 ASP A C 1
ATOM 3042 O O . ASP A 1 396 ? 3.440 12.024 -25.487 1.00 61.47 396 ASP A O 1
ATOM 3046 N N . VAL A 1 397 ? 4.279 12.447 -23.454 1.00 67.12 397 VAL A N 1
ATOM 3047 C CA . VAL A 1 397 ? 5.689 12.346 -23.871 1.00 67.12 397 VAL A CA 1
ATOM 3048 C C . VAL A 1 397 ? 6.047 10.884 -24.138 1.00 67.12 397 VAL A C 1
ATOM 3050 O O . VAL A 1 397 ? 6.011 10.063 -23.228 1.00 67.12 397 VAL A O 1
ATOM 3053 N N . VAL A 1 398 ? 6.455 10.562 -25.367 1.00 66.38 398 VAL A N 1
ATOM 3054 C CA . VAL A 1 398 ? 6.862 9.207 -25.797 1.00 66.38 398 VAL A CA 1
ATOM 3055 C C . VAL A 1 398 ? 8.366 9.077 -26.051 1.00 66.38 398 VAL A C 1
ATOM 3057 O O . VAL A 1 398 ? 8.896 7.973 -26.195 1.00 66.38 398 VAL A O 1
ATOM 3060 N N . GLY A 1 399 ? 9.074 10.197 -26.097 1.00 69.94 399 GLY A N 1
ATOM 3061 C CA . GLY A 1 399 ? 10.519 10.241 -26.251 1.00 69.94 399 GLY A CA 1
ATOM 3062 C C . GLY A 1 399 ? 11.039 11.665 -26.190 1.00 69.94 399 GLY A C 1
ATOM 3063 O O . GLY A 1 399 ? 10.254 12.614 -26.174 1.00 69.94 399 GLY A O 1
ATOM 3064 N N . TYR A 1 400 ? 12.355 11.818 -26.153 1.00 72.62 400 TYR A N 1
ATOM 3065 C CA . TYR A 1 400 ? 12.987 13.128 -26.096 1.00 72.62 400 TYR A CA 1
ATOM 3066 C C . TYR A 1 400 ? 14.365 13.139 -26.764 1.00 72.62 400 TYR A C 1
ATOM 3068 O O . TYR A 1 400 ? 14.940 12.087 -27.055 1.00 72.62 400 TYR A O 1
ATOM 3076 N N . ALA A 1 401 ? 14.855 14.350 -27.020 1.00 71.94 401 ALA A N 1
ATOM 3077 C CA . ALA A 1 401 ? 16.193 14.654 -27.495 1.00 71.94 401 ALA A CA 1
ATOM 3078 C C . ALA A 1 401 ? 16.711 15.944 -26.848 1.00 71.94 401 ALA A C 1
ATOM 3080 O O . ALA A 1 401 ? 15.939 16.871 -26.618 1.00 71.94 401 ALA A O 1
ATOM 3081 N N . ALA A 1 402 ? 18.017 16.025 -26.612 1.00 70.38 402 ALA A N 1
ATOM 3082 C CA . ALA A 1 402 ? 18.721 17.273 -26.321 1.00 70.38 402 ALA A CA 1
ATOM 3083 C C . ALA A 1 402 ? 19.786 17.508 -27.404 1.00 70.38 402 ALA A C 1
ATOM 3085 O O . ALA A 1 402 ? 20.365 16.534 -27.884 1.00 70.38 402 ALA A O 1
ATOM 3086 N N . THR A 1 403 ? 20.005 18.757 -27.831 1.00 70.25 403 THR A N 1
ATOM 3087 C CA . THR A 1 403 ? 21.009 19.111 -28.858 1.00 70.25 403 THR A CA 1
ATOM 3088 C C . THR A 1 403 ? 21.844 20.319 -28.444 1.00 70.25 403 THR A C 1
ATOM 3090 O O . THR A 1 403 ? 21.474 21.457 -28.700 1.00 70.25 403 THR A O 1
ATOM 3093 N N . VAL A 1 404 ? 23.007 20.082 -27.847 1.00 69.50 404 VAL A N 1
ATOM 3094 C CA . VAL A 1 404 ? 23.858 21.174 -27.350 1.00 69.50 404 VAL A CA 1
ATOM 3095 C C . VAL A 1 404 ? 24.798 21.712 -28.447 1.00 69.50 404 VAL A C 1
ATOM 3097 O O . VAL A 1 404 ? 25.497 20.906 -29.080 1.00 69.50 404 VAL A O 1
ATOM 3100 N N . PRO A 1 405 ? 24.829 23.038 -28.703 1.00 71.12 405 PRO A N 1
ATOM 3101 C CA . PRO A 1 405 ? 25.784 23.660 -29.620 1.00 71.12 405 PRO A CA 1
ATOM 3102 C C . PRO A 1 405 ? 27.155 23.811 -28.947 1.00 71.12 405 PRO A C 1
ATOM 3104 O O . PRO A 1 405 ? 27.244 24.358 -27.852 1.00 71.12 405 PRO A O 1
ATOM 3107 N N . LEU A 1 406 ? 28.232 23.344 -29.583 1.00 70.00 406 LEU A N 1
ATOM 3108 C CA . LEU A 1 406 ? 29.578 23.397 -29.000 1.00 70.00 406 LEU A CA 1
ATOM 3109 C C . LEU A 1 406 ? 30.409 24.525 -29.613 1.00 70.00 406 LEU A C 1
ATOM 3111 O O . LEU A 1 406 ? 30.379 24.763 -30.825 1.00 70.00 406 LEU A O 1
ATOM 3115 N N . THR A 1 407 ? 31.212 25.178 -28.776 1.00 74.56 407 THR A N 1
ATOM 3116 C CA . THR A 1 407 ? 32.301 26.044 -29.240 1.00 74.56 407 THR A CA 1
ATOM 3117 C C . THR A 1 407 ? 33.459 25.187 -29.771 1.00 74.56 407 THR A C 1
ATOM 3119 O O . THR A 1 407 ? 33.531 23.979 -29.522 1.00 74.56 407 THR A O 1
ATOM 3122 N N . ARG A 1 408 ? 34.414 25.794 -30.496 1.00 72.44 408 ARG A N 1
ATOM 3123 C CA . ARG A 1 408 ? 35.638 25.098 -30.946 1.00 72.44 408 ARG A CA 1
ATOM 3124 C C . ARG A 1 408 ? 36.374 24.428 -29.783 1.00 72.44 408 ARG A C 1
ATOM 3126 O O . ARG A 1 408 ? 36.831 23.294 -29.909 1.00 72.44 408 ARG A O 1
ATOM 3133 N N . SER A 1 409 ? 36.504 25.147 -28.669 1.00 75.31 409 SER A N 1
ATOM 3134 C CA . SER A 1 409 ? 37.168 24.673 -27.455 1.00 75.31 409 SER A CA 1
ATOM 3135 C C . SER A 1 409 ? 36.400 23.532 -26.803 1.00 75.31 409 SER A C 1
ATOM 3137 O O . SER A 1 409 ? 37.020 22.524 -26.471 1.00 75.31 409 SER A O 1
ATOM 3139 N N . GLY A 1 410 ? 35.072 23.637 -26.703 1.00 75.69 410 GLY A N 1
ATOM 3140 C CA . GLY A 1 410 ? 34.242 22.570 -26.146 1.00 75.69 410 GLY A CA 1
ATOM 3141 C C . GLY A 1 410 ? 34.298 21.287 -26.964 1.00 75.69 410 GLY A C 1
ATOM 3142 O O . GLY A 1 410 ? 34.462 20.198 -26.415 1.00 75.69 410 GLY A O 1
ATOM 3143 N N . LEU A 1 411 ? 34.267 21.413 -28.293 1.00 70.31 411 LEU A N 1
ATOM 3144 C CA . LEU A 1 411 ? 34.463 20.288 -29.204 1.00 70.31 411 LEU A CA 1
ATOM 3145 C C . LEU A 1 411 ? 35.844 19.645 -29.019 1.00 70.31 411 LEU A C 1
ATOM 3147 O O . LEU A 1 411 ? 35.957 18.424 -28.957 1.00 70.31 411 LEU A O 1
ATOM 3151 N N . GLN A 1 412 ? 36.901 20.453 -28.932 1.00 70.75 412 GLN A N 1
ATOM 3152 C CA . GLN A 1 412 ? 38.256 19.945 -28.751 1.00 70.75 412 GLN A CA 1
ATOM 3153 C C . GLN A 1 412 ? 38.401 19.212 -27.415 1.00 70.75 412 GLN A C 1
ATOM 3155 O O . GLN A 1 412 ? 38.898 18.089 -27.412 1.00 70.75 412 GLN A O 1
ATOM 3160 N N . ARG A 1 413 ? 37.901 19.800 -26.321 1.00 69.94 413 ARG A N 1
ATOM 3161 C CA . ARG A 1 413 ? 37.882 19.214 -24.974 1.00 69.94 413 ARG A CA 1
ATOM 3162 C C . ARG A 1 413 ? 37.191 17.852 -24.970 1.00 69.94 413 ARG A C 1
ATOM 3164 O O . ARG A 1 413 ? 37.777 16.874 -24.518 1.00 69.94 413 ARG A O 1
ATOM 3171 N N . LEU A 1 414 ? 36.007 17.773 -25.575 1.00 63.47 414 LEU A N 1
ATOM 3172 C CA . LEU A 1 414 ? 35.236 16.539 -25.720 1.00 63.47 414 LEU A CA 1
ATOM 3173 C C . LEU A 1 414 ? 36.009 15.424 -26.453 1.00 63.47 414 LEU A C 1
ATOM 3175 O O . LEU A 1 414 ? 35.928 14.259 -26.081 1.00 63.47 414 LEU A O 1
ATOM 3179 N N . ILE A 1 415 ? 36.749 15.763 -27.513 1.00 62.66 415 ILE A N 1
ATOM 3180 C CA . ILE A 1 415 ? 37.498 14.776 -28.310 1.00 62.66 415 ILE A CA 1
ATOM 3181 C C . ILE A 1 415 ? 38.807 14.372 -27.624 1.00 62.66 415 ILE A C 1
ATOM 3183 O O . ILE A 1 415 ? 39.240 13.226 -27.747 1.00 62.66 415 ILE A O 1
ATOM 3187 N N . SER A 1 416 ? 39.488 15.318 -26.972 1.00 61.34 416 SER A N 1
ATOM 3188 C CA . SER A 1 416 ? 40.851 15.117 -26.478 1.00 61.34 416 SER A CA 1
ATOM 3189 C C . SER A 1 416 ? 40.937 14.601 -25.045 1.00 61.34 416 SER A C 1
ATOM 3191 O O . SER A 1 416 ? 41.995 14.105 -24.662 1.00 61.34 416 SER A O 1
ATOM 3193 N N . GLU A 1 417 ? 39.867 14.710 -24.252 1.00 62.91 417 GLU A N 1
ATOM 3194 C CA . GLU A 1 417 ? 39.867 14.347 -22.833 1.00 62.91 417 GLU A CA 1
ATOM 3195 C C . GLU A 1 417 ? 39.006 13.101 -22.563 1.00 62.91 417 GLU A C 1
ATOM 3197 O O . GLU A 1 417 ? 37.780 13.188 -22.541 1.00 62.91 417 GLU A O 1
ATOM 3202 N N . PRO A 1 418 ? 39.614 11.934 -22.272 1.00 54.19 418 PRO A N 1
ATOM 3203 C CA . PRO A 1 418 ? 38.877 10.686 -22.046 1.00 54.19 418 PRO A CA 1
ATOM 3204 C C . PRO A 1 418 ? 37.892 10.720 -20.865 1.00 54.19 418 PRO A C 1
ATOM 3206 O O . PRO A 1 418 ? 36.999 9.881 -20.792 1.00 54.19 418 PRO A O 1
ATOM 3209 N N . GLY A 1 419 ? 38.067 11.656 -19.924 1.00 53.97 419 GLY A N 1
ATOM 3210 C CA . GLY A 1 419 ? 37.169 11.848 -18.779 1.00 53.97 419 GLY A CA 1
ATOM 3211 C C . GLY A 1 419 ? 35.919 12.678 -19.089 1.00 53.97 419 GLY A C 1
ATOM 3212 O O . GLY A 1 419 ? 34.962 12.641 -18.321 1.00 53.97 419 GLY A O 1
ATOM 3213 N N . VAL A 1 420 ? 35.891 13.398 -20.215 1.00 56.91 420 VAL A N 1
ATOM 3214 C CA . VAL A 1 420 ? 34.778 14.269 -20.612 1.00 56.91 420 VAL A CA 1
ATOM 3215 C C . VAL A 1 420 ? 33.829 13.462 -21.495 1.00 56.91 420 VAL A C 1
ATOM 3217 O O . VAL A 1 420 ? 34.005 13.351 -22.704 1.00 56.91 420 VAL A O 1
ATOM 3220 N N . SER A 1 421 ? 32.816 12.855 -20.874 1.00 54.41 421 SER A N 1
ATOM 3221 C CA . SER A 1 421 ? 31.881 11.936 -21.550 1.00 54.41 421 SER A CA 1
ATOM 3222 C C . SER A 1 421 ? 30.417 12.383 -21.501 1.00 54.41 421 SER A C 1
ATOM 3224 O O . SER A 1 421 ? 29.519 11.598 -21.811 1.00 54.41 421 SER A O 1
ATOM 3226 N N . SER A 1 422 ? 30.152 13.626 -21.086 1.00 58.69 422 SER A N 1
ATOM 3227 C CA . SER A 1 422 ? 28.795 14.152 -20.921 1.00 58.69 422 SER A CA 1
ATOM 3228 C C . SER A 1 422 ? 28.756 15.678 -20.783 1.00 58.69 422 SER A C 1
ATOM 3230 O O . SER A 1 422 ? 29.788 16.322 -20.607 1.00 58.69 422 SER A O 1
ATOM 3232 N N . LEU A 1 423 ? 27.543 16.245 -20.799 1.00 60.47 423 LEU A N 1
ATOM 3233 C CA . LEU A 1 423 ? 27.300 17.682 -20.606 1.00 60.47 423 LEU A CA 1
ATOM 3234 C C . LEU A 1 423 ? 27.676 18.192 -19.209 1.00 60.47 423 LEU A C 1
ATOM 3236 O O . LEU A 1 423 ? 27.954 19.374 -19.063 1.00 60.47 423 LEU A O 1
ATOM 3240 N N . ALA A 1 424 ? 27.704 17.323 -18.196 1.00 62.97 424 ALA A N 1
ATOM 3241 C CA . ALA A 1 424 ? 28.103 17.698 -16.835 1.00 62.97 424 ALA A CA 1
ATOM 3242 C C . ALA A 1 424 ? 29.592 18.082 -16.737 1.00 62.97 424 ALA A C 1
ATOM 3244 O O . ALA A 1 424 ? 30.011 18.747 -15.797 1.00 62.97 424 ALA A O 1
ATOM 3245 N N . HIS A 1 425 ? 30.394 17.661 -17.717 1.00 67.69 425 HIS A N 1
ATOM 3246 C CA . HIS A 1 425 ? 31.826 17.943 -17.787 1.00 67.69 425 HIS A CA 1
ATOM 3247 C C . HIS A 1 425 ? 32.158 19.143 -18.686 1.00 67.69 425 HIS A C 1
ATOM 3249 O O . HIS A 1 425 ? 33.332 19.467 -18.860 1.00 67.69 425 HIS A O 1
ATOM 3255 N N . LEU A 1 426 ? 31.144 19.773 -19.285 1.00 71.19 426 LEU A N 1
ATOM 3256 C CA . LEU A 1 426 ? 31.298 20.959 -20.120 1.00 71.19 426 LEU A CA 1
ATOM 3257 C C . LEU A 1 426 ? 30.931 22.206 -19.314 1.00 71.19 426 LEU A C 1
ATOM 3259 O O . LEU A 1 426 ? 30.056 22.169 -18.456 1.00 71.19 426 LEU A O 1
ATOM 3263 N N . SER A 1 427 ? 31.619 23.305 -19.593 1.00 77.81 427 SER A N 1
ATOM 3264 C CA . SER A 1 427 ? 31.361 24.621 -19.007 1.00 77.81 427 SER A CA 1
ATOM 3265 C C . SER A 1 427 ? 30.624 25.528 -19.991 1.00 77.81 427 SER A C 1
ATOM 3267 O O . SER A 1 427 ? 30.556 25.227 -21.183 1.00 77.81 427 SER A O 1
ATOM 3269 N N . ASP A 1 428 ? 30.131 26.671 -19.515 1.00 77.94 428 ASP A N 1
ATOM 3270 C CA . ASP A 1 428 ? 29.480 27.679 -20.363 1.00 77.94 428 ASP A CA 1
ATOM 3271 C C . ASP A 1 428 ? 30.383 28.162 -21.513 1.00 77.94 428 ASP A C 1
ATOM 3273 O O . ASP A 1 428 ? 29.881 28.522 -22.566 1.00 77.94 428 ASP A O 1
ATOM 3277 N N . ASP A 1 429 ? 31.711 28.117 -21.366 1.00 77.81 429 ASP A N 1
ATOM 3278 C CA . ASP A 1 429 ? 32.660 28.486 -22.431 1.00 77.81 429 ASP A CA 1
ATOM 3279 C C . ASP A 1 429 ? 32.832 27.378 -23.498 1.00 77.81 429 ASP A C 1
ATOM 3281 O O . ASP A 1 429 ? 33.310 27.616 -24.616 1.00 77.81 429 ASP A O 1
ATOM 3285 N N . ASP A 1 430 ? 32.458 26.140 -23.169 1.00 76.19 430 ASP A N 1
ATOM 3286 C CA . ASP A 1 430 ? 32.494 24.989 -24.081 1.00 76.19 430 ASP A CA 1
ATOM 3287 C C . ASP A 1 430 ? 31.231 24.898 -24.947 1.00 76.19 430 ASP A C 1
ATOM 3289 O O . ASP A 1 430 ? 31.207 24.218 -25.978 1.00 76.19 430 ASP A O 1
ATOM 3293 N N . VAL A 1 431 ? 30.175 25.589 -24.528 1.00 74.00 431 VAL A N 1
ATOM 3294 C CA . VAL A 1 431 ? 28.837 25.505 -25.096 1.00 74.00 431 VAL A CA 1
ATOM 3295 C C . VAL A 1 431 ? 28.404 26.884 -25.556 1.00 74.00 431 VAL A C 1
ATOM 3297 O O . VAL A 1 431 ? 28.608 27.885 -24.886 1.00 74.00 431 VAL A O 1
ATOM 3300 N N . GLN A 1 432 ? 27.784 26.974 -26.723 1.00 73.25 432 GLN A N 1
ATOM 3301 C CA . GLN A 1 432 ? 27.348 28.273 -27.200 1.00 73.25 432 GLN A CA 1
ATOM 3302 C C . GLN A 1 432 ? 26.026 28.690 -26.545 1.00 73.25 432 GLN A C 1
ATOM 3304 O O . GLN A 1 432 ? 24.963 28.238 -26.959 1.00 73.25 432 GLN A O 1
ATOM 3309 N N . VAL A 1 433 ? 26.089 29.611 -25.584 1.00 68.69 433 VAL A N 1
ATOM 3310 C CA . VAL A 1 433 ? 24.909 30.214 -24.950 1.00 68.69 433 VAL A CA 1
ATOM 3311 C C . VAL A 1 433 ? 24.571 31.544 -25.647 1.00 68.69 433 VAL A C 1
ATOM 3313 O O . VAL A 1 433 ? 25.263 32.544 -25.470 1.00 68.69 433 VAL A O 1
ATOM 3316 N N . GLY A 1 434 ? 23.509 31.573 -26.462 1.00 61.47 434 GLY A N 1
ATOM 3317 C CA . GLY A 1 434 ? 23.022 32.793 -27.134 1.00 61.47 434 GLY A CA 1
ATOM 3318 C C . GLY A 1 434 ? 23.523 33.043 -28.574 1.00 61.47 434 GLY A C 1
ATOM 3319 O O . GLY A 1 434 ? 24.361 32.327 -29.122 1.00 61.47 434 GLY A O 1
ATOM 3320 N N . ALA A 1 435 ? 22.948 34.065 -29.227 1.00 51.12 435 ALA A N 1
ATOM 3321 C CA . ALA A 1 435 ? 22.879 34.213 -30.693 1.00 51.12 435 ALA A CA 1
ATOM 3322 C C . ALA A 1 435 ? 24.083 34.882 -31.404 1.00 51.12 435 ALA A C 1
ATOM 3324 O O . ALA A 1 435 ? 23.979 35.195 -32.590 1.00 51.12 435 ALA A O 1
ATOM 3325 N N . GLU A 1 436 ? 25.209 35.144 -30.733 1.00 53.19 436 GLU A N 1
ATOM 3326 C CA . GLU A 1 436 ? 26.237 36.059 -31.277 1.00 53.19 436 GLU A CA 1
ATOM 3327 C C . GLU A 1 436 ? 27.339 35.415 -32.148 1.00 53.19 436 GLU A C 1
ATOM 3329 O O . GLU A 1 436 ? 28.192 36.121 -32.681 1.00 53.19 436 GLU A O 1
ATOM 3334 N N . SER A 1 437 ? 27.307 34.104 -32.407 1.00 54.66 437 SER A N 1
ATOM 3335 C CA . SER A 1 437 ? 28.143 33.480 -33.453 1.00 54.66 437 SER A CA 1
ATOM 3336 C C . SER A 1 437 ? 27.483 32.223 -34.032 1.00 54.66 437 SER A C 1
ATOM 3338 O O . SER A 1 437 ? 26.502 31.733 -33.488 1.00 54.66 437 SER A O 1
ATOM 3340 N N . ALA A 1 438 ? 27.930 31.723 -35.184 1.00 55.16 438 ALA A N 1
ATOM 3341 C CA . ALA A 1 438 ? 27.464 30.424 -35.673 1.00 55.16 438 ALA A CA 1
ATOM 3342 C C . ALA A 1 438 ? 28.287 29.321 -34.981 1.00 55.16 438 ALA A C 1
ATOM 3344 O O . ALA A 1 438 ? 29.515 29.442 -34.974 1.00 55.16 438 ALA A O 1
ATOM 3345 N N . PRO A 1 439 ? 27.664 28.267 -34.422 1.00 56.91 439 PRO A N 1
ATOM 3346 C CA . PRO A 1 439 ? 28.406 27.190 -33.773 1.00 56.91 439 PRO A CA 1
ATOM 3347 C C . PRO A 1 439 ? 29.371 26.537 -34.768 1.00 56.91 439 PRO A C 1
ATOM 3349 O O . PRO A 1 439 ? 29.015 26.306 -35.924 1.00 56.91 439 PRO A O 1
ATOM 3352 N N . GLU A 1 440 ? 30.595 26.227 -34.328 1.00 52.28 440 GLU A N 1
ATOM 3353 C CA . GLU A 1 440 ? 31.575 25.537 -35.182 1.00 52.28 440 GLU A CA 1
ATOM 3354 C C . GLU A 1 440 ? 31.249 24.043 -35.353 1.00 52.28 440 GLU A C 1
ATOM 3356 O O . GLU A 1 440 ? 31.600 23.447 -36.373 1.00 52.28 440 GLU A O 1
ATOM 3361 N N . ALA A 1 441 ? 30.568 23.439 -34.373 1.00 51.69 441 ALA A N 1
ATOM 3362 C CA . ALA A 1 441 ? 30.025 22.089 -34.453 1.00 51.69 441 ALA A CA 1
ATOM 3363 C C . ALA A 1 441 ? 28.774 21.943 -33.580 1.00 51.69 441 ALA A C 1
ATOM 3365 O O . ALA A 1 441 ? 28.606 22.613 -32.560 1.00 51.69 441 ALA A O 1
ATOM 3366 N N . ILE A 1 442 ? 27.907 21.011 -33.961 1.00 52.97 442 ILE A N 1
ATOM 3367 C CA . ILE A 1 442 ? 26.745 20.619 -33.164 1.00 52.97 442 ILE A CA 1
ATOM 3368 C C . ILE A 1 442 ? 27.021 19.206 -32.634 1.00 52.97 442 ILE A C 1
ATOM 3370 O O . ILE A 1 442 ? 27.561 18.382 -33.372 1.00 52.97 442 ILE A O 1
ATOM 3374 N N . HIS A 1 443 ? 26.566 18.887 -31.411 1.00 55.19 443 HIS A N 1
ATOM 3375 C CA . HIS A 1 443 ? 25.736 17.692 -31.141 1.00 55.19 443 HIS A CA 1
ATOM 3376 C C . HIS A 1 443 ? 26.210 16.733 -30.033 1.00 55.19 443 HIS A C 1
ATOM 3378 O O . HIS A 1 443 ? 26.867 15.737 -30.315 1.00 55.19 443 HIS A O 1
ATOM 3384 N N . VAL A 1 444 ? 25.701 16.904 -28.809 1.00 49.06 444 VAL A N 1
ATOM 3385 C CA . VAL A 1 444 ? 25.526 15.789 -27.853 1.00 49.06 444 VAL A CA 1
ATOM 3386 C C . VAL A 1 444 ? 24.083 15.297 -27.935 1.00 49.06 444 VAL A C 1
ATOM 3388 O O . VAL A 1 444 ? 23.179 16.045 -27.583 1.00 49.06 444 VAL A O 1
ATOM 3391 N N . GLU A 1 445 ? 23.865 14.063 -28.410 1.00 52.28 445 GLU A N 1
ATOM 3392 C CA . GLU A 1 445 ? 22.535 13.437 -28.458 1.00 52.28 445 GLU A CA 1
ATOM 3393 C C . GLU A 1 445 ? 22.242 12.701 -27.149 1.00 52.28 445 GLU A C 1
ATOM 3395 O O . GLU A 1 445 ? 23.055 11.918 -26.667 1.00 52.28 445 GLU A O 1
ATOM 3400 N N . VAL A 1 446 ? 21.045 12.877 -26.605 1.00 50.84 446 VAL A N 1
ATOM 3401 C CA . VAL A 1 446 ? 20.419 11.855 -25.762 1.00 50.84 446 VAL A CA 1
ATOM 3402 C C . VAL A 1 446 ? 19.081 11.550 -26.411 1.00 50.84 446 VAL A C 1
ATOM 3404 O O . VAL A 1 446 ? 18.138 12.305 -26.228 1.00 50.84 446 VAL A O 1
ATOM 3407 N N . ILE A 1 447 ? 19.018 10.512 -27.250 1.00 54.34 447 ILE A N 1
ATOM 3408 C CA . ILE A 1 447 ? 17.751 10.042 -27.828 1.00 54.34 447 ILE A CA 1
ATOM 3409 C C . ILE A 1 447 ? 17.236 8.936 -26.936 1.00 54.34 447 ILE A C 1
ATOM 3411 O O . ILE A 1 447 ? 17.856 7.875 -26.932 1.00 54.34 447 ILE A O 1
ATOM 3415 N N . ALA A 1 448 ? 16.090 9.137 -26.295 1.00 54.06 448 ALA A N 1
ATOM 3416 C CA . ALA A 1 448 ? 15.399 8.044 -25.633 1.00 54.06 448 ALA A CA 1
ATOM 3417 C C . ALA A 1 448 ? 13.936 7.980 -26.033 1.00 54.06 448 ALA A C 1
ATOM 3419 O O . ALA A 1 448 ? 13.267 8.988 -26.266 1.00 54.06 448 ALA A O 1
ATOM 3420 N N . THR A 1 449 ? 13.429 6.755 -26.093 1.00 56.75 449 THR A N 1
ATOM 3421 C CA . THR A 1 449 ? 11.994 6.489 -26.160 1.00 56.75 449 THR A CA 1
ATOM 3422 C C . THR A 1 449 ? 11.590 5.738 -24.919 1.00 56.75 449 THR A C 1
ATOM 3424 O O . THR A 1 449 ? 12.319 4.837 -24.498 1.00 56.75 449 THR A O 1
ATOM 3427 N N . LEU A 1 450 ? 10.420 6.062 -24.377 1.00 53.88 450 LEU A N 1
ATOM 3428 C CA . LEU A 1 450 ? 9.935 5.402 -23.174 1.00 53.88 450 LEU A CA 1
ATOM 3429 C C . LEU A 1 450 ? 9.804 3.882 -23.392 1.00 53.88 450 LEU A C 1
ATOM 3431 O O . LEU A 1 450 ? 9.515 3.434 -24.514 1.00 53.88 450 LEU A O 1
ATOM 3435 N N . PRO A 1 451 ? 9.992 3.061 -22.346 1.00 47.34 451 PRO A N 1
ATOM 3436 C CA . PRO A 1 451 ? 9.684 1.639 -22.421 1.00 47.34 451 PRO A CA 1
ATOM 3437 C C . PRO A 1 451 ? 8.255 1.407 -22.943 1.00 47.34 451 PRO A C 1
ATOM 3439 O O . PRO A 1 451 ? 7.315 2.071 -22.522 1.00 47.34 451 PRO A O 1
ATOM 3442 N N . GLY A 1 452 ? 8.078 0.468 -23.879 1.00 49.97 452 GLY A N 1
ATOM 3443 C CA . GLY A 1 452 ? 6.751 0.111 -24.415 1.00 49.97 452 GLY A CA 1
ATOM 3444 C C . GLY A 1 452 ? 6.239 0.955 -25.594 1.00 49.97 452 GLY A C 1
ATOM 3445 O O . GLY A 1 452 ? 5.202 0.627 -26.170 1.00 49.97 452 GLY A O 1
ATOM 3446 N N . VAL A 1 453 ? 6.979 1.976 -26.032 1.00 56.06 453 VAL A N 1
ATOM 3447 C CA . VAL A 1 453 ? 6.625 2.798 -27.205 1.00 56.06 453 VAL A CA 1
ATOM 3448 C C . VAL A 1 453 ? 6.604 1.950 -28.502 1.00 56.06 453 VAL A C 1
ATOM 3450 O O . VAL A 1 453 ? 7.506 1.136 -28.711 1.00 56.06 453 VAL A O 1
ATOM 3453 N N . PRO A 1 454 ? 5.623 2.073 -29.422 1.00 60.03 454 PRO A N 1
ATOM 3454 C CA . PRO A 1 454 ? 5.591 1.313 -30.665 1.00 60.03 454 PRO A CA 1
ATOM 3455 C C . PRO A 1 454 ? 6.693 1.701 -31.645 1.00 60.03 454 PRO A C 1
ATOM 3457 O O . PRO A 1 454 ? 7.248 2.799 -31.634 1.00 60.03 454 PRO A O 1
ATOM 3460 N N . LYS A 1 455 ? 6.967 0.788 -32.580 1.00 66.38 455 LYS A N 1
ATOM 3461 C CA . LYS A 1 455 ? 7.989 0.968 -33.618 1.00 66.38 455 LYS A CA 1
ATOM 3462 C C . LYS A 1 455 ? 7.767 2.227 -34.471 1.00 66.38 455 LYS A C 1
ATOM 3464 O O . LYS A 1 455 ? 8.751 2.852 -34.857 1.00 66.38 455 LYS A O 1
ATOM 3469 N N . ALA A 1 456 ? 6.517 2.595 -34.755 1.00 69.00 456 ALA A N 1
ATOM 3470 C CA . ALA A 1 456 ? 6.186 3.778 -35.552 1.00 69.00 456 ALA A CA 1
ATOM 3471 C C . ALA A 1 456 ? 6.614 5.084 -34.862 1.00 69.00 456 ALA A C 1
ATOM 3473 O O . ALA A 1 456 ? 7.295 5.893 -35.484 1.00 69.00 456 ALA A O 1
ATOM 3474 N N . ALA A 1 457 ? 6.334 5.222 -33.563 1.00 66.81 457 ALA A N 1
ATOM 3475 C CA . ALA A 1 457 ? 6.766 6.353 -32.741 1.00 66.81 457 ALA A CA 1
ATOM 3476 C C . ALA A 1 457 ? 8.293 6.479 -32.690 1.00 66.81 457 ALA A C 1
ATOM 3478 O O . ALA A 1 457 ? 8.844 7.534 -32.992 1.00 66.81 457 ALA A O 1
ATOM 3479 N N . ARG A 1 458 ? 8.997 5.367 -32.422 1.00 66.88 458 ARG A N 1
ATOM 3480 C CA . ARG A 1 458 ? 10.469 5.335 -32.484 1.00 66.88 458 ARG A CA 1
ATOM 3481 C C . ARG A 1 458 ? 10.990 5.787 -33.849 1.00 66.88 458 ARG A C 1
ATOM 3483 O O . ARG A 1 458 ? 11.949 6.544 -33.930 1.00 66.88 458 ARG A O 1
ATOM 3490 N N . SER A 1 459 ? 10.343 5.334 -34.923 1.00 69.81 459 SER A N 1
ATOM 3491 C CA . SER A 1 459 ? 10.721 5.691 -36.294 1.00 69.81 459 SER A CA 1
ATOM 3492 C C . SER A 1 459 ? 10.473 7.173 -36.595 1.00 69.81 459 SER A C 1
ATOM 3494 O O . SER A 1 459 ? 11.264 7.771 -37.318 1.00 69.81 459 SER A O 1
ATOM 3496 N N . ALA A 1 460 ? 9.418 7.772 -36.037 1.00 73.06 460 ALA A N 1
ATOM 3497 C CA . ALA A 1 460 ? 9.102 9.193 -36.182 1.00 73.06 460 ALA A CA 1
ATOM 3498 C C . ALA A 1 460 ? 10.156 10.090 -35.518 1.00 73.06 460 ALA A C 1
ATOM 3500 O O . ALA A 1 460 ? 10.685 10.991 -36.171 1.00 73.06 460 ALA A O 1
ATOM 3501 N N . VAL A 1 461 ? 10.508 9.781 -34.262 1.00 70.06 461 VAL A N 1
ATOM 3502 C CA . VAL A 1 461 ? 11.576 10.455 -33.500 1.00 70.06 461 VAL A CA 1
ATOM 3503 C C . VAL A 1 461 ? 12.877 10.427 -34.299 1.00 70.06 461 VAL A C 1
ATOM 3505 O O . VAL A 1 461 ? 13.455 11.464 -34.622 1.00 70.06 461 VAL A O 1
ATOM 3508 N N . ILE A 1 462 ? 13.275 9.226 -34.721 1.00 65.00 462 ILE A N 1
ATOM 3509 C CA . ILE A 1 462 ? 14.479 8.990 -35.516 1.00 65.00 462 ILE A CA 1
ATOM 3510 C C . ILE A 1 462 ? 14.460 9.783 -36.828 1.00 65.00 462 ILE A C 1
ATOM 3512 O O . ILE A 1 462 ? 15.436 10.455 -37.162 1.00 65.00 462 ILE A O 1
ATOM 3516 N N . LYS A 1 463 ? 13.367 9.714 -37.594 1.00 68.19 463 LYS A N 1
ATOM 3517 C CA . LYS A 1 463 ? 13.267 10.353 -38.911 1.00 68.19 463 LYS A CA 1
ATOM 3518 C C . LYS A 1 463 ? 13.388 11.870 -38.804 1.00 68.19 463 LYS A C 1
ATOM 3520 O O . LYS A 1 463 ? 14.162 12.452 -39.556 1.00 68.19 463 LYS A O 1
ATOM 3525 N N . TYR A 1 464 ? 12.679 12.490 -37.862 1.00 69.19 464 TYR A N 1
ATOM 3526 C CA . TYR A 1 464 ? 12.763 13.933 -37.633 1.00 69.19 464 TYR A CA 1
ATOM 3527 C C . TYR A 1 464 ? 14.197 14.365 -37.311 1.00 69.19 464 TYR A C 1
ATOM 3529 O O . TYR A 1 464 ? 14.745 15.258 -37.961 1.00 69.19 464 TYR A O 1
ATOM 3537 N N . LEU A 1 465 ? 14.836 13.659 -36.374 1.00 61.38 465 LEU A N 1
ATOM 3538 C CA . LEU A 1 465 ? 16.222 13.915 -35.991 1.00 61.38 465 LEU A CA 1
ATOM 3539 C C . LEU A 1 465 ? 17.192 13.743 -37.160 1.00 61.38 465 LEU A C 1
ATOM 3541 O O . LEU A 1 465 ? 18.195 14.446 -37.221 1.00 61.38 465 LEU A O 1
ATOM 3545 N N . SER A 1 466 ? 16.907 12.825 -38.085 1.00 58.75 466 SER A N 1
ATOM 3546 C CA . SER A 1 466 ? 17.712 12.579 -39.290 1.00 58.75 466 SER A CA 1
ATOM 3547 C C . SER A 1 466 ? 17.578 13.691 -40.334 1.00 58.75 466 SER A C 1
ATOM 3549 O O . SER A 1 466 ? 18.513 13.927 -41.091 1.00 58.75 466 SER A O 1
ATOM 3551 N N . THR A 1 467 ? 16.423 14.360 -40.397 1.00 61.72 467 THR A N 1
ATOM 3552 C CA . THR A 1 467 ? 16.125 15.383 -41.417 1.00 61.72 467 THR A CA 1
ATOM 3553 C C . THR A 1 467 ? 16.622 16.786 -41.072 1.00 61.72 467 THR A C 1
ATOM 3555 O O . THR A 1 467 ? 16.854 17.574 -41.977 1.00 61.72 467 THR A O 1
ATOM 3558 N N . GLN A 1 468 ? 16.831 17.100 -39.793 1.00 58.03 468 GLN A N 1
ATOM 3559 C CA . GLN A 1 468 ? 17.297 18.417 -39.327 1.00 58.03 468 GLN A CA 1
ATOM 3560 C C . GLN A 1 468 ? 18.845 18.519 -39.291 1.00 58.03 468 GLN A C 1
ATOM 3562 O O . GLN A 1 468 ? 19.406 19.184 -38.423 1.00 58.03 468 GLN A O 1
ATOM 3567 N N . ARG A 1 469 ? 19.571 17.784 -40.156 1.00 52.88 469 ARG A N 1
ATOM 3568 C CA . ARG A 1 469 ? 21.034 17.580 -40.048 1.00 52.88 469 ARG A CA 1
ATOM 3569 C C . ARG A 1 469 ? 21.835 18.201 -41.205 1.00 52.88 469 ARG A C 1
ATOM 3571 O O . ARG A 1 469 ? 22.125 17.507 -42.173 1.00 52.88 469 ARG A O 1
ATOM 3578 N N . GLU A 1 470 ? 22.302 19.440 -41.052 1.00 43.53 470 GLU A N 1
ATOM 3579 C CA . GLU A 1 470 ? 23.470 19.957 -41.794 1.00 43.53 470 GLU A CA 1
ATOM 3580 C C . GLU A 1 470 ? 24.719 20.023 -40.883 1.00 43.53 470 GLU A C 1
ATOM 3582 O O . GLU A 1 470 ? 24.627 20.395 -39.718 1.00 43.53 470 GLU A O 1
ATOM 3587 N N . SER A 1 471 ? 25.842 19.549 -41.449 1.00 41.88 471 SER A N 1
ATOM 3588 C CA . SER A 1 471 ? 27.283 19.606 -41.093 1.00 41.88 471 SER A CA 1
ATOM 3589 C C . SER A 1 471 ? 27.799 19.508 -39.636 1.00 41.88 471 SER A C 1
ATOM 3591 O O . SER A 1 471 ? 27.487 20.329 -38.787 1.00 41.88 471 SER A O 1
ATOM 3593 N N . LEU A 1 472 ? 28.750 18.564 -39.459 1.00 47.72 472 LEU A N 1
ATOM 3594 C CA . LEU A 1 472 ? 29.705 18.324 -38.349 1.00 47.72 472 LEU A CA 1
ATOM 3595 C C . LEU A 1 472 ? 29.100 17.895 -36.997 1.00 47.72 472 LEU A C 1
ATOM 3597 O O . LEU A 1 472 ? 28.573 18.715 -36.254 1.00 47.72 472 LEU A O 1
ATOM 3601 N N . ARG A 1 473 ? 29.204 16.590 -36.673 1.00 51.25 473 ARG A N 1
ATOM 3602 C CA . ARG A 1 473 ? 28.656 15.983 -35.441 1.00 51.25 473 ARG A CA 1
ATOM 3603 C C . ARG A 1 473 ? 29.612 15.005 -34.756 1.00 51.25 473 ARG A C 1
ATOM 3605 O O . ARG A 1 473 ? 30.197 14.166 -35.439 1.00 51.25 473 ARG A O 1
ATOM 3612 N N . ILE A 1 474 ? 29.672 15.053 -33.418 1.00 46.91 474 ILE A N 1
ATOM 3613 C CA . ILE A 1 474 ? 30.376 14.083 -32.551 1.00 46.91 474 ILE A CA 1
ATOM 3614 C C . ILE A 1 474 ? 29.414 13.585 -31.463 1.00 46.91 474 ILE A C 1
ATOM 3616 O O . ILE A 1 474 ? 29.220 14.277 -30.471 1.00 46.91 474 ILE A O 1
ATOM 3620 N N . PRO A 1 475 ? 28.777 12.412 -31.627 1.00 44.91 475 PRO A N 1
ATOM 3621 C CA . PRO A 1 475 ? 27.827 11.898 -30.647 1.00 44.91 475 PRO A CA 1
ATOM 3622 C C . PRO A 1 475 ? 28.540 11.447 -29.365 1.00 44.91 475 PRO A C 1
ATOM 3624 O O . PRO A 1 475 ? 29.533 10.725 -29.428 1.00 44.91 475 PRO A O 1
ATOM 3627 N N . VAL A 1 476 ? 27.991 11.823 -28.209 1.00 43.12 476 VAL A N 1
ATOM 3628 C CA . VAL A 1 476 ? 28.567 11.497 -26.890 1.00 43.12 476 VAL A CA 1
ATOM 3629 C C . VAL A 1 476 ? 27.755 10.424 -26.152 1.00 43.12 476 VAL A C 1
ATOM 3631 O O . VAL A 1 476 ? 28.333 9.635 -25.411 1.00 43.12 476 VAL A O 1
ATOM 3634 N N . THR A 1 477 ? 26.445 10.290 -26.416 1.00 46.25 477 THR A N 1
ATOM 3635 C CA . THR A 1 477 ? 25.576 9.255 -25.811 1.00 46.25 477 THR A CA 1
ATOM 3636 C C . THR A 1 477 ? 24.390 8.866 -26.716 1.00 46.25 477 THR A C 1
ATOM 3638 O O . THR A 1 477 ? 23.995 9.625 -27.589 1.00 46.25 477 THR A O 1
ATOM 3641 N N . CYS A 1 478 ? 23.826 7.662 -26.568 1.00 46.12 478 CYS A N 1
ATOM 3642 C CA . CYS A 1 478 ? 22.603 7.191 -27.248 1.00 46.12 478 CYS A CA 1
ATOM 3643 C C . CYS A 1 478 ? 21.952 6.117 -26.358 1.00 46.12 478 CYS A C 1
ATOM 3645 O O . CYS A 1 478 ? 22.612 5.104 -26.120 1.00 46.12 478 CYS A O 1
ATOM 3647 N N . THR A 1 479 ? 20.695 6.272 -25.901 1.00 48.41 479 THR A N 1
ATOM 3648 C CA . THR A 1 479 ? 20.087 5.280 -24.982 1.00 48.41 479 THR A CA 1
ATOM 3649 C C . THR A 1 479 ? 18.564 5.105 -25.129 1.00 48.41 479 THR A C 1
ATOM 3651 O O . THR A 1 479 ? 17.830 6.065 -24.984 1.00 48.41 479 THR A O 1
ATOM 3654 N N . PRO A 1 480 ? 18.035 3.876 -25.311 1.00 43.12 480 PRO A N 1
ATOM 3655 C CA . PRO A 1 480 ? 18.772 2.660 -25.591 1.00 43.12 480 PRO A CA 1
ATOM 3656 C C . PRO A 1 480 ? 19.283 2.680 -27.030 1.00 43.12 480 PRO A C 1
ATOM 3658 O O . PRO A 1 480 ? 18.582 3.057 -27.974 1.00 43.12 480 PRO A O 1
ATOM 3661 N N . ILE A 1 481 ? 20.487 2.156 -27.212 1.00 45.31 481 ILE A N 1
ATOM 3662 C CA . ILE A 1 481 ? 20.908 1.642 -28.503 1.00 45.31 481 ILE A CA 1
ATOM 3663 C C . ILE A 1 481 ? 19.994 0.452 -28.839 1.00 45.31 481 ILE A C 1
ATOM 3665 O O . ILE A 1 481 ? 20.236 -0.685 -28.450 1.00 45.31 481 ILE A O 1
ATOM 3669 N N . THR A 1 482 ? 18.895 0.712 -29.541 1.00 41.56 482 THR A N 1
ATOM 3670 C CA . THR A 1 482 ? 18.207 -0.347 -30.288 1.00 41.56 482 THR A CA 1
ATOM 3671 C C . THR A 1 482 ? 19.083 -0.738 -31.483 1.00 41.56 482 THR A C 1
ATOM 3673 O O . THR A 1 482 ? 19.835 0.099 -31.985 1.00 41.56 482 THR A O 1
ATOM 3676 N N . ASP A 1 483 ? 18.964 -1.959 -32.011 1.00 41.78 483 ASP A N 1
ATOM 3677 C CA . ASP A 1 483 ? 19.681 -2.361 -33.241 1.00 41.78 483 ASP A CA 1
ATOM 3678 C C . ASP A 1 483 ? 19.415 -1.392 -34.410 1.00 41.78 483 ASP A C 1
ATOM 3680 O O . ASP A 1 483 ? 20.272 -1.136 -35.259 1.00 41.78 483 ASP A O 1
ATOM 3684 N N . ALA A 1 484 ? 18.226 -0.780 -34.421 1.00 43.53 484 ALA A N 1
ATOM 3685 C CA . ALA A 1 484 ? 17.867 0.281 -35.352 1.00 43.53 484 ALA A CA 1
ATOM 3686 C C . ALA A 1 484 ? 18.676 1.572 -35.123 1.00 43.53 484 ALA A C 1
ATOM 3688 O O . ALA A 1 484 ? 19.069 2.209 -36.099 1.00 43.53 484 ALA A O 1
ATOM 3689 N N . GLY A 1 485 ? 18.954 1.924 -33.865 1.00 42.12 485 GLY A N 1
ATOM 3690 C CA . GLY A 1 485 ? 19.815 3.039 -33.466 1.00 42.12 485 GLY A CA 1
ATOM 3691 C C . GLY A 1 485 ? 21.273 2.842 -33.887 1.00 42.12 485 GLY A C 1
ATOM 3692 O O . GLY A 1 485 ? 21.831 3.737 -34.516 1.00 42.12 485 GLY A O 1
ATOM 3693 N N . VAL A 1 486 ? 21.858 1.651 -33.667 1.00 43.75 486 VAL A N 1
ATOM 3694 C CA . VAL A 1 486 ? 23.216 1.310 -34.168 1.00 43.75 486 VAL A CA 1
ATOM 3695 C C . VAL A 1 486 ? 23.277 1.418 -35.684 1.00 43.75 486 VAL A C 1
ATOM 3697 O O . VAL A 1 486 ? 24.177 2.034 -36.250 1.00 43.75 486 VAL A O 1
ATOM 3700 N N . SER A 1 487 ? 22.310 0.793 -36.359 1.00 44.72 487 SER A N 1
ATOM 3701 C CA . SER A 1 487 ? 22.285 0.708 -37.815 1.00 44.72 487 SER A CA 1
ATOM 3702 C C . SER A 1 487 ? 22.100 2.084 -38.458 1.00 44.72 487 SER A C 1
ATOM 3704 O O . SER A 1 487 ? 22.675 2.363 -39.508 1.00 44.72 487 SER A O 1
ATOM 3706 N N . LEU A 1 488 ? 21.322 2.966 -37.829 1.00 45.00 488 LEU A N 1
ATOM 3707 C CA . LEU A 1 488 ? 21.166 4.349 -38.262 1.00 45.00 488 LEU A CA 1
ATOM 3708 C C . LEU A 1 488 ? 22.430 5.174 -38.011 1.00 45.00 488 LEU A C 1
ATOM 3710 O O . LEU A 1 488 ? 22.851 5.869 -38.930 1.00 45.00 488 LEU A O 1
ATOM 3714 N N . ALA A 1 489 ? 23.038 5.067 -36.824 1.00 42.53 489 ALA A N 1
ATOM 3715 C CA . ALA A 1 489 ? 24.294 5.742 -36.513 1.00 42.53 489 ALA A CA 1
ATOM 3716 C C . ALA A 1 489 ? 25.359 5.386 -37.560 1.00 42.53 489 ALA A C 1
ATOM 3718 O O . ALA A 1 489 ? 25.889 6.262 -38.237 1.00 42.53 489 ALA A O 1
ATOM 3719 N N . SER A 1 490 ? 25.521 4.091 -37.833 1.00 43.97 490 SER A N 1
ATOM 3720 C CA . SER A 1 490 ? 26.424 3.587 -38.866 1.00 43.97 490 SER A CA 1
ATOM 3721 C C . SER A 1 490 ? 26.091 4.102 -40.279 1.00 43.97 490 SER A C 1
ATOM 3723 O O . SER A 1 490 ? 26.988 4.560 -40.984 1.00 43.97 490 SER A O 1
ATOM 3725 N N . ARG A 1 491 ? 24.815 4.096 -40.703 1.00 42.34 491 ARG A N 1
ATOM 3726 C CA . ARG A 1 491 ? 24.398 4.596 -42.035 1.00 42.34 491 ARG A CA 1
ATOM 3727 C C . ARG A 1 491 ? 24.531 6.109 -42.202 1.00 42.34 491 ARG A C 1
ATOM 3729 O O . ARG A 1 491 ? 24.708 6.571 -43.323 1.00 42.34 491 ARG A O 1
ATOM 3736 N N . ALA A 1 492 ? 24.430 6.866 -41.115 1.00 38.19 492 ALA A N 1
ATOM 3737 C CA . ALA A 1 492 ? 24.596 8.315 -41.100 1.00 38.19 492 ALA A CA 1
ATOM 3738 C C . ALA A 1 492 ? 26.073 8.749 -40.978 1.00 38.19 492 ALA A C 1
ATOM 3740 O O . ALA A 1 492 ? 26.340 9.939 -40.835 1.00 38.19 492 ALA A O 1
ATOM 3741 N N . GLY A 1 493 ? 27.026 7.805 -41.021 1.00 33.09 493 GLY A N 1
ATOM 3742 C CA . GLY A 1 493 ? 28.462 8.078 -40.885 1.00 33.09 493 GLY A CA 1
ATOM 3743 C C . GLY A 1 493 ? 28.928 8.316 -39.443 1.00 33.09 493 GLY A C 1
ATOM 3744 O O . GLY A 1 493 ? 30.028 8.812 -39.231 1.00 33.09 493 GLY A O 1
ATOM 3745 N N . LEU A 1 494 ? 28.103 7.973 -38.452 1.00 38.28 494 LEU A N 1
ATOM 3746 C CA . LEU A 1 494 ? 28.363 8.150 -37.026 1.00 38.28 494 LEU A CA 1
ATOM 3747 C C . LEU A 1 494 ? 28.968 6.847 -36.483 1.00 38.28 494 LEU A C 1
ATOM 3749 O O . LEU A 1 494 ? 28.282 5.828 -36.369 1.00 38.28 494 LEU A O 1
ATOM 3753 N N . LEU A 1 495 ? 30.268 6.850 -36.194 1.00 34.97 495 LEU A N 1
ATOM 3754 C CA . LEU A 1 495 ? 30.943 5.701 -35.590 1.00 34.97 495 LEU A CA 1
ATOM 3755 C C . LEU A 1 495 ? 30.806 5.757 -34.059 1.00 34.97 495 LEU A C 1
ATOM 3757 O O . LEU A 1 495 ? 30.974 6.832 -33.485 1.00 34.97 495 LEU A O 1
ATOM 3761 N N . PRO A 1 496 ? 30.534 4.631 -33.376 1.00 33.38 496 PRO A N 1
ATOM 3762 C CA . PRO A 1 496 ? 30.686 4.566 -31.928 1.00 33.38 496 PRO A CA 1
ATOM 3763 C C . PRO A 1 496 ? 32.161 4.766 -31.555 1.00 33.38 496 PRO A C 1
ATOM 3765 O O . PRO A 1 496 ? 33.043 4.210 -32.213 1.00 33.38 496 PRO A O 1
ATOM 3768 N N . VAL A 1 497 ? 32.431 5.513 -30.481 1.00 34.00 497 VAL A N 1
ATOM 3769 C CA . VAL A 1 497 ? 33.748 5.491 -29.828 1.00 34.00 497 VAL A CA 1
ATOM 3770 C C . VAL A 1 497 ? 33.960 4.068 -29.299 1.00 34.00 497 VAL A C 1
ATOM 3772 O O . VAL A 1 497 ? 33.128 3.584 -28.526 1.00 34.00 497 VAL A O 1
ATOM 3775 N N . PRO A 1 498 ? 35.007 3.343 -29.726 1.00 31.17 498 PRO A N 1
ATOM 3776 C CA . PRO A 1 498 ? 35.219 1.989 -29.261 1.00 31.17 498 PRO A CA 1
ATOM 3777 C C . PRO A 1 498 ? 35.918 2.036 -27.901 1.00 31.17 498 PRO A C 1
ATOM 3779 O O . PRO A 1 498 ? 37.141 2.084 -27.826 1.00 31.17 498 PRO A O 1
ATOM 3782 N N . GLU A 1 499 ? 35.163 1.937 -26.813 1.00 31.50 499 GLU A N 1
ATOM 3783 C CA . GLU A 1 499 ? 35.699 1.241 -25.647 1.00 31.50 499 GLU A CA 1
ATOM 3784 C C . GLU A 1 499 ? 35.626 -0.250 -25.944 1.00 31.50 499 GLU A C 1
ATOM 3786 O O . GLU A 1 499 ? 34.537 -0.822 -25.964 1.00 31.50 499 GLU A O 1
ATOM 3791 N N . LYS A 1 500 ? 36.766 -0.913 -26.136 1.00 35.06 500 LYS A N 1
ATOM 3792 C CA . LYS A 1 500 ? 36.860 -2.304 -25.688 1.00 35.06 500 LYS A CA 1
ATOM 3793 C C . LYS A 1 500 ? 38.208 -2.593 -25.039 1.00 35.06 500 LYS A C 1
ATOM 3795 O O . LYS A 1 500 ? 39.220 -2.022 -25.443 1.00 35.06 500 LYS A O 1
ATOM 3800 N N . PRO A 1 501 ? 38.210 -3.462 -24.013 1.00 41.25 501 PRO A N 1
ATOM 3801 C CA . PRO A 1 501 ? 39.391 -3.742 -23.218 1.00 41.25 501 PRO A CA 1
ATOM 3802 C C . PRO A 1 501 ? 40.477 -4.380 -24.088 1.00 41.25 501 PRO A C 1
ATOM 3804 O O . PRO A 1 501 ? 40.228 -5.373 -24.762 1.00 41.25 501 PRO A O 1
ATOM 3807 N N . ALA A 1 502 ? 41.674 -3.795 -24.001 1.00 31.48 502 ALA A N 1
ATOM 3808 C CA . ALA A 1 502 ? 42.968 -4.279 -24.481 1.00 31.48 502 ALA A CA 1
ATOM 3809 C C . ALA A 1 502 ? 43.138 -4.530 -25.999 1.00 31.48 502 ALA A C 1
ATOM 3811 O O . ALA A 1 502 ? 42.700 -5.550 -26.511 1.00 31.48 502 ALA A O 1
ATOM 3812 N N . VAL A 1 503 ? 43.935 -3.633 -26.615 1.00 34.03 503 VAL A N 1
ATOM 3813 C CA . VAL A 1 503 ? 44.871 -3.794 -27.760 1.00 34.03 503 VAL A CA 1
ATOM 3814 C C . VAL A 1 503 ? 44.290 -4.400 -29.053 1.00 34.03 503 VAL A C 1
ATOM 3816 O O . VAL A 1 503 ? 43.649 -5.427 -29.018 1.00 34.03 503 VAL A O 1
ATOM 3819 N N . TRP A 1 504 ? 44.540 -3.798 -30.223 1.00 27.17 504 TRP A N 1
ATOM 3820 C CA . TRP A 1 504 ? 45.128 -4.448 -31.417 1.00 27.17 504 TRP A CA 1
ATOM 3821 C C . TRP A 1 504 ? 45.085 -3.531 -32.653 1.00 27.17 504 TRP A C 1
ATOM 3823 O O . TRP A 1 504 ? 44.324 -2.575 -32.755 1.00 27.17 504 TRP A O 1
ATOM 3833 N N . THR A 1 505 ? 46.038 -3.815 -33.531 1.00 29.41 505 THR A N 1
ATOM 3834 C CA . THR A 1 505 ? 46.737 -2.959 -34.494 1.00 29.41 505 THR A CA 1
ATOM 3835 C C . THR A 1 505 ? 45.979 -2.609 -35.782 1.00 29.41 505 THR A C 1
ATOM 3837 O O . THR A 1 505 ? 45.117 -3.351 -36.242 1.00 29.41 505 THR A O 1
ATOM 3840 N N . SER A 1 506 ? 46.403 -1.490 -36.388 1.00 28.48 506 SER A N 1
ATOM 3841 C CA . SER A 1 506 ? 46.000 -0.919 -37.689 1.00 28.48 506 SER A CA 1
ATOM 3842 C C . SER A 1 506 ? 45.763 -1.933 -38.819 1.00 28.48 506 SER A C 1
ATOM 3844 O O . SER A 1 506 ? 46.630 -2.774 -39.065 1.00 28.48 506 SER A O 1
ATOM 3846 N N . PRO A 1 507 ? 44.688 -1.757 -39.614 1.00 31.22 507 PRO A N 1
ATOM 3847 C CA . PRO A 1 507 ? 44.592 -2.334 -40.941 1.00 31.22 507 PRO A CA 1
ATOM 3848 C C . PRO A 1 507 ? 44.560 -1.249 -42.029 1.00 31.22 507 PRO A C 1
ATOM 3850 O O . PRO A 1 507 ? 43.660 -1.262 -42.855 1.00 31.22 507 PRO A O 1
ATOM 3853 N N . LEU A 1 508 ? 45.517 -0.316 -42.070 1.00 31.08 508 LEU A N 1
ATOM 3854 C CA . LEU A 1 508 ? 45.799 0.457 -43.290 1.00 31.08 508 LEU A CA 1
ATOM 3855 C C . LEU A 1 508 ? 47.299 0.739 -43.422 1.00 31.08 508 LEU A C 1
ATOM 3857 O O . LEU A 1 508 ? 47.802 1.814 -43.105 1.00 31.08 508 LEU A O 1
ATOM 3861 N N . GLY A 1 509 ? 48.013 -0.262 -43.934 1.00 34.81 509 GLY A N 1
ATOM 3862 C CA . GLY A 1 509 ? 49.169 -0.015 -44.778 1.00 34.81 509 GLY A CA 1
ATOM 3863 C C . GLY A 1 509 ? 48.704 0.301 -46.202 1.00 34.81 509 GLY A C 1
ATOM 3864 O O . GLY A 1 509 ? 47.886 -0.420 -46.767 1.00 34.81 509 GLY A O 1
ATOM 3865 N N . SER A 1 510 ? 49.312 1.339 -46.774 1.00 35.84 510 SER A N 1
ATOM 3866 C CA . SER A 1 510 ? 49.425 1.661 -48.204 1.00 35.84 510 SER A CA 1
ATOM 3867 C C . SER A 1 510 ? 48.212 2.230 -48.952 1.00 35.84 510 SER A C 1
ATOM 3869 O O . SER A 1 510 ? 47.217 1.559 -49.209 1.00 35.84 510 SER A O 1
ATOM 3871 N N . ARG A 1 511 ? 48.395 3.470 -49.411 1.00 33.16 511 ARG A N 1
ATOM 3872 C CA . ARG A 1 511 ? 48.413 3.919 -50.819 1.00 33.16 511 ARG A CA 1
ATOM 3873 C C . ARG A 1 511 ? 49.411 5.090 -50.831 1.00 33.16 511 ARG A C 1
ATOM 3875 O O . ARG A 1 511 ? 49.393 5.844 -49.868 1.00 33.16 511 ARG A O 1
ATOM 3882 N N . HIS A 1 512 ? 50.293 5.360 -51.779 1.00 34.84 512 HIS A N 1
ATOM 3883 C CA . HIS A 1 512 ? 50.766 4.816 -53.053 1.00 34.84 512 HIS A CA 1
ATOM 3884 C C . HIS A 1 512 ? 51.752 5.918 -53.515 1.00 34.84 512 HIS A C 1
ATOM 3886 O O . HIS A 1 512 ? 51.337 7.069 -53.440 1.00 34.84 512 HIS A O 1
ATOM 3892 N N . GLU A 1 513 ? 52.962 5.567 -53.973 1.00 33.38 513 GLU A N 1
ATOM 3893 C CA . GLU A 1 513 ? 53.984 6.460 -54.588 1.00 33.38 513 GLU A CA 1
ATOM 3894 C C . GLU A 1 513 ? 54.499 7.680 -53.798 1.00 33.38 513 GLU A C 1
ATOM 3896 O O . GLU A 1 513 ? 53.727 8.600 -53.452 1.00 33.38 513 GLU A O 1
#

Sequence (513 aa):
MSLDTRTQGPVSVALHVTQFCAHACPMCYFSAGDQAPHAETSQLLRVLDSLAGTSVKEVIFLGGDPAEHPEILRLCARAHEVGLQTLILSNTHAYLERDPLMGARLVDVFETTIHGPTSEVHDAFAGSDGAFNRVVGNLQRVANSGKSIGVAYNAIPESAARLYETIAALKNGHALPVDHVLIQRIIPSGRARDSARYTLSHNDVLRLFEDIERLSSDYGIAVSCEDAFPYCTVPSRFHKYLKPCVWGSTHGSLDASGNLTRCGATTAYNLGNVLLKSVDDIWATSAQLASFRQLQHLSASCARCHLVDECRGGCSLSCSAGVERNDYLARYIPTKGAAPEDFRPSVAGVSELQDILRIEWACFPHYVDKFSLTDLEHWWGLMPEIFTVWKDSFGDVVGYAATVPLTRSGLQRLISEPGVSSLAHLSDDDVQVGAESAPEAIHVEVIATLPGVPKAARSAVIKYLSTQRESLRIPVTCTPITDAGVSLASRAGLLPVPEKPAVWTSPLGSRHE

Secondary structure (DSSP, 8-state):
-------SS-SEEEEEEESB-S---TT-TT--BTTPPBPPHHHHHHHHHHTTTSS--EEEEEES-GGGSTTHHHHHHHHHHTT-EEEEE-SS-THHHH-HHHHHHH-SEEEEE--SSSHHHHHHHHT-TTHHHHHHHHHHTTGGGT-EEEEEEEE-TTTTT-HHHHHHIIIIIS-----EEEEEE--S-GGGTT--TTPPPHHHHHHHHHHHHHHHHHH--EEEESSPPPGGGS-GGGGGG-----BTTTEEEE-TT-EEES-TT-STTEEEETTTS-HHHHHHH-HHHHHHHTTTTS-HHHHT-TTHHHHTTS-HHHH-SSS----GGGS----TT--GGG-EEEEPPHHHHHHHHHHHHHH-GGGGGT--HHHHHHHHHH-GGGEEEEE-TT--EEEEEEEEEEPHHHHHHHHH-TT--SGGG--TTTB--SSSS--SEEEEE--EE-TT--HHHHHHHHHHHHHS--S-B-----SS--HHHHHHHHHTT-PPP---SS-----------

Foldseek 3Di:
DQQPLDDLFAQEAEEAQWLAAPFDQLQDLSLRYNPTDGFDPVLLLLLLVLQQPHNYAEYEYDHRFLLPRPCSLVSLVSNVVSRHAYEYEGLANVVLVVPVPSVLVRHQEYEYEAAALDQVRRCVNRVHHCSVVRRLVSQVSCQPSPGAYEYEYEQFQVCLLGLLNNVCSSCVVSVHPHQEYEYEQRFCHHSNPPPLRRADDLVSLVNNLVSVVVCCVVPVHQYEYQQADQVVLHPPVSLVRGAAHCQLRRYWYQYSNQFIASDPSDPPGTQGGSSVDRSSCSSVPGPSSVCLVVLVQDDPDLVPDPCCSGRVQTRSQCCGDDDHVSNPSPDDQDPPPDALVQKDKDQADPVRLVVQVSQCCNVPVVCCLADDPVLSVVVCVQPSNQKMFIAGNVGGGFKIKGKWQFAPVLVCCCVPPPSNQHSVNDDCNGTDRDDDDDGPAMGAIEIDGGPNHDPNNVVSSVVVVVVVDDDHDAYRDYPPPDVVNVVSCVVSVHDDDDDDPDDDDDDDDDDDD

Organism: NCBI:txid3041175

Radius of gyration: 27.71 Å; chains: 1; bounding box: 78×62×83 Å

InterPro domains:
  IPR007197 Radical SAM [PF04055] (17-157)
  IPR007197 Radical SAM [PS51918] (7-218)
  IPR007197 Radical SAM [SFLDS00029] (4-321)
  IPR013785 Aldolase-type TIM barrel [G3DSA:3.20.20.70] (4-300)
  IPR023885 4Fe4S-binding SPASM domain [PF13186] (245-306)
  IPR023885 4Fe4S-binding SPASM domain [TIGR04085] (245-317)
  IPR050377 Radical SAM PqqA peptide cyclase/Mycofactocin maturase MftC-like [PTHR11228] (5-317)
  IPR058240 Radical SAM superfamily [SSF102114] (9-315)